Protein AF-0000000084547607 (afdb_homodimer)

InterPro domains:
  IPR018775 RNA repair pathway DNA polymerase beta [PF10127] (1-229)
  IPR018775 RNA repair pathway DNA polymerase beta [PTHR34817] (7-242)

Radius of gyration: 31.65 Å; Cα contacts (8 Å, |Δi|>4): 757; chains: 2; bounding box: 48×90×65 Å

Secondary structure (DSSP, 8-state):
-----HHHHHT--EETTEEEEEEEEESGGGGT---TTPPPEEEEEEPPPHHHHHHTPPPEEEE--SS-EEEEEETHHHHHHHHTT-HHHHGGGG-SSEEE-STHHHHHHHTHHHHHTTTHHHHHHHHHHHHHHHHHHTTT--TTTHHHHHHHSS-HHHHHHHHHHHHHHHHHHHTTTS-HHHHHSPPHHHHHHHHHHHTT-S-HHHHHHHHHHHHHHHHTTHHHHHTSPP-HHHHHHHHHHHHHHHHHHHB-/-----HHHHHT--EETTEEEEEEEEESGGGGT---TTPPPEEEEEEPPPHHHHHHTPPPEEEE--SS-EEEEEETHHHHHHHHTT-HHHHGGGG-SSEEE-STHHHHHHHTHHHHHTTTHHHHHHHHHHHHHHHHHHTTT--TTTHHHHHHHSS-HHHHHHHHHHHHHHHHHHHTTTS-HHHHHSPPHHHHHHHHHHHTT-S-HHHHHHHHHHHHHHHHTTHHHHHTSPP-HHHHHHHHHHHHHHHHHHHB-

Structure (mmCIF, N/CA/C/O backbone):
data_AF-0000000084547607-model_v1
#
loop_
_entity.id
_entity.type
_entity.pdbx_description
1 polymer Nucleotidyltransferase
#
loop_
_atom_site.group_PDB
_atom_site.id
_atom_site.type_symbol
_atom_site.label_atom_id
_atom_site.label_alt_id
_atom_site.label_comp_id
_atom_site.label_asym_id
_atom_site.label_entity_id
_atom_site.label_seq_id
_atom_site.pdbx_PDB_ins_code
_atom_site.Cartn_x
_atom_site.Cartn_y
_atom_site.Cartn_z
_atom_site.occupancy
_atom_site.B_iso_or_equiv
_atom_site.auth_seq_id
_atom_site.auth_comp_id
_atom_site.auth_asym_id
_atom_site.auth_atom_id
_atom_site.pdbx_PDB_model_num
ATOM 1 N N . MET A 1 1 ? 21.141 18.406 -4.969 1 49.41 1 MET A N 1
ATOM 2 C CA . MET A 1 1 ? 20 19.219 -5.395 1 49.41 1 MET A CA 1
ATOM 3 C C . MET A 1 1 ? 20.266 20.703 -5.129 1 49.41 1 MET A C 1
ATOM 5 O O . MET A 1 1 ? 20.844 21.047 -4.098 1 49.41 1 MET A O 1
ATOM 9 N N . GLU A 1 2 ? 20.359 21.453 -6.094 1 59.72 2 GLU A N 1
ATOM 10 C CA . GLU A 1 2 ? 20.672 22.875 -6.023 1 59.72 2 GLU A CA 1
ATOM 11 C C . GLU A 1 2 ? 19.875 23.562 -4.922 1 59.72 2 GLU A C 1
ATOM 13 O O . GLU A 1 2 ? 18.75 23.172 -4.625 1 59.72 2 GLU A O 1
ATOM 18 N N . LYS A 1 3 ? 20.5 24.375 -4.16 1 74.56 3 LYS A N 1
ATOM 19 C CA . LYS A 1 3 ? 19.922 25.219 -3.119 1 74.56 3 LYS A CA 1
ATOM 20 C C . LYS A 1 3 ? 18.875 26.156 -3.701 1 74.56 3 LYS A C 1
ATOM 22 O O . LYS A 1 3 ? 19.172 26.969 -4.574 1 74.56 3 LYS A O 1
ATOM 27 N N . LEU A 1 4 ? 17.5 25.906 -3.502 1 86.81 4 LEU A N 1
ATOM 28 C CA . LEU A 1 4 ? 16.422 26.734 -4.023 1 86.81 4 LEU A CA 1
ATOM 29 C C . LEU A 1 4 ? 16.141 27.906 -3.096 1 86.81 4 LEU A C 1
ATOM 31 O O . LEU A 1 4 ? 16.172 27.75 -1.871 1 86.81 4 LEU A O 1
ATOM 35 N N . THR A 1 5 ? 15.922 29.047 -3.674 1 90.06 5 THR A N 1
ATOM 36 C CA . THR A 1 5 ? 15.367 30.156 -2.928 1 90.06 5 THR A CA 1
ATOM 37 C C . THR A 1 5 ? 13.859 29.984 -2.729 1 90.06 5 THR A C 1
ATOM 39 O O . THR A 1 5 ? 13.25 29.094 -3.322 1 90.06 5 THR A O 1
ATOM 42 N N . VAL A 1 6 ? 13.305 30.812 -1.887 1 91 6 VAL A N 1
ATOM 43 C CA . VAL A 1 6 ? 11.867 30.781 -1.64 1 91 6 VAL A CA 1
ATOM 44 C C . VAL A 1 6 ? 11.109 31.031 -2.941 1 91 6 VAL A C 1
ATOM 46 O O . VAL A 1 6 ? 10.141 30.344 -3.252 1 91 6 VAL A O 1
ATOM 49 N N . GLU A 1 7 ? 11.539 32 -3.674 1 92.12 7 GLU A N 1
ATOM 50 C CA . GLU A 1 7 ? 10.883 32.344 -4.934 1 92.12 7 GLU A CA 1
ATOM 51 C C . GLU A 1 7 ? 10.961 31.188 -5.926 1 92.12 7 GLU A C 1
ATOM 53 O O . GLU A 1 7 ? 9.984 30.891 -6.617 1 92.12 7 GLU A O 1
ATOM 58 N N . GLN A 1 8 ? 12.078 30.562 -5.973 1 93.38 8 GLN A N 1
ATOM 59 C CA . GLN A 1 8 ? 12.25 29.422 -6.863 1 93.38 8 GLN A CA 1
ATOM 60 C C . GLN A 1 8 ? 11.344 28.266 -6.453 1 93.38 8 GLN A C 1
ATOM 62 O O . GLN A 1 8 ? 10.789 27.578 -7.305 1 93.38 8 GLN A O 1
ATOM 67 N N . LEU A 1 9 ? 11.211 28.109 -5.156 1 94.75 9 LEU A N 1
ATOM 68 C CA . LEU A 1 9 ? 10.352 27.047 -4.645 1 94.75 9 LEU A CA 1
ATOM 69 C C . LEU A 1 9 ? 8.898 27.297 -5.016 1 94.75 9 LEU A C 1
ATOM 71 O O . LEU A 1 9 ? 8.203 26.391 -5.473 1 94.75 9 LEU A O 1
ATOM 75 N N . LYS A 1 10 ? 8.492 28.484 -4.938 1 94.5 10 LYS A N 1
ATOM 76 C CA . LYS A 1 10 ? 7.098 28.844 -5.191 1 94.5 10 LYS A CA 1
ATOM 77 C C . LYS A 1 10 ? 6.766 28.734 -6.676 1 94.5 10 LYS A C 1
ATOM 79 O O . LYS A 1 10 ? 5.609 28.531 -7.047 1 94.5 10 LYS A O 1
ATOM 84 N N . THR A 1 11 ? 7.742 28.797 -7.52 1 94.38 11 THR A N 1
ATOM 85 C CA . THR A 1 11 ? 7.512 28.766 -8.961 1 94.38 11 THR A CA 1
ATOM 86 C C . THR A 1 11 ? 7.895 27.406 -9.531 1 94.38 11 THR A C 1
ATOM 88 O O . THR A 1 11 ? 7.902 27.219 -10.75 1 94.38 11 THR A O 1
ATOM 91 N N . LEU A 1 12 ? 8.234 26.547 -8.648 1 93.69 12 LEU A N 1
ATOM 92 C CA . LEU A 1 12 ? 8.633 25.219 -9.086 1 93.69 12 LEU A CA 1
ATOM 93 C C . LEU A 1 12 ? 7.469 24.5 -9.758 1 93.69 12 LEU A C 1
ATOM 95 O O . LEU A 1 12 ? 6.391 24.375 -9.172 1 93.69 12 LEU A O 1
ATOM 99 N N . ASN A 1 13 ? 7.676 24 -10.977 1 95.12 13 ASN A N 1
ATOM 100 C CA . ASN A 1 13 ? 6.602 23.344 -11.711 1 95.12 13 ASN A CA 1
ATOM 101 C C . ASN A 1 13 ? 6.617 21.844 -11.5 1 95.12 13 ASN A C 1
ATOM 103 O O . ASN A 1 13 ? 5.59 21.172 -11.633 1 95.12 13 ASN A O 1
ATOM 107 N N . GLU A 1 14 ? 7.832 21.391 -11.227 1 96.44 14 GLU A N 1
ATOM 108 C CA . GLU A 1 14 ? 7.996 19.938 -11.062 1 96.44 14 GLU A CA 1
ATOM 109 C C . GLU A 1 14 ? 9.102 19.625 -10.062 1 96.44 14 GLU A C 1
ATOM 111 O O . GLU A 1 14 ? 10.078 20.359 -9.945 1 96.44 14 GLU A O 1
ATOM 116 N N . PHE A 1 15 ? 8.953 18.562 -9.32 1 97.12 15 PHE A N 1
ATOM 117 C CA . PHE A 1 15 ? 9.945 18.047 -8.391 1 97.12 15 PHE A CA 1
ATOM 118 C C . PHE A 1 15 ? 10.195 16.562 -8.625 1 97.12 15 PHE A C 1
ATOM 120 O O . PHE A 1 15 ? 9.32 15.727 -8.359 1 97.12 15 PHE A O 1
ATOM 127 N N . GLU A 1 16 ? 11.32 16.188 -9.141 1 96.31 16 GLU A N 1
ATOM 128 C CA . GLU A 1 16 ? 11.711 14.805 -9.438 1 96.31 16 GLU A CA 1
ATOM 129 C C . GLU A 1 16 ? 10.664 14.102 -10.289 1 96.31 16 GLU A C 1
ATOM 131 O O . GLU A 1 16 ? 10.242 12.992 -9.969 1 96.31 16 GLU A O 1
ATOM 136 N N . GLY A 1 17 ? 10.141 14.797 -11.234 1 95.56 17 GLY A N 1
ATOM 137 C CA . GLY A 1 17 ? 9.227 14.234 -12.219 1 95.56 17 GLY A CA 1
ATOM 138 C C . GLY A 1 17 ? 7.773 14.312 -11.797 1 95.56 17 GLY A C 1
ATOM 139 O O . GLY A 1 17 ? 6.895 13.773 -12.477 1 95.56 17 GLY A O 1
ATOM 140 N N . ARG A 1 18 ? 7.52 14.961 -10.727 1 97.44 18 ARG A N 1
ATOM 141 C CA . ARG A 1 18 ? 6.16 15.086 -10.211 1 97.44 18 ARG A CA 1
ATOM 142 C C . ARG A 1 18 ? 5.691 16.531 -10.273 1 97.44 18 ARG A C 1
ATOM 144 O O . ARG A 1 18 ? 6.324 17.422 -9.695 1 97.44 18 ARG A O 1
ATOM 151 N N . PRO A 1 19 ? 4.664 16.812 -10.992 1 97.31 19 PRO A N 1
ATOM 152 C CA . PRO A 1 19 ? 4.156 18.188 -11.039 1 97.31 19 PRO A CA 1
ATOM 153 C C . PRO A 1 19 ? 3.803 18.734 -9.656 1 97.31 19 PRO A C 1
ATOM 155 O O . PRO A 1 19 ? 3.182 18.031 -8.852 1 97.31 19 PRO A O 1
ATOM 158 N N . VAL A 1 20 ? 4.219 19.938 -9.398 1 97.94 20 VAL A N 1
ATOM 159 C CA . VAL A 1 20 ? 3.936 20.594 -8.117 1 97.94 20 VAL A CA 1
ATOM 160 C C . VAL A 1 20 ? 2.543 21.219 -8.156 1 97.94 20 VAL A C 1
ATOM 162 O O . VAL A 1 20 ? 2.199 21.922 -9.109 1 97.94 20 VAL A O 1
ATOM 165 N N . LEU A 1 21 ? 1.776 20.969 -7.133 1 97.69 21 LEU A N 1
ATOM 166 C CA . LEU A 1 21 ? 0.391 21.422 -7.113 1 97.69 21 LEU A CA 1
ATOM 167 C C . LEU A 1 21 ? 0.218 22.594 -6.152 1 97.69 21 LEU A C 1
ATOM 169 O O . LEU A 1 21 ? -0.615 23.469 -6.379 1 97.69 21 LEU A O 1
ATOM 173 N N . LEU A 1 22 ? 0.948 22.547 -5.133 1 96.88 22 LEU A N 1
ATOM 174 C CA . LEU A 1 22 ? 0.747 23.469 -4.023 1 96.88 22 LEU A CA 1
ATOM 175 C C . LEU A 1 22 ? 2.037 23.656 -3.232 1 96.88 22 LEU A C 1
ATOM 177 O O . LEU A 1 22 ? 2.76 22.703 -2.975 1 96.88 22 LEU A O 1
ATOM 181 N N . VAL A 1 23 ? 2.404 24.906 -2.898 1 97.44 23 VAL A N 1
ATOM 182 C CA . VAL A 1 23 ? 3.516 25.266 -2.027 1 97.44 23 VAL A CA 1
ATOM 183 C C . VAL A 1 23 ? 3.016 26.172 -0.901 1 97.44 23 VAL A C 1
ATOM 185 O O . VAL A 1 23 ? 2.424 27.219 -1.155 1 97.44 23 VAL A O 1
ATOM 188 N N . ALA A 1 24 ? 3.254 25.719 0.323 1 97 24 ALA A N 1
ATOM 189 C CA . ALA A 1 24 ? 2.715 26.469 1.455 1 97 24 ALA A CA 1
ATOM 190 C C . ALA A 1 24 ? 3.777 26.688 2.527 1 97 24 ALA A C 1
ATOM 192 O O . ALA A 1 24 ? 4.434 25.734 2.961 1 97 24 ALA A O 1
ATOM 193 N N . LYS A 1 25 ? 3.93 27.938 2.889 1 95.75 25 LYS A N 1
ATOM 194 C CA . LYS A 1 25 ? 4.742 28.203 4.07 1 95.75 25 LYS A CA 1
ATOM 195 C C . LYS A 1 25 ? 4.066 27.688 5.336 1 95.75 25 LYS A C 1
ATOM 197 O O . LYS A 1 25 ? 2.852 27.828 5.5 1 95.75 25 LYS A O 1
ATOM 202 N N . VAL A 1 26 ? 4.863 27.031 6.223 1 95 26 VAL A N 1
ATOM 203 C CA . VAL A 1 26 ? 4.324 26.531 7.48 1 95 26 VAL A CA 1
ATOM 204 C C . VAL A 1 26 ? 5.195 27 8.641 1 95 26 VAL A C 1
ATOM 206 O O . VAL A 1 26 ? 6.32 27.469 8.43 1 95 26 VAL A O 1
ATOM 209 N N . GLY A 1 27 ? 4.535 26.969 9.844 1 91.69 27 GLY A N 1
ATOM 210 C CA . GLY A 1 27 ? 5.305 27.328 11.031 1 91.69 27 GLY A CA 1
ATOM 211 C C . GLY A 1 27 ? 4.938 28.672 11.602 1 91.69 27 GLY A C 1
ATOM 212 O O . GLY A 1 27 ? 3.822 29.156 11.406 1 91.69 27 GLY A O 1
ATOM 213 N N . SER A 1 28 ? 5.871 29.234 12.289 1 91.12 28 SER A N 1
ATOM 214 C CA . SER A 1 28 ? 5.641 30.359 13.188 1 91.12 28 SER A CA 1
ATOM 215 C C . SER A 1 28 ? 5.145 31.578 12.43 1 91.12 28 SER A C 1
ATOM 217 O O . SER A 1 28 ? 4.422 32.406 12.984 1 91.12 28 SER A O 1
ATOM 219 N N . VAL A 1 29 ? 5.488 31.703 11.219 1 89.5 29 VAL A N 1
ATOM 220 C CA . VAL A 1 29 ? 5.059 32.844 10.438 1 89.5 29 VAL A CA 1
ATOM 221 C C . VAL A 1 29 ? 3.537 32.844 10.312 1 89.5 29 VAL A C 1
ATOM 223 O O . VAL A 1 29 ? 2.906 33.906 10.359 1 89.5 29 VAL A O 1
ATOM 226 N N . ASN A 1 30 ? 2.975 31.719 10.211 1 92.69 30 ASN A N 1
ATOM 227 C CA . ASN A 1 30 ? 1.534 31.609 10.008 1 92.69 30 ASN A CA 1
ATOM 228 C C . ASN A 1 30 ? 0.753 32 11.25 1 92.69 30 ASN A C 1
ATOM 230 O O . ASN A 1 30 ? -0.426 32.344 11.164 1 92.69 30 ASN A O 1
ATOM 234 N N . TYR A 1 31 ? 1.421 31.953 12.359 1 91.75 31 TYR A N 1
ATOM 235 C CA . TYR A 1 31 ? 0.669 32.312 13.555 1 91.75 31 TYR A CA 1
ATOM 236 C C . TYR A 1 31 ? 1.341 33.469 14.289 1 91.75 31 TYR A C 1
ATOM 238 O O . TYR A 1 31 ? 1.198 33.625 15.508 1 91.75 31 TYR A O 1
ATOM 246 N N . ASN A 1 32 ? 2.172 34.188 13.555 1 93.19 32 ASN A N 1
ATOM 247 C CA . ASN A 1 32 ? 2.74 35.469 13.961 1 93.19 32 ASN A CA 1
ATOM 248 C C . ASN A 1 32 ? 3.66 35.312 15.172 1 93.19 32 ASN A C 1
ATOM 250 O O . ASN A 1 32 ? 3.611 36.125 16.109 1 93.19 32 ASN A O 1
ATOM 254 N N . LEU A 1 33 ? 4.43 34.344 15.164 1 93.19 33 LEU A N 1
ATOM 255 C CA . LEU A 1 33 ? 5.359 34.125 16.281 1 93.19 33 LEU A CA 1
ATOM 256 C C . LEU A 1 33 ? 6.789 33.969 15.766 1 93.19 33 LEU A C 1
ATOM 258 O O . LEU A 1 33 ? 7.656 33.469 16.484 1 93.19 33 LEU A O 1
ATOM 262 N N . HIS A 1 34 ? 6.914 34.344 14.492 1 89.81 34 HIS A N 1
ATOM 263 C CA . HIS A 1 34 ? 8.258 34.281 13.922 1 89.81 34 HIS A CA 1
ATOM 264 C C . HIS A 1 34 ? 9.125 35.406 14.477 1 89.81 34 HIS A C 1
ATOM 266 O O . HIS A 1 34 ? 8.617 36.469 14.844 1 89.81 34 HIS A O 1
ATOM 272 N N . ASP A 1 35 ? 10.352 35.062 14.602 1 86.25 35 ASP A N 1
ATOM 273 C CA . ASP A 1 35 ? 11.336 36.062 14.945 1 86.25 35 ASP A CA 1
ATOM 274 C C . ASP A 1 35 ? 12.57 35.969 14.055 1 86.25 35 ASP A C 1
ATOM 276 O O . ASP A 1 35 ? 12.539 35.312 13.016 1 86.25 35 ASP A O 1
ATOM 280 N N . GLU A 1 36 ? 13.602 36.719 14.352 1 80.75 36 GLU A N 1
ATOM 281 C CA . GLU A 1 36 ? 14.781 36.781 13.492 1 80.75 36 GLU A CA 1
ATOM 282 C C . GLU A 1 36 ? 15.492 35.438 13.398 1 80.75 36 GLU A C 1
ATOM 284 O O . GLU A 1 36 ? 16.234 35.188 12.445 1 80.75 36 GLU A O 1
ATOM 289 N N . THR A 1 37 ? 15.219 34.562 14.273 1 76.06 37 THR A N 1
ATOM 290 C CA . THR A 1 37 ? 15.93 33.281 14.32 1 76.06 37 THR A CA 1
ATOM 291 C C . THR A 1 37 ? 15.086 32.156 13.711 1 76.06 37 THR A C 1
ATOM 293 O O . THR A 1 37 ? 15.547 31.031 13.602 1 76.06 37 THR A O 1
ATOM 296 N N . SER A 1 38 ? 13.93 32.625 13.227 1 79.69 38 SER A N 1
ATOM 297 C CA . SER A 1 38 ? 13.016 31.594 12.75 1 79.69 38 SER A CA 1
ATOM 298 C C . SER A 1 38 ? 13.391 31.125 11.352 1 79.69 38 SER A C 1
ATOM 300 O O . SER A 1 38 ? 13.75 31.938 10.492 1 79.69 38 SER A O 1
ATOM 302 N N . ASP A 1 39 ? 13.43 29.844 11.242 1 78.5 39 ASP A N 1
ATOM 303 C CA . ASP A 1 39 ? 13.625 29.234 9.93 1 78.5 39 ASP A CA 1
ATOM 304 C C . ASP A 1 39 ? 12.336 29.266 9.102 1 78.5 39 ASP A C 1
ATOM 306 O O . ASP A 1 39 ? 11.266 29.578 9.633 1 78.5 39 ASP A O 1
ATOM 310 N N . GLN A 1 40 ? 12.586 29.219 7.777 1 85.06 40 GLN A N 1
ATOM 311 C CA . GLN A 1 40 ? 11.43 29.125 6.891 1 85.06 40 GLN A CA 1
ATOM 312 C C . GLN A 1 40 ? 11.148 27.688 6.484 1 85.06 40 GLN A C 1
ATOM 314 O O . GLN A 1 40 ? 12.031 27 5.953 1 85.06 40 GLN A O 1
ATOM 319 N N . ASP A 1 41 ? 9.984 27.297 6.789 1 92.5 41 ASP A N 1
ATOM 320 C CA . ASP A 1 41 ? 9.578 25.938 6.441 1 92.5 41 ASP A CA 1
ATOM 321 C C . ASP A 1 41 ? 8.438 25.938 5.43 1 92.5 41 ASP A C 1
ATOM 323 O O . ASP A 1 41 ? 7.531 26.781 5.512 1 92.5 41 ASP A O 1
ATOM 327 N N . PHE A 1 42 ? 8.594 25.062 4.465 1 96.5 42 PHE A N 1
ATOM 328 C CA . PHE A 1 42 ? 7.531 24.938 3.479 1 96.5 42 PHE A CA 1
ATOM 329 C C . PHE A 1 42 ? 7.082 23.5 3.33 1 96.5 42 PHE A C 1
ATOM 331 O O . PHE A 1 42 ? 7.848 22.578 3.611 1 96.5 42 PHE A O 1
ATOM 338 N N . LYS A 1 43 ? 5.867 23.266 2.939 1 96.75 43 LYS A N 1
ATOM 339 C CA . LYS A 1 43 ? 5.332 22 2.469 1 96.75 43 LYS A CA 1
ATOM 340 C C . LYS A 1 43 ? 4.934 22.078 0.999 1 96.75 43 LYS A C 1
ATOM 342 O O . LYS A 1 43 ? 4.336 23.062 0.565 1 96.75 43 LYS A O 1
ATOM 347 N N . VAL A 1 44 ? 5.363 21.094 0.323 1 97.62 44 VAL A N 1
ATOM 348 C CA . VAL A 1 44 ? 5.09 21.016 -1.108 1 97.62 44 VAL A CA 1
ATOM 349 C C . VAL A 1 44 ? 4.289 19.75 -1.414 1 97.62 44 VAL A C 1
ATOM 351 O O . VAL A 1 44 ? 4.625 18.672 -0.936 1 97.62 44 VAL A O 1
ATOM 354 N N . TYR A 1 45 ? 3.188 19.906 -2.146 1 97.56 45 TYR A N 1
ATOM 355 C CA . TYR A 1 45 ? 2.396 18.75 -2.553 1 97.56 45 TYR A CA 1
ATOM 356 C C . TYR A 1 45 ? 2.482 18.531 -4.059 1 97.56 45 TYR A C 1
ATOM 358 O O . TYR A 1 45 ? 2.322 19.469 -4.84 1 97.56 45 TYR A O 1
ATOM 366 N N . VAL A 1 46 ? 2.719 17.297 -4.438 1 97.94 46 VAL A N 1
ATOM 367 C CA . VAL A 1 46 ? 2.949 16.953 -5.836 1 97.94 46 VAL A CA 1
ATOM 368 C C . VAL A 1 46 ? 1.957 15.891 -6.281 1 97.94 46 VAL A C 1
ATOM 370 O O . VAL A 1 46 ? 1.396 15.172 -5.449 1 97.94 46 VAL A O 1
ATOM 373 N N . LEU A 1 47 ? 1.749 15.891 -7.609 1 97 47 LEU A N 1
ATOM 374 C CA . LEU A 1 47 ? 1.03 14.773 -8.219 1 97 47 LEU A CA 1
ATOM 375 C C . LEU A 1 47 ? 1.865 13.5 -8.172 1 97 47 LEU A C 1
ATOM 377 O O . LEU A 1 47 ? 3.088 13.547 -8.336 1 97 47 LEU A O 1
ATOM 381 N N . PRO A 1 48 ? 1.166 12.32 -7.969 1 96.38 48 PRO A N 1
ATOM 382 C CA . PRO A 1 48 ? 1.923 11.07 -8.078 1 96.38 48 PRO A CA 1
ATOM 383 C C . PRO A 1 48 ? 2.371 10.773 -9.5 1 96.38 48 PRO A C 1
ATOM 385 O O . PRO A 1 48 ? 1.647 11.078 -10.453 1 96.38 48 PRO A O 1
ATOM 388 N N . SER A 1 49 ? 3.529 10.203 -9.625 1 95.44 49 SER A N 1
ATOM 389 C CA . SER A 1 49 ? 3.957 9.648 -10.906 1 95.44 49 SER A CA 1
ATOM 390 C C . SER A 1 49 ? 3.26 8.328 -11.195 1 95.44 49 SER A C 1
ATOM 392 O O . SER A 1 49 ? 2.568 7.777 -10.336 1 95.44 49 SER A O 1
ATOM 394 N N . PHE A 1 50 ? 3.406 7.867 -12.391 1 93.81 50 PHE A N 1
ATOM 395 C CA . PHE A 1 50 ? 2.881 6.543 -12.711 1 93.81 50 PHE A CA 1
ATOM 396 C C . PHE A 1 50 ? 3.484 5.488 -11.789 1 93.81 50 PHE A C 1
ATOM 398 O O . PHE A 1 50 ? 2.777 4.605 -11.305 1 93.81 50 PHE A O 1
ATOM 405 N N . ASP A 1 51 ? 4.777 5.598 -11.609 1 94.94 51 ASP A N 1
ATOM 406 C CA . ASP A 1 51 ? 5.453 4.617 -10.766 1 94.94 51 ASP A CA 1
ATOM 407 C C . ASP A 1 51 ? 4.871 4.621 -9.352 1 94.94 51 ASP A C 1
ATOM 409 O O . ASP A 1 51 ? 4.715 3.562 -8.734 1 94.94 51 ASP A O 1
ATOM 413 N N . ASP A 1 52 ? 4.574 5.82 -8.859 1 96.25 52 ASP A N 1
ATOM 414 C CA . ASP A 1 52 ? 3.951 5.93 -7.547 1 96.25 52 ASP A CA 1
ATOM 415 C C . ASP A 1 52 ? 2.621 5.176 -7.504 1 96.25 52 ASP A C 1
ATOM 417 O O . ASP A 1 52 ? 2.363 4.41 -6.574 1 96.25 52 ASP A O 1
ATOM 421 N N . LEU A 1 53 ? 1.839 5.391 -8.539 1 95.44 53 LEU A N 1
ATOM 422 C CA . LEU A 1 53 ? 0.524 4.766 -8.617 1 95.44 53 LEU A CA 1
ATOM 423 C C . LEU A 1 53 ? 0.651 3.256 -8.812 1 95.44 53 LEU A C 1
ATOM 425 O O . LEU A 1 53 ? -0.04 2.482 -8.141 1 95.44 53 LEU A O 1
ATOM 429 N N . TYR A 1 54 ? 1.546 2.859 -9.656 1 95.31 54 TYR A N 1
ATOM 430 C CA . TYR A 1 54 ? 1.729 1.452 -9.992 1 95.31 54 TYR A CA 1
ATOM 431 C C . TYR A 1 54 ? 2.148 0.651 -8.766 1 95.31 54 TYR A C 1
ATOM 433 O O . TYR A 1 54 ? 1.65 -0.454 -8.531 1 95.31 54 TYR A O 1
ATOM 441 N N . THR A 1 55 ? 2.988 1.256 -7.949 1 94.69 55 THR A N 1
ATOM 442 C CA . THR A 1 55 ? 3.535 0.538 -6.805 1 94.69 55 THR A CA 1
ATOM 443 C C . THR A 1 55 ? 2.693 0.786 -5.559 1 94.69 55 THR A C 1
ATOM 445 O O . THR A 1 55 ? 2.773 0.03 -4.586 1 94.69 55 THR A O 1
ATOM 448 N N . GLY A 1 56 ? 1.972 1.89 -5.555 1 94.38 56 GLY A N 1
ATOM 449 C CA . GLY A 1 56 ? 1.228 2.283 -4.367 1 94.38 56 GLY A CA 1
ATOM 450 C C . GLY A 1 56 ? 2.039 3.137 -3.41 1 94.38 56 GLY A C 1
ATOM 451 O O . GLY A 1 56 ? 1.556 3.506 -2.338 1 94.38 56 GLY A O 1
ATOM 452 N N . LYS A 1 57 ? 3.217 3.508 -3.818 1 95 57 LYS A N 1
ATOM 453 C CA . LYS A 1 57 ? 4.098 4.301 -2.965 1 95 57 LYS A CA 1
ATOM 454 C C . LYS A 1 57 ? 3.629 5.754 -2.891 1 95 57 LYS A C 1
ATOM 456 O O . LYS A 1 57 ? 3.188 6.32 -3.893 1 95 57 LYS A O 1
ATOM 461 N N . ARG A 1 58 ? 3.754 6.254 -1.684 1 96.38 58 ARG A N 1
ATOM 462 C CA . ARG A 1 58 ? 3.49 7.672 -1.47 1 96.38 58 ARG A CA 1
ATOM 463 C C . ARG A 1 58 ? 4.793 8.461 -1.344 1 96.38 58 ARG A C 1
ATOM 465 O O . ARG A 1 58 ? 5.555 8.258 -0.395 1 96.38 58 ARG A O 1
ATOM 472 N N . PHE A 1 59 ? 4.961 9.375 -2.295 1 97.12 59 PHE A N 1
ATOM 473 C CA . PHE A 1 59 ? 6.219 10.117 -2.352 1 97.12 59 PHE A CA 1
ATOM 474 C C . PHE A 1 59 ? 6.34 11.07 -1.167 1 97.12 59 PHE A C 1
ATOM 476 O O . PHE A 1 59 ? 5.379 11.758 -0.817 1 97.12 59 PHE A O 1
ATOM 483 N N . VAL A 1 60 ? 7.488 11.039 -0.5 1 97.5 60 VAL A N 1
ATOM 484 C CA . VAL A 1 60 ? 7.82 11.984 0.562 1 97.5 60 VAL A CA 1
ATOM 485 C C . VAL A 1 60 ? 9.328 12.242 0.576 1 97.5 60 VAL A C 1
ATOM 487 O O . VAL A 1 60 ? 10.117 11.312 0.418 1 97.5 60 VAL A O 1
ATOM 490 N N . LYS A 1 61 ? 9.656 13.453 0.656 1 97.25 61 LYS A N 1
ATOM 491 C CA . LYS A 1 61 ? 11.07 13.82 0.738 1 97.25 61 LYS A CA 1
ATOM 492 C C . LYS A 1 61 ? 11.258 15.117 1.521 1 97.25 61 LYS A C 1
ATOM 494 O O . LYS A 1 61 ? 10.539 16.094 1.293 1 97.25 61 LYS A O 1
ATOM 499 N N . SER A 1 62 ? 12.219 15.078 2.463 1 96.25 62 SER A N 1
ATOM 500 C CA . SER A 1 62 ? 12.578 16.281 3.219 1 96.25 62 SER A CA 1
ATOM 501 C C . SER A 1 62 ? 13.875 16.891 2.699 1 96.25 62 SER A C 1
ATOM 503 O O . SER A 1 62 ? 14.859 16.188 2.482 1 96.25 62 SER A O 1
ATOM 505 N N . VAL A 1 63 ? 13.82 18.141 2.471 1 94.12 63 VAL A N 1
ATOM 506 C CA . VAL A 1 63 ? 15 18.859 1.992 1 94.12 63 VAL A CA 1
ATOM 507 C C . VAL A 1 63 ? 15.367 19.953 2.984 1 94.12 63 VAL A C 1
ATOM 509 O O . VAL A 1 63 ? 14.547 20.812 3.305 1 94.12 63 VAL A O 1
ATOM 512 N N . VAL A 1 64 ? 16.547 19.906 3.527 1 88.81 64 VAL A N 1
ATOM 513 C CA . VAL A 1 64 ? 17.062 20.906 4.445 1 88.81 64 VAL A CA 1
ATOM 514 C C . VAL A 1 64 ? 18.156 21.719 3.76 1 88.81 64 VAL A C 1
ATOM 516 O O . VAL A 1 64 ? 19.078 21.156 3.152 1 88.81 64 VAL A O 1
ATOM 519 N N . SER A 1 65 ? 18.016 23 3.705 1 85.44 65 SER A N 1
ATOM 520 C CA . SER A 1 65 ? 19.016 23.859 3.115 1 85.44 65 SER A CA 1
ATOM 521 C C . SER A 1 65 ? 19.234 25.125 3.951 1 85.44 65 SER A C 1
ATOM 523 O O . SER A 1 65 ? 18.562 25.312 4.973 1 85.44 65 SER A O 1
ATOM 525 N N . ASP A 1 66 ? 20.219 25.953 3.533 1 79.69 66 ASP A N 1
ATOM 526 C CA . ASP A 1 66 ? 20.5 27.203 4.23 1 79.69 66 ASP A CA 1
ATOM 527 C C . ASP A 1 66 ? 19.438 28.25 3.912 1 79.69 66 ASP A C 1
ATOM 529 O O . ASP A 1 66 ? 19.266 29.203 4.672 1 79.69 66 ASP A O 1
ATOM 533 N N . GLU A 1 67 ? 18.75 28.094 2.877 1 82.25 67 GLU A N 1
ATOM 534 C CA . GLU A 1 67 ? 17.812 29.109 2.426 1 82.25 67 GLU A CA 1
ATOM 535 C C . GLU A 1 67 ? 16.391 28.766 2.859 1 82.25 67 GLU A C 1
ATOM 537 O O . GLU A 1 67 ? 15.688 29.609 3.432 1 82.25 67 GLU A O 1
ATOM 542 N N . VAL A 1 68 ? 15.992 27.578 2.465 1 89.25 68 VAL A N 1
ATOM 543 C CA . VAL A 1 68 ? 14.609 27.219 2.754 1 89.25 68 VAL A CA 1
ATOM 544 C C . VAL A 1 68 ? 14.516 25.719 3.012 1 89.25 68 VAL A C 1
ATOM 546 O O . VAL A 1 68 ? 15.117 24.922 2.293 1 89.25 68 VAL A O 1
ATOM 549 N N . ASP A 1 69 ? 13.852 25.391 4.117 1 92.56 69 ASP A N 1
ATOM 550 C CA . ASP A 1 69 ? 13.523 23.984 4.398 1 92.56 69 ASP A CA 1
ATOM 551 C C . ASP A 1 69 ? 12.125 23.641 3.883 1 92.56 69 ASP A C 1
ATOM 553 O O . ASP A 1 69 ? 11.188 24.438 4.035 1 92.56 69 ASP A O 1
ATOM 557 N N . TYR A 1 70 ? 12.078 22.469 3.197 1 95.56 70 TYR A N 1
ATOM 558 C CA . TYR A 1 70 ? 10.734 22.094 2.76 1 95.56 70 TYR A CA 1
ATOM 559 C C . TYR A 1 70 ? 10.586 20.594 2.684 1 95.56 70 TYR A C 1
ATOM 561 O O . TYR A 1 70 ? 11.586 19.859 2.609 1 95.56 70 TYR A O 1
ATOM 569 N N . THR A 1 71 ? 9.43 20.141 2.828 1 96.31 71 THR A N 1
ATOM 570 C CA . THR A 1 71 ? 9.07 18.734 2.654 1 96.31 71 THR A CA 1
ATOM 571 C C . THR A 1 71 ? 8.094 18.562 1.492 1 96.31 71 THR A C 1
ATOM 573 O O . THR A 1 71 ? 7.168 19.359 1.328 1 96.31 71 THR A O 1
ATOM 576 N N . VAL A 1 72 ? 8.367 17.578 0.727 1 97.62 72 VAL A N 1
ATOM 577 C CA . VAL A 1 72 ? 7.535 17.297 -0.438 1 97.62 72 VAL A CA 1
ATOM 578 C C . VAL A 1 72 ? 6.695 16.047 -0.185 1 97.62 72 VAL A C 1
ATOM 580 O O . VAL A 1 72 ? 7.223 15.008 0.23 1 97.62 72 VAL A O 1
ATOM 583 N N . HIS A 1 73 ? 5.379 16.203 -0.467 1 97.88 73 HIS A N 1
ATOM 584 C CA . HIS A 1 73 ? 4.457 15.109 -0.211 1 97.88 73 HIS A CA 1
ATOM 585 C C . HIS A 1 73 ? 3.617 14.797 -1.445 1 97.88 73 HIS A C 1
ATOM 587 O O . HIS A 1 73 ? 3.303 15.688 -2.232 1 97.88 73 HIS A O 1
ATOM 593 N N . ASP A 1 74 ? 3.26 13.492 -1.552 1 97.75 74 ASP A N 1
ATOM 594 C CA . ASP A 1 74 ? 2.215 13.055 -2.475 1 97.75 74 ASP A CA 1
ATOM 595 C C . ASP A 1 74 ? 0.867 13.672 -2.102 1 97.75 74 ASP A C 1
ATOM 597 O O . ASP A 1 74 ? 0.463 13.633 -0.938 1 97.75 74 ASP A O 1
ATOM 601 N N . VAL A 1 75 ? 0.186 14.289 -3.02 1 97 75 VAL A N 1
ATOM 602 C CA . VAL A 1 75 ? -1.072 14.977 -2.75 1 97 75 VAL A CA 1
ATOM 603 C C . VAL A 1 75 ? -2.088 13.984 -2.176 1 97 75 VAL A C 1
ATOM 605 O O . VAL A 1 75 ? -2.99 14.383 -1.434 1 97 75 VAL A O 1
ATOM 608 N N . ARG A 1 76 ? -2.004 12.672 -2.475 1 95.31 76 ARG A N 1
ATOM 609 C CA . ARG A 1 76 ? -2.922 11.664 -1.959 1 95.31 76 ARG A CA 1
ATOM 610 C C . ARG A 1 76 ? -2.834 11.57 -0.44 1 95.31 76 ARG A C 1
ATOM 612 O O . ARG A 1 76 ? -3.773 11.109 0.214 1 95.31 76 ARG A O 1
ATOM 619 N N . ASP A 1 77 ? -1.761 12.094 0.101 1 94.25 77 ASP A N 1
ATOM 620 C CA . ASP A 1 77 ? -1.582 12.055 1.549 1 94.25 77 ASP A CA 1
ATOM 621 C C . ASP A 1 77 ? -2.234 13.258 2.219 1 94.25 77 ASP A C 1
ATOM 623 O O . ASP A 1 77 ? -2.461 13.258 3.43 1 94.25 77 ASP A O 1
ATOM 627 N N . LEU A 1 78 ? -2.445 14.297 1.44 1 93.31 78 LEU A N 1
ATOM 628 C CA . LEU A 1 78 ? -3.016 15.516 1.997 1 93.31 78 LEU A CA 1
ATOM 629 C C . LEU A 1 78 ? -4.367 15.234 2.65 1 93.31 78 LEU A C 1
ATOM 631 O O . LEU A 1 78 ? -4.613 15.672 3.779 1 93.31 78 LEU A O 1
ATOM 635 N N . ALA A 1 79 ? -5.207 14.477 1.992 1 86.5 79 ALA A N 1
ATOM 636 C CA . ALA A 1 79 ? -6.516 14.164 2.562 1 86.5 79 ALA A CA 1
ATOM 637 C C . ALA A 1 79 ? -6.375 13.422 3.887 1 86.5 79 ALA A C 1
ATOM 639 O O . ALA A 1 79 ? -7.055 13.734 4.863 1 86.5 79 ALA A O 1
ATOM 640 N N . HIS A 1 80 ? -5.48 12.5 3.854 1 89.12 80 HIS A N 1
ATOM 641 C CA . HIS A 1 80 ? -5.242 11.703 5.051 1 89.12 80 HIS A CA 1
ATOM 642 C C . HIS A 1 80 ? -4.73 12.562 6.199 1 89.12 80 HIS A C 1
ATOM 644 O O . HIS A 1 80 ? -5.195 12.438 7.332 1 89.12 80 HIS A O 1
ATOM 650 N N . GLN A 1 81 ? -3.885 13.383 5.887 1 91 81 GLN A N 1
ATOM 651 C CA . GLN A 1 81 ? -3.277 14.258 6.883 1 91 81 GLN A CA 1
ATOM 652 C C . GLN A 1 81 ? -4.301 15.242 7.449 1 91 81 GLN A C 1
ATOM 654 O O . GLN A 1 81 ? -4.316 15.5 8.656 1 91 81 GLN A O 1
ATOM 659 N N . LEU A 1 82 ? -5.125 15.727 6.613 1 92.31 82 LEU A N 1
ATOM 660 C CA . LEU A 1 82 ? -6.145 16.672 7.031 1 92.31 82 LEU A CA 1
ATOM 661 C C . LEU A 1 82 ? -7.219 16 7.875 1 92.31 82 LEU A C 1
ATOM 663 O O . LEU A 1 82 ? -7.738 16.594 8.82 1 92.31 82 LEU A O 1
ATOM 667 N N . LYS A 1 83 ? -7.449 14.75 7.551 1 88.06 83 LYS A N 1
ATOM 668 C CA . LYS A 1 83 ? -8.445 13.984 8.297 1 88.06 83 LYS A CA 1
ATOM 669 C C . LYS A 1 83 ? -7.984 13.734 9.727 1 88.06 83 LYS A C 1
ATOM 671 O O . LYS A 1 83 ? -8.805 13.68 10.648 1 88.06 83 LYS A O 1
ATOM 676 N N . LYS A 1 84 ? -6.711 13.648 9.875 1 84.12 84 LYS A N 1
ATOM 677 C CA . LYS A 1 84 ? -6.156 13.398 11.203 1 84.12 84 LYS A CA 1
ATOM 678 C C . LYS A 1 84 ? -6.07 14.68 12.016 1 84.12 84 LYS A C 1
ATOM 680 O O . LYS A 1 84 ? -5.629 14.672 13.172 1 84.12 84 LYS A O 1
ATOM 685 N N . SER A 1 85 ? -6.566 15.703 11.508 1 79.31 85 SER A N 1
ATOM 686 C CA . SER A 1 85 ? -6.641 17.016 12.148 1 79.31 85 SER A CA 1
ATOM 687 C C . SER A 1 85 ? -5.312 17.375 12.805 1 79.31 85 SER A C 1
ATOM 689 O O . SER A 1 85 ? -5.293 17.938 13.906 1 79.31 85 SER A O 1
ATOM 691 N N . ASN A 1 86 ? -4.316 16.938 12.172 1 80.38 86 ASN A N 1
ATOM 692 C CA . ASN A 1 86 ? -3 17.375 12.617 1 80.38 86 ASN A CA 1
ATOM 693 C C . ASN A 1 86 ? -2.75 18.844 12.258 1 80.38 86 ASN A C 1
ATOM 695 O O . ASN A 1 86 ? -2.801 19.203 11.078 1 80.38 86 ASN A O 1
ATOM 699 N N . VAL A 1 87 ? -2.506 19.625 13.258 1 86.06 87 VAL A N 1
ATOM 700 C CA . VAL A 1 87 ? -2.402 21.078 13.117 1 86.06 87 VAL A CA 1
ATOM 701 C C . VAL A 1 87 ? -1.315 21.422 12.102 1 86.06 87 VAL A C 1
ATOM 703 O O . VAL A 1 87 ? -1.473 22.344 11.297 1 86.06 87 VAL A O 1
ATOM 706 N N . ASN A 1 88 ? -0.268 20.609 12.094 1 85.25 88 ASN A N 1
ATOM 707 C CA . ASN A 1 88 ? 0.865 20.875 11.211 1 85.25 88 ASN A CA 1
ATOM 708 C C . ASN A 1 88 ? 0.484 20.703 9.742 1 85.25 88 ASN A C 1
ATOM 710 O O . ASN A 1 88 ? 1.135 21.266 8.859 1 85.25 88 ASN A O 1
ATOM 714 N N . PHE A 1 89 ? -0.572 20.031 9.508 1 91.12 89 PHE A N 1
ATOM 715 C CA . PHE A 1 89 ? -1.018 19.828 8.133 1 91.12 89 PHE A CA 1
ATOM 716 C C . PHE A 1 89 ? -2.209 20.719 7.816 1 91.12 89 PHE A C 1
ATOM 718 O O . PHE A 1 89 ? -2.311 21.266 6.711 1 91.12 89 PHE A O 1
ATOM 725 N N . VAL A 1 90 ? -3.051 20.891 8.82 1 94 90 VAL A N 1
ATOM 726 C CA . VAL A 1 90 ? -4.211 21.766 8.609 1 94 90 VAL A CA 1
ATOM 727 C C . VAL A 1 90 ? -3.748 23.188 8.32 1 94 90 VAL A C 1
ATOM 729 O O . VAL A 1 90 ? -4.363 23.891 7.523 1 94 90 VAL A O 1
ATOM 732 N N . GLU A 1 91 ? -2.631 23.547 8.938 1 94.31 91 GLU A N 1
ATOM 733 C CA . GLU A 1 91 ? -2.105 24.891 8.781 1 94.31 91 GLU A CA 1
ATOM 734 C C . GLU A 1 91 ? -1.777 25.203 7.324 1 94.31 91 GLU A C 1
ATOM 736 O O . GLU A 1 91 ? -1.752 26.359 6.922 1 94.31 91 GLU A O 1
ATOM 741 N N . VAL A 1 92 ? -1.57 24.172 6.516 1 96.06 92 VAL A N 1
ATOM 742 C CA . VAL A 1 92 ? -1.265 24.344 5.098 1 96.06 92 VAL A CA 1
ATOM 743 C C . VAL A 1 92 ? -2.385 25.141 4.418 1 96.06 92 VAL A C 1
ATOM 745 O O . VAL A 1 92 ? -2.121 26.031 3.615 1 96.06 92 VAL A O 1
ATOM 748 N N . LEU A 1 93 ? -3.596 24.859 4.816 1 96.12 93 LEU A N 1
ATOM 749 C CA . LEU A 1 93 ? -4.754 25.516 4.215 1 96.12 93 LEU A CA 1
ATOM 750 C C . LEU A 1 93 ? -4.895 26.953 4.707 1 96.12 93 LEU A C 1
ATOM 752 O O . LEU A 1 93 ? -5.648 27.734 4.137 1 96.12 93 LEU A O 1
ATOM 756 N N . PHE A 1 94 ? -4.18 27.328 5.734 1 96.06 94 PHE A N 1
ATOM 757 C CA . PHE A 1 94 ? -4.27 28.641 6.34 1 96.06 94 PHE A CA 1
ATOM 758 C C . PHE A 1 94 ? -2.967 29.422 6.16 1 96.06 94 PHE A C 1
ATOM 760 O O . PHE A 1 94 ? -2.746 30.438 6.816 1 96.06 94 PHE A O 1
ATOM 767 N N . SER A 1 95 ? -2.127 28.906 5.344 1 96.38 95 SER A N 1
ATOM 768 C CA . SER A 1 95 ? -0.815 29.516 5.152 1 96.38 95 SER A CA 1
ATOM 769 C C . SER A 1 95 ? -0.937 30.953 4.641 1 96.38 95 SER A C 1
ATOM 771 O O . SER A 1 95 ? -1.766 31.234 3.773 1 96.38 95 SER A O 1
ATOM 773 N N . THR A 1 96 ? -0.067 31.812 5.152 1 93.5 96 THR A N 1
ATOM 774 C CA . THR A 1 96 ? -0.043 33.219 4.723 1 93.5 96 THR A CA 1
ATOM 775 C C . THR A 1 96 ? 0.754 33.344 3.432 1 93.5 96 THR A C 1
ATOM 777 O O . THR A 1 96 ? 0.693 34.406 2.779 1 93.5 96 THR A O 1
ATOM 780 N N . ASP A 1 97 ? 1.438 32.438 3.07 1 95.12 97 ASP A N 1
ATOM 781 C CA . ASP A 1 97 ? 2.199 32.375 1.827 1 95.12 97 ASP A CA 1
ATOM 782 C C . ASP A 1 97 ? 1.925 31.047 1.097 1 95.12 97 ASP A C 1
ATOM 784 O O . ASP A 1 97 ? 2.705 30.094 1.202 1 95.12 97 ASP A O 1
ATOM 788 N N . LEU A 1 98 ? 0.827 31.031 0.391 1 95.81 98 LEU A N 1
ATOM 789 C CA . LEU A 1 98 ? 0.318 29.844 -0.297 1 95.81 98 LEU A CA 1
ATOM 790 C C . LEU A 1 98 ? 0.321 30.062 -1.808 1 95.81 98 LEU A C 1
ATOM 792 O O . LEU A 1 98 ? -0.247 31.031 -2.305 1 95.81 98 LEU A O 1
ATOM 796 N N . THR A 1 99 ? 1.033 29.234 -2.453 1 96.5 99 THR A N 1
ATOM 797 C CA . THR A 1 99 ? 0.999 29.219 -3.91 1 96.5 99 THR A CA 1
ATOM 798 C C . THR A 1 99 ? 0.269 27.969 -4.418 1 96.5 99 THR A C 1
ATOM 800 O O . THR A 1 99 ? 0.679 26.844 -4.137 1 96.5 99 THR A O 1
ATOM 803 N N . VAL A 1 100 ? -0.812 28.219 -5.141 1 95.5 100 VAL A N 1
ATOM 804 C CA . VAL A 1 100 ? -1.623 27.141 -5.691 1 95.5 100 VAL A CA 1
ATOM 805 C C . VAL A 1 100 ? -1.451 27.078 -7.207 1 95.5 100 VAL A C 1
ATOM 807 O O . VAL A 1 100 ? -1.771 28.047 -7.91 1 95.5 100 VAL A O 1
ATOM 810 N N . HIS A 1 101 ? -0.992 25.969 -7.688 1 93.62 101 HIS A N 1
ATOM 811 C CA . HIS A 1 101 ? -0.761 25.797 -9.117 1 93.62 101 HIS A CA 1
ATOM 812 C C . HIS A 1 101 ? -1.97 25.172 -9.805 1 93.62 101 HIS A C 1
ATOM 814 O O . HIS A 1 101 ? -2.104 25.234 -11.023 1 93.62 101 HIS A O 1
ATOM 820 N N . GLU A 1 102 ? -2.82 24.562 -9.039 1 90.44 102 GLU A N 1
ATOM 821 C CA . GLU A 1 102 ? -3.977 23.859 -9.586 1 90.44 102 GLU A CA 1
ATOM 822 C C . GLU A 1 102 ? -5.281 24.453 -9.062 1 90.44 102 GLU A C 1
ATOM 824 O O . GLU A 1 102 ? -5.555 24.406 -7.859 1 90.44 102 GLU A O 1
ATOM 829 N N . ASP A 1 103 ? -6.137 24.797 -9.883 1 89.12 103 ASP A N 1
ATOM 830 C CA . ASP A 1 103 ? -7.344 25.547 -9.562 1 89.12 103 ASP A CA 1
ATOM 831 C C . ASP A 1 103 ? -8.273 24.75 -8.656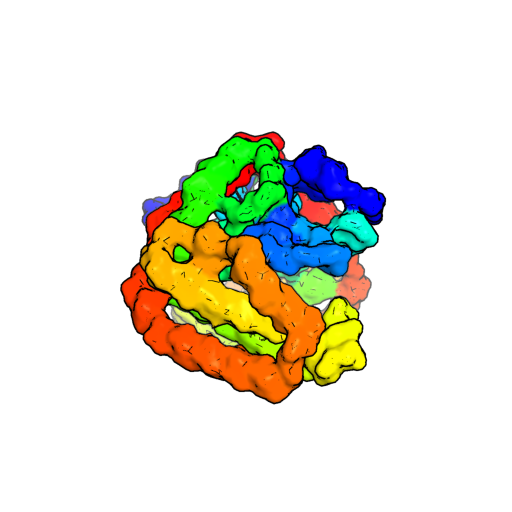 1 89.12 103 ASP A C 1
ATOM 833 O O . ASP A 1 103 ? -8.938 25.297 -7.781 1 89.12 103 ASP A O 1
ATOM 837 N N . SER A 1 104 ? -8.352 23.484 -8.891 1 89.81 104 SER A N 1
ATOM 838 C CA . SER A 1 104 ? -9.25 22.641 -8.102 1 89.81 104 SER A CA 1
ATOM 839 C C . SER A 1 104 ? -8.898 22.688 -6.621 1 89.81 104 SER A C 1
ATOM 841 O O . SER A 1 104 ? -9.758 22.484 -5.766 1 89.81 104 SER A O 1
ATOM 843 N N . LEU A 1 105 ? -7.668 23.047 -6.316 1 94.5 105 LEU A N 1
ATOM 844 C CA . LEU A 1 105 ? -7.25 23.094 -4.918 1 94.5 105 LEU A CA 1
ATOM 845 C C . LEU A 1 105 ? -7.73 24.375 -4.246 1 94.5 105 LEU A C 1
ATOM 847 O O . LEU A 1 105 ? -7.742 24.453 -3.016 1 94.5 105 LEU A O 1
ATOM 851 N N . HIS A 1 106 ? -8.117 25.328 -5.059 1 95.12 106 HIS A N 1
ATOM 852 C CA . HIS A 1 106 ? -8.719 26.531 -4.48 1 95.12 106 HIS A CA 1
ATOM 853 C C . HIS A 1 106 ? -10.016 26.188 -3.758 1 95.12 106 HIS A C 1
ATOM 855 O O . HIS A 1 106 ? -10.352 26.812 -2.746 1 95.12 106 HIS A O 1
ATOM 861 N N . GLU A 1 107 ? -10.688 25.266 -4.289 1 94.44 107 GLU A N 1
ATOM 862 C CA . GLU A 1 107 ? -11.906 24.812 -3.627 1 94.44 107 GLU A CA 1
ATOM 863 C C . GLU A 1 107 ? -11.602 24.219 -2.256 1 94.44 107 GLU A C 1
ATOM 865 O O . GLU A 1 107 ? -12.336 24.469 -1.294 1 94.44 107 GLU A O 1
ATOM 870 N N . LEU A 1 108 ? -10.57 23.5 -2.221 1 95.44 108 LEU A N 1
ATOM 871 C CA . LEU A 1 108 ? -10.172 22.922 -0.942 1 95.44 108 LEU A CA 1
ATOM 872 C C . LEU A 1 108 ? -9.82 24.016 0.061 1 95.44 108 LEU A C 1
ATOM 874 O O . LEU A 1 108 ? -10.25 23.953 1.217 1 95.44 108 LEU A O 1
ATOM 878 N N . VAL A 1 109 ? -9.117 25.031 -0.404 1 96 109 VAL A N 1
ATOM 879 C CA . VAL A 1 109 ? -8.719 26.141 0.453 1 96 109 VAL A CA 1
ATOM 880 C C . VAL A 1 109 ? -9.953 26.906 0.905 1 96 109 VAL A C 1
ATOM 882 O O . VAL A 1 109 ? -10.023 27.375 2.049 1 96 109 VAL A O 1
ATOM 885 N N . SER A 1 110 ? -10.906 26.953 0.075 1 95.75 110 SER A N 1
ATOM 886 C CA . SER A 1 110 ? -12.125 27.703 0.393 1 95.75 110 SER A CA 1
ATOM 887 C C . SER A 1 110 ? -12.906 27.016 1.509 1 95.75 110 SER A C 1
ATOM 889 O O . SER A 1 110 ? -13.672 27.672 2.225 1 95.75 110 SER A O 1
ATOM 891 N N . MET A 1 111 ? -12.742 25.766 1.661 1 95.44 111 MET A N 1
ATOM 892 C CA . MET A 1 111 ? -13.469 25.047 2.705 1 95.44 111 MET A CA 1
ATOM 893 C C . MET A 1 111 ? -12.562 24.75 3.896 1 95.44 111 MET A C 1
ATOM 895 O O . MET A 1 111 ? -12.82 23.828 4.668 1 95.44 111 MET A O 1
ATOM 899 N N . ARG A 1 112 ? -11.523 25.547 4.055 1 96.12 112 ARG A N 1
ATOM 900 C CA . ARG A 1 112 ? -10.484 25.297 5.051 1 96.12 112 ARG A CA 1
ATOM 901 C C . ARG A 1 112 ? -11.07 25.266 6.457 1 96.12 112 ARG A C 1
ATOM 903 O O . ARG A 1 112 ? -10.664 24.453 7.289 1 96.12 112 ARG A O 1
ATOM 910 N N . GLU A 1 113 ? -12.023 26.125 6.762 1 96.88 113 GLU A N 1
ATOM 911 C CA . GLU A 1 113 ? -12.602 26.156 8.102 1 96.88 113 GLU A CA 1
ATOM 912 C C . GLU A 1 113 ? -13.43 24.906 8.375 1 96.88 113 GLU A C 1
ATOM 914 O O . GLU A 1 113 ? -13.438 24.391 9.492 1 96.88 113 GLU A O 1
ATOM 919 N N . GLU A 1 114 ? -14.086 24.453 7.379 1 95.94 114 GLU A N 1
ATOM 920 C CA . GLU A 1 114 ? -14.82 23.188 7.512 1 95.94 114 GLU A CA 1
ATOM 921 C C . GLU A 1 114 ? -13.875 22.016 7.758 1 95.94 114 GLU A C 1
ATOM 923 O O . GLU A 1 114 ? -14.156 21.156 8.586 1 95.94 114 GLU A O 1
ATOM 928 N N . VAL A 1 115 ? -12.812 22.031 7.066 1 96 115 VAL A N 1
ATOM 929 C CA . VAL A 1 115 ? -11.828 20.969 7.207 1 96 115 VAL A CA 1
ATOM 930 C C . VAL A 1 115 ? -11.234 21 8.617 1 96 115 VAL A C 1
ATOM 932 O O . VAL A 1 115 ? -11.07 19.969 9.25 1 96 115 VAL A O 1
ATOM 935 N N . ALA A 1 116 ? -10.984 22.188 9.086 1 95.38 116 ALA A N 1
ATOM 936 C CA . ALA A 1 116 ? -10.383 22.359 10.406 1 95.38 116 ALA A CA 1
ATOM 937 C C . ALA A 1 116 ? -11.297 21.812 11.5 1 95.38 116 ALA A C 1
ATOM 939 O O . ALA A 1 116 ? -10.828 21.281 12.508 1 95.38 116 ALA A O 1
ATOM 940 N N . ARG A 1 117 ? -12.547 21.906 11.305 1 94.12 117 ARG A N 1
ATOM 941 C CA . ARG A 1 117 ? -13.508 21.516 12.336 1 94.12 117 ARG A CA 1
ATOM 942 C C . ARG A 1 117 ? -13.977 20.078 12.125 1 94.12 117 ARG A C 1
ATOM 944 O O . ARG A 1 117 ? -14.836 19.578 12.859 1 94.12 117 ARG A O 1
ATOM 951 N N . MET A 1 118 ? -13.484 19.438 11.227 1 94.56 118 MET A N 1
ATOM 952 C CA . MET A 1 118 ? -14.016 18.156 10.758 1 94.56 118 MET A CA 1
ATOM 953 C C . MET A 1 118 ? -13.922 17.094 11.852 1 94.56 118 MET A C 1
ATOM 955 O O . MET A 1 118 ? -14.766 16.203 11.93 1 94.56 118 MET A O 1
ATOM 959 N N . ASN A 1 119 ? -12.922 17.156 12.641 1 94.38 119 ASN A N 1
ATOM 960 C CA . ASN A 1 119 ? -12.672 16.172 13.68 1 94.38 119 ASN A CA 1
ATOM 961 C C . ASN A 1 119 ? -12.117 16.797 14.945 1 94.38 119 ASN A C 1
ATOM 963 O O . ASN A 1 119 ? -10.961 16.562 15.312 1 94.38 119 ASN A O 1
ATOM 967 N N . LEU A 1 120 ? -12.945 17.453 15.641 1 95.56 120 LEU A N 1
ATOM 968 C CA . LEU A 1 120 ? -12.539 18.25 16.781 1 95.56 120 LEU A CA 1
ATOM 969 C C . LEU A 1 120 ? -12.07 17.375 17.938 1 95.56 120 LEU A C 1
ATOM 971 O O . LEU A 1 120 ? -11.109 17.703 18.625 1 95.56 120 LEU A O 1
ATOM 975 N N . PRO A 1 121 ? -12.75 16.203 18.188 1 95.5 121 PRO A N 1
ATOM 976 C CA . PRO A 1 121 ? -12.219 15.336 19.234 1 95.5 121 PRO A CA 1
ATOM 977 C C . PRO A 1 121 ? -10.773 14.914 18.969 1 95.5 121 PRO A C 1
ATOM 979 O O . PRO A 1 121 ? -9.945 14.945 19.891 1 95.5 121 PRO A O 1
ATOM 982 N N . TYR A 1 122 ? -10.539 14.539 17.781 1 94.25 122 TYR A N 1
ATOM 983 C CA . TYR A 1 122 ? -9.18 14.125 17.453 1 94.25 122 TYR A CA 1
ATOM 984 C C . TYR A 1 122 ? -8.227 15.305 17.484 1 94.25 122 TYR A C 1
ATOM 986 O O . TYR A 1 122 ? -7.062 15.164 17.859 1 94.25 122 TYR A O 1
ATOM 994 N N . PHE A 1 123 ? -8.719 16.469 17.031 1 94.75 123 PHE A N 1
ATOM 995 C CA . PHE A 1 123 ? -7.91 17.688 17.109 1 94.75 123 PHE A CA 1
ATOM 996 C C . PHE A 1 123 ? -7.426 17.922 18.547 1 94.75 123 PHE A C 1
ATOM 998 O O . PHE A 1 123 ? -6.25 18.219 18.766 1 94.75 123 PHE A O 1
ATOM 1005 N N . TYR A 1 124 ? -8.297 17.75 19.469 1 96.56 124 TYR A N 1
ATOM 1006 C CA . TYR A 1 124 ? -7.973 17.875 20.891 1 96.56 124 TYR A CA 1
ATOM 1007 C C . TYR A 1 124 ? -6.852 16.906 21.281 1 96.56 124 TYR A C 1
ATOM 1009 O O . TYR A 1 124 ? -5.848 17.328 21.859 1 96.56 124 TYR A O 1
ATOM 1017 N N . ASP A 1 125 ? -6.992 15.688 20.891 1 95.44 125 ASP A N 1
ATOM 1018 C CA . ASP A 1 125 ? -6.008 14.664 21.219 1 95.44 125 ASP A CA 1
ATOM 1019 C C . ASP A 1 125 ? -4.668 14.953 20.547 1 95.44 125 ASP A C 1
ATOM 1021 O O . ASP A 1 125 ? -3.609 14.742 21.141 1 95.44 125 ASP A O 1
ATOM 1025 N N . ALA A 1 126 ? -4.77 15.367 19.312 1 93.69 126 ALA A N 1
ATOM 1026 C CA . ALA A 1 126 ? -3.555 15.664 18.562 1 93.69 126 ALA A CA 1
ATOM 1027 C C . ALA A 1 126 ? -2.75 16.766 19.234 1 93.69 126 ALA A C 1
ATOM 1029 O O . ALA A 1 126 ? -1.523 16.688 19.328 1 93.69 126 ALA A O 1
ATOM 1030 N N . CYS A 1 127 ? -3.34 17.797 19.719 1 95.31 127 CYS A N 1
ATOM 1031 C CA . CYS A 1 127 ? -2.658 18.891 20.391 1 95.31 127 CYS A CA 1
ATOM 1032 C C . CYS A 1 127 ? -2.002 18.406 21.688 1 95.31 127 CYS A C 1
ATOM 1034 O O . CYS A 1 127 ? -0.875 18.797 22 1 95.31 127 CYS A O 1
ATOM 1036 N N . PHE A 1 128 ? -2.684 17.547 22.375 1 96 128 PHE A N 1
ATOM 1037 C CA . PHE A 1 128 ? -2.088 16.969 23.578 1 96 128 PHE A CA 1
ATOM 1038 C C . PHE A 1 128 ? -0.897 16.094 23.219 1 96 128 PHE A C 1
ATOM 1040 O O . PHE A 1 128 ? 0.103 16.062 23.938 1 96 128 PHE A O 1
ATOM 1047 N N . GLY A 1 129 ? -1.135 15.344 22.141 1 94.75 129 GLY A N 1
ATOM 1048 C CA . GLY A 1 129 ? 0.008 14.57 21.688 1 94.75 129 GLY A CA 1
ATOM 1049 C C . GLY A 1 129 ? 1.231 15.43 21.406 1 94.75 129 GLY A C 1
ATOM 1050 O O . GLY A 1 129 ? 2.348 15.055 21.781 1 94.75 129 GLY A O 1
ATOM 1051 N N . MET A 1 130 ? 1.032 16.547 20.844 1 93.88 130 MET A N 1
ATOM 1052 C CA . MET A 1 130 ? 2.129 17.469 20.547 1 93.88 130 MET A CA 1
ATOM 1053 C C . MET A 1 130 ? 2.725 18.031 21.844 1 93.88 130 MET A C 1
ATOM 1055 O O . MET A 1 130 ? 3.941 18.188 21.938 1 93.88 130 MET A O 1
ATOM 1059 N N . LEU A 1 131 ? 1.904 18.344 22.766 1 95.62 131 LEU A N 1
ATOM 1060 C CA . LEU A 1 131 ? 2.369 18.797 24.062 1 95.62 131 LEU A CA 1
ATOM 1061 C C . LEU A 1 131 ? 3.307 17.781 24.703 1 95.62 131 LEU A C 1
ATOM 1063 O O . LEU A 1 131 ? 4.402 18.125 25.141 1 95.62 131 LEU A O 1
ATOM 1067 N N . TYR A 1 132 ? 2.875 16.547 24.656 1 95.5 132 TYR A N 1
ATOM 1068 C CA . TYR A 1 132 ? 3.66 15.5 25.297 1 95.5 132 TYR A CA 1
ATOM 1069 C C . TYR A 1 132 ? 4.973 15.273 24.562 1 95.5 132 TYR A C 1
ATOM 1071 O O . TYR A 1 132 ? 5.996 14.977 25.188 1 95.5 132 TYR A O 1
ATOM 1079 N N . ASN A 1 133 ? 4.918 15.367 23.344 1 94 133 ASN A N 1
ATOM 1080 C CA . ASN A 1 133 ? 6.152 15.273 22.578 1 94 133 ASN A CA 1
ATOM 1081 C C . ASN A 1 133 ? 7.141 16.375 22.953 1 94 133 ASN A C 1
ATOM 1083 O O . ASN A 1 133 ? 8.336 16.109 23.094 1 94 133 ASN A O 1
ATOM 1087 N N . LYS A 1 134 ? 6.684 17.562 23.125 1 95.25 134 LYS A N 1
ATOM 1088 C CA . LYS A 1 134 ? 7.535 18.688 23.484 1 95.25 134 LYS A CA 1
ATOM 1089 C C . LYS A 1 134 ? 8.031 18.562 24.922 1 95.25 134 LYS A C 1
ATOM 1091 O O . LYS A 1 134 ? 9.125 19.016 25.25 1 95.25 134 LYS A O 1
ATOM 1096 N N . LEU A 1 135 ? 7.211 17.953 25.719 1 94.44 135 LEU A N 1
ATOM 1097 C CA . LEU A 1 135 ? 7.594 17.734 27.109 1 94.44 135 LEU A CA 1
ATOM 1098 C C . LEU A 1 135 ? 8.836 16.844 27.203 1 94.44 135 LEU A C 1
ATOM 1100 O O . LEU A 1 135 ? 9.672 17.031 28.094 1 94.44 135 LEU A O 1
ATOM 1104 N N . LYS A 1 136 ? 8.961 15.961 26.266 1 94.62 136 LYS A N 1
ATOM 1105 C CA . LYS A 1 136 ? 10.094 15.047 26.25 1 94.62 136 LYS A CA 1
ATOM 1106 C C . LYS A 1 136 ? 11.406 15.789 26.047 1 94.62 136 LYS A C 1
ATOM 1108 O O . LYS A 1 136 ? 12.453 15.352 26.516 1 94.62 136 LYS A O 1
ATOM 1113 N N . VAL A 1 137 ? 11.367 16.859 25.359 1 93.88 137 VAL A N 1
ATOM 1114 C CA . VAL A 1 137 ? 12.602 17.547 25 1 93.88 137 VAL A CA 1
ATOM 1115 C C . VAL A 1 137 ? 12.719 18.844 25.812 1 93.88 137 VAL A C 1
ATOM 1117 O O . VAL A 1 137 ? 13.656 19.625 25.625 1 93.88 137 VAL A O 1
ATOM 1120 N N . PHE A 1 138 ? 11.867 19.094 26.703 1 94.81 138 PHE A N 1
ATOM 1121 C CA . PHE A 1 138 ? 11.727 20.312 27.484 1 94.81 138 PHE A CA 1
ATOM 1122 C C . PHE A 1 138 ? 13 20.625 28.25 1 94.81 138 PHE A C 1
ATOM 1124 O O . PHE A 1 138 ? 13.461 21.766 28.297 1 94.81 138 PHE A O 1
ATOM 1131 N N . GLU A 1 139 ? 13.641 19.562 28.781 1 91.62 139 GLU A N 1
ATOM 1132 C CA . GLU A 1 139 ? 14.844 19.766 29.594 1 91.62 139 GLU A CA 1
ATOM 1133 C C . GLU A 1 139 ? 16.109 19.547 28.766 1 91.62 139 GLU A C 1
ATOM 1135 O O . GLU A 1 139 ? 17.109 20.234 28.953 1 91.62 139 GLU A O 1
ATOM 1140 N N . LYS A 1 140 ? 16.094 18.719 27.797 1 89.94 140 LYS A N 1
ATOM 1141 C CA . LYS A 1 140 ? 17.312 18.25 27.109 1 89.94 140 LYS A CA 1
ATOM 1142 C C . LYS A 1 140 ? 17.5 18.953 25.781 1 89.94 140 LYS A C 1
ATOM 1144 O O . LYS A 1 140 ? 18.609 19.031 25.266 1 89.94 140 LYS A O 1
ATOM 1149 N N . GLY A 1 141 ? 16.375 19.484 25.297 1 88.69 141 GLY A N 1
ATOM 1150 C CA . GLY A 1 141 ? 16.453 20.125 24 1 88.69 141 GLY A CA 1
ATOM 1151 C C . GLY A 1 141 ? 16.625 19.141 22.859 1 88.69 141 GLY A C 1
ATOM 1152 O O . GLY A 1 141 ? 16.531 17.922 23.047 1 88.69 141 GLY A O 1
ATOM 1153 N N . THR A 1 142 ? 16.656 19.719 21.672 1 84.88 142 THR A N 1
ATOM 1154 C CA . THR A 1 142 ? 16.969 19.016 20.438 1 84.88 142 THR A CA 1
ATOM 1155 C C . THR A 1 142 ? 18.141 19.672 19.719 1 84.88 142 THR A C 1
ATOM 1157 O O . THR A 1 142 ? 18.719 20.641 20.219 1 84.88 142 THR A O 1
ATOM 1160 N N . GLY A 1 143 ? 18.547 19.078 18.562 1 77.69 143 GLY A N 1
ATOM 1161 C CA . GLY A 1 143 ? 19.609 19.672 17.781 1 77.69 143 GLY A CA 1
ATOM 1162 C C . GLY A 1 143 ? 19.406 21.141 17.484 1 77.69 143 GLY A C 1
ATOM 1163 O O . GLY A 1 143 ? 20.266 21.984 17.781 1 77.69 143 GLY A O 1
ATOM 1164 N N . SER A 1 144 ? 18.219 21.531 17.141 1 74.5 144 SER A N 1
ATOM 1165 C CA . SER A 1 144 ? 17.922 22.906 16.719 1 74.5 144 SER A CA 1
ATOM 1166 C C . SER A 1 144 ? 17.594 23.781 17.906 1 74.5 144 SER A C 1
ATOM 1168 O O . SER A 1 144 ? 17.641 25.016 17.812 1 74.5 144 SER A O 1
ATOM 1170 N N . SER A 1 145 ? 17.328 23.172 19.141 1 83.88 145 SER A N 1
ATOM 1171 C CA . SER A 1 145 ? 16.891 23.984 20.281 1 83.88 145 SER A CA 1
ATOM 1172 C C . SER A 1 145 ? 17.906 23.969 21.406 1 83.88 145 SER A C 1
ATOM 1174 O O . SER A 1 145 ? 17.656 24.516 22.484 1 83.88 145 SER A O 1
ATOM 1176 N N . ASN A 1 146 ? 19 23.359 21.188 1 88.88 146 ASN A N 1
ATOM 1177 C CA . ASN A 1 146 ? 20.047 23.234 22.203 1 88.88 146 ASN A CA 1
ATOM 1178 C C . ASN A 1 146 ? 20.516 24.609 22.703 1 88.88 146 ASN A C 1
ATOM 1180 O O . ASN A 1 146 ? 20.859 24.766 23.875 1 88.88 146 ASN A O 1
ATOM 1184 N N . ARG A 1 147 ? 20.562 25.484 21.828 1 88.88 147 ARG A N 1
ATOM 1185 C CA . ARG A 1 147 ? 21.016 26.828 22.188 1 88.88 147 ARG A CA 1
ATOM 1186 C C . ARG A 1 147 ? 20.156 27.406 23.312 1 88.88 147 ARG A C 1
ATOM 1188 O O . ARG A 1 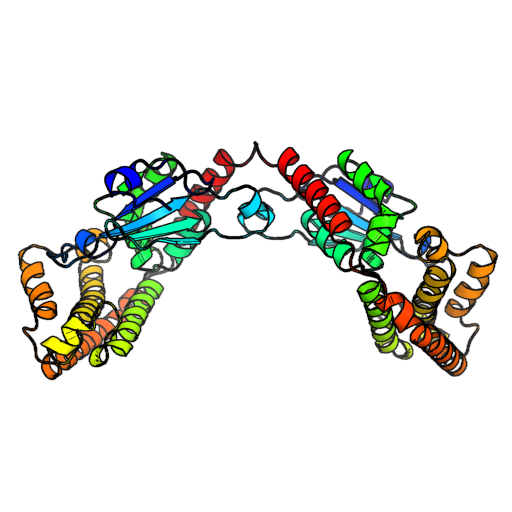147 ? 20.656 28.141 24.172 1 88.88 147 ARG A O 1
ATOM 1195 N N . PHE A 1 148 ? 18.906 27.109 23.375 1 91.75 148 PHE A N 1
ATOM 1196 C CA . PHE A 1 148 ? 18 27.609 24.406 1 91.75 148 PHE A CA 1
ATOM 1197 C C . PHE A 1 148 ? 18.297 26.938 25.75 1 91.75 148 PHE A C 1
ATOM 1199 O O . PHE A 1 148 ? 18.25 27.594 26.797 1 91.75 148 PHE A O 1
ATOM 1206 N N . VAL A 1 149 ? 18.625 25.703 25.703 1 94.31 149 VAL A N 1
ATOM 1207 C CA . VAL A 1 149 ? 18.953 24.969 26.922 1 94.31 149 VAL A CA 1
ATOM 1208 C C . VAL A 1 149 ? 20.25 25.531 27.531 1 94.31 149 VAL A C 1
ATOM 1210 O O . VAL A 1 149 ? 20.328 25.734 28.734 1 94.31 149 VAL A O 1
ATOM 1213 N N . GLU A 1 150 ? 21.172 25.766 26.688 1 93.75 150 GLU A N 1
ATOM 1214 C CA . GLU A 1 150 ? 22.453 26.328 27.141 1 93.75 150 GLU A CA 1
ATOM 1215 C C . GLU A 1 150 ? 22.266 27.703 27.75 1 93.75 150 GLU A C 1
ATOM 1217 O O . GLU A 1 150 ? 22.875 28.031 28.766 1 93.75 150 GLU A O 1
ATOM 1222 N N . GLN A 1 151 ? 21.453 28.391 27.141 1 93.94 151 GLN A N 1
ATOM 1223 C CA . GLN A 1 151 ? 21.297 29.797 27.531 1 93.94 151 GLN A CA 1
ATOM 1224 C C . GLN A 1 151 ? 20.391 29.938 28.75 1 93.94 151 GLN A C 1
ATOM 1226 O O . GLN A 1 151 ? 20.625 30.766 29.625 1 93.94 151 GLN A O 1
ATOM 1231 N N . TYR A 1 152 ? 19.328 29.125 28.828 1 95.69 152 TYR A N 1
ATOM 1232 C CA . TYR A 1 152 ? 18.297 29.391 29.828 1 95.69 152 TYR A CA 1
ATOM 1233 C C . TYR A 1 152 ? 18.125 28.219 30.781 1 95.69 152 TYR A C 1
ATOM 1235 O O . TYR A 1 152 ? 17.344 28.281 31.734 1 95.69 152 TYR A O 1
ATOM 1243 N N . GLY A 1 153 ? 18.734 27.156 30.469 1 95.38 153 GLY A N 1
ATOM 1244 C CA . GLY A 1 153 ? 18.688 26 31.344 1 95.38 153 GLY A CA 1
ATOM 1245 C C . GLY A 1 153 ? 17.609 25 30.969 1 95.38 153 GLY A C 1
ATOM 1246 O O . GLY A 1 153 ? 17.516 23.922 31.547 1 95.38 153 GLY A O 1
ATOM 1247 N N . TYR A 1 154 ? 16.719 25.375 30.062 1 96.94 154 TYR A N 1
ATOM 1248 C CA . TYR A 1 154 ? 15.688 24.5 29.516 1 96.94 154 TYR A CA 1
ATOM 1249 C C . TYR A 1 154 ? 15.281 24.969 28.109 1 96.94 154 TYR A C 1
ATOM 1251 O O . TYR A 1 154 ? 15.711 26.031 27.656 1 96.94 154 TYR A O 1
ATOM 1259 N N . ASP A 1 155 ? 14.57 24.25 27.406 1 96.69 155 ASP A N 1
ATOM 1260 C CA . ASP A 1 155 ? 14.172 24.562 26.031 1 96.69 155 ASP A CA 1
ATOM 1261 C C . ASP A 1 155 ? 12.984 25.516 26.016 1 96.69 155 ASP A C 1
ATOM 1263 O O . ASP A 1 155 ? 11.836 25.078 25.969 1 96.69 155 ASP A O 1
ATOM 1267 N N . THR A 1 156 ? 13.281 26.75 25.875 1 96.06 156 THR A N 1
ATOM 1268 C CA . THR A 1 156 ? 12.25 27.781 25.938 1 96.06 156 THR A CA 1
ATOM 1269 C C . THR A 1 156 ? 11.391 27.75 24.672 1 96.06 156 THR A C 1
ATOM 1271 O O . THR A 1 156 ? 10.242 28.188 24.688 1 96.06 156 THR A O 1
ATOM 1274 N N . LYS A 1 157 ? 11.945 27.297 23.609 1 93.75 157 LYS A N 1
ATOM 1275 C CA . LYS A 1 157 ? 11.148 27.109 22.406 1 93.75 157 LYS A CA 1
ATOM 1276 C C . LYS A 1 157 ? 10.078 26.047 22.594 1 93.75 157 LYS A C 1
ATOM 1278 O O . LYS A 1 157 ? 8.922 26.234 22.188 1 93.75 157 LYS A O 1
ATOM 1283 N N . ALA A 1 158 ? 10.469 24.969 23.156 1 95.5 158 ALA A N 1
ATOM 1284 C CA . ALA A 1 158 ? 9.508 23.906 23.469 1 95.5 158 ALA A CA 1
ATOM 1285 C C . ALA A 1 158 ? 8.43 24.422 24.422 1 95.5 158 ALA A C 1
ATOM 1287 O O . ALA A 1 158 ? 7.25 24.094 24.266 1 95.5 158 ALA A O 1
ATOM 1288 N N . PHE A 1 159 ? 8.852 25.203 25.344 1 97.12 159 PHE A N 1
ATOM 1289 C CA . PHE A 1 159 ? 7.922 25.812 26.297 1 97.12 159 PHE A CA 1
ATOM 1290 C C . PHE A 1 159 ? 6.852 26.609 25.562 1 97.12 159 PHE A C 1
ATOM 1292 O O . PHE A 1 159 ? 5.656 26.375 25.75 1 97.12 159 PHE A O 1
ATOM 1299 N N . MET A 1 160 ? 7.289 27.484 24.797 1 95.94 160 MET A N 1
ATOM 1300 C CA . MET A 1 160 ? 6.344 28.312 24.047 1 95.94 160 MET A CA 1
ATOM 1301 C C . MET A 1 160 ? 5.414 27.438 23.203 1 95.94 160 MET A C 1
ATOM 1303 O O . MET A 1 160 ? 4.211 27.703 23.125 1 95.94 160 MET A O 1
ATOM 1307 N N . SER A 1 161 ? 5.941 26.438 22.578 1 94.94 161 SER A N 1
ATOM 1308 C CA . SER A 1 161 ? 5.152 25.547 21.734 1 94.94 161 SER A CA 1
ATOM 1309 C C . SER A 1 161 ? 4.086 24.812 22.531 1 94.94 161 SER A C 1
ATOM 1311 O O . SER A 1 161 ? 2.943 24.688 22.094 1 94.94 161 SER A O 1
ATOM 1313 N N . MET A 1 162 ? 4.453 24.297 23.672 1 97.19 162 MET A N 1
ATOM 1314 C CA . MET A 1 162 ? 3.5 23.625 24.547 1 97.19 162 MET A CA 1
ATOM 1315 C C . MET A 1 162 ? 2.371 24.562 24.953 1 97.19 162 MET A C 1
ATOM 1317 O O . MET A 1 162 ? 1.194 24.219 24.812 1 97.19 162 MET A O 1
ATOM 1321 N N . TYR A 1 163 ? 2.799 25.703 25.422 1 97.38 163 TYR A N 1
ATOM 1322 C CA . TYR A 1 163 ? 1.81 26.688 25.812 1 97.38 163 TYR A CA 1
ATOM 1323 C C . TYR A 1 163 ? 0.885 27.047 24.656 1 97.38 163 TYR A C 1
ATOM 1325 O O . TYR A 1 163 ? -0.333 27.125 24.828 1 97.38 163 TYR A O 1
ATOM 1333 N N . ARG A 1 164 ? 1.431 27.219 23.531 1 95.94 164 ARG A N 1
ATOM 1334 C CA . ARG A 1 164 ? 0.675 27.594 22.344 1 95.94 164 ARG A CA 1
ATOM 1335 C C . ARG A 1 164 ? -0.386 26.547 22.016 1 95.94 164 ARG A C 1
ATOM 1337 O O . ARG A 1 164 ? -1.525 26.906 21.688 1 95.94 164 ARG A O 1
ATOM 1344 N N . MET A 1 165 ? -0.03 25.344 22.047 1 95.69 165 MET A N 1
ATOM 1345 C CA . MET A 1 165 ? -0.972 24.281 21.703 1 95.69 165 MET A CA 1
ATOM 1346 C C . MET A 1 165 ? -2.174 24.297 22.641 1 95.69 165 MET A C 1
ATOM 1348 O O . MET A 1 165 ? -3.312 24.141 22.203 1 95.69 165 MET A O 1
ATOM 1352 N N . MET A 1 166 ? -1.879 24.516 23.906 1 97.38 166 MET A N 1
ATOM 1353 C CA . MET A 1 166 ? -2.955 24.562 24.891 1 97.38 166 MET A CA 1
ATOM 1354 C C . MET A 1 166 ? -3.799 25.828 24.703 1 97.38 166 MET A C 1
ATOM 1356 O O . MET A 1 166 ? -5.031 25.75 24.688 1 97.38 166 MET A O 1
ATOM 1360 N N . ASP A 1 167 ? -3.08 26.875 24.547 1 97.12 167 ASP A N 1
ATOM 1361 C CA . ASP A 1 167 ? -3.771 28.141 24.328 1 97.12 167 ASP A CA 1
ATOM 1362 C C . ASP A 1 167 ? -4.652 28.078 23.078 1 97.12 167 ASP A C 1
ATOM 1364 O O . ASP A 1 167 ? -5.762 28.625 23.078 1 97.12 167 ASP A O 1
ATOM 1368 N N . PHE A 1 168 ? -4.164 27.453 22.031 1 96.38 168 PHE A N 1
ATOM 1369 C CA . PHE A 1 168 ? -4.887 27.297 20.781 1 96.38 168 PHE A CA 1
ATOM 1370 C C . PHE A 1 168 ? -6.23 26.625 21.016 1 96.38 168 PHE A C 1
ATOM 1372 O O . PHE A 1 168 ? -7.262 27.078 20.516 1 96.38 168 PHE A O 1
ATOM 1379 N N . LEU A 1 169 ? -6.223 25.578 21.781 1 97.62 169 LEU A N 1
ATOM 1380 C CA . LEU A 1 169 ? -7.445 24.844 22.078 1 97.62 169 LEU A CA 1
ATOM 1381 C C . LEU A 1 169 ? -8.445 25.734 22.812 1 97.62 169 LEU A C 1
ATOM 1383 O O . LEU A 1 169 ? -9.641 25.703 22.531 1 97.62 169 LEU A O 1
ATOM 1387 N N . LEU A 1 170 ? -7.957 26.5 23.766 1 98.12 170 LEU A N 1
ATOM 1388 C CA . LEU A 1 170 ? -8.828 27.391 24.531 1 98.12 170 LEU A CA 1
ATOM 1389 C C . LEU A 1 170 ? -9.414 28.484 23.641 1 98.12 170 LEU A C 1
ATOM 1391 O O . LEU A 1 170 ? -10.609 28.766 23.719 1 98.12 170 LEU A O 1
ATOM 1395 N N . ARG A 1 171 ? -8.617 29.031 22.797 1 97.38 171 ARG A N 1
ATOM 1396 C CA . ARG A 1 171 ? -9.047 30.109 21.922 1 97.38 171 ARG A CA 1
ATOM 1397 C C . ARG A 1 171 ? -10.07 29.609 20.906 1 97.38 171 ARG A C 1
ATOM 1399 O O . ARG A 1 171 ? -11.047 30.297 20.609 1 97.38 171 ARG A O 1
ATOM 1406 N N . TYR A 1 172 ? -9.797 28.422 20.344 1 97.5 172 TYR A N 1
ATOM 1407 C CA . TYR A 1 172 ? -10.703 27.859 19.359 1 97.5 172 TYR A CA 1
ATOM 1408 C C . TYR A 1 172 ? -12.055 27.531 19.969 1 97.5 172 TYR A C 1
ATOM 1410 O O . TYR A 1 172 ? -13.102 27.828 19.391 1 97.5 172 TYR A O 1
ATOM 1418 N N . GLU A 1 173 ? -12.055 26.953 21.156 1 97.94 173 GLU A N 1
ATOM 1419 C CA . GLU A 1 173 ? -13.289 26.719 21.891 1 97.94 173 GLU A CA 1
ATOM 1420 C C . GLU A 1 173 ? -14.008 28.016 22.219 1 97.94 173 GLU A C 1
ATOM 1422 O O . GLU A 1 173 ? -15.234 28.109 22.109 1 97.94 173 GLU A O 1
ATOM 1427 N N . ALA A 1 174 ? -13.297 29.016 22.578 1 97.44 174 ALA A N 1
ATOM 1428 C CA . ALA A 1 174 ? -13.867 30.297 22.984 1 97.44 174 ALA A CA 1
ATOM 1429 C C . ALA A 1 174 ? -14.609 30.969 21.828 1 97.44 174 ALA A C 1
ATOM 1431 O O . ALA A 1 174 ? -15.586 31.688 22.047 1 97.44 174 ALA A O 1
ATOM 1432 N N . ASN A 1 175 ? -14.148 30.734 20.594 1 97.38 175 ASN A N 1
ATOM 1433 C CA . ASN A 1 175 ? -14.859 31.344 19.469 1 97.38 175 ASN A CA 1
ATOM 1434 C C . ASN A 1 175 ? -15.859 30.359 18.844 1 97.38 175 ASN A C 1
ATOM 1436 O O . ASN A 1 175 ? -16.281 30.547 17.703 1 97.38 175 ASN A O 1
ATOM 1440 N N . GLU A 1 176 ? -16.141 29.297 19.547 1 97.12 176 GLU A N 1
ATOM 1441 C CA . GLU A 1 176 ? -17.156 28.297 19.203 1 97.12 176 GLU A CA 1
ATOM 1442 C C . GLU A 1 176 ? -16.797 27.578 17.906 1 97.12 176 GLU A C 1
ATOM 1444 O O . GLU A 1 176 ? -17.672 27.25 17.109 1 97.12 176 GLU A O 1
ATOM 1449 N N . PHE A 1 177 ? -15.516 27.469 17.672 1 97 177 PHE A N 1
ATOM 1450 C CA . PHE A 1 177 ? -14.953 26.734 16.547 1 97 177 PHE A CA 1
ATOM 1451 C C . PHE A 1 177 ? -15.375 27.359 15.227 1 97 177 PHE A C 1
ATOM 1453 O O . PHE A 1 177 ? -15.5 26.656 14.219 1 97 177 PHE A O 1
ATOM 1460 N N . THR A 1 178 ? -15.555 28.688 15.211 1 95.88 178 THR A N 1
ATOM 1461 C CA . THR A 1 178 ? -16 29.375 14.016 1 95.88 178 THR A CA 1
ATOM 1462 C C . THR A 1 178 ? -14.82 29.781 13.141 1 95.88 178 THR A C 1
ATOM 1464 O O . THR A 1 178 ? -14.961 29.938 11.93 1 95.88 178 THR A O 1
ATOM 1467 N N . SER A 1 179 ? -13.711 30 13.836 1 97.12 179 SER A N 1
ATOM 1468 C CA . SER A 1 179 ? -12.57 30.469 13.062 1 97.12 179 SER A CA 1
ATOM 1469 C C . SER A 1 179 ? -11.266 29.875 13.586 1 97.12 1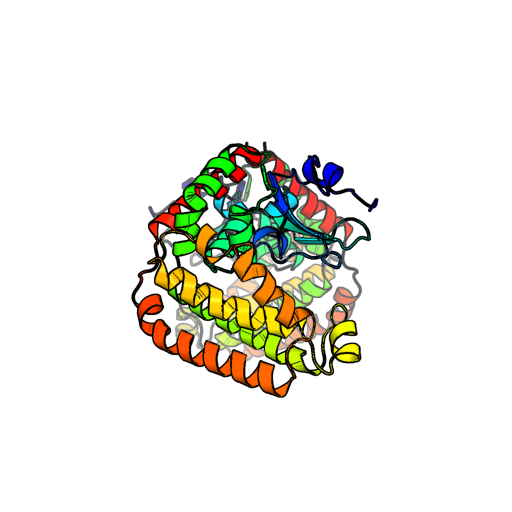79 SER A C 1
ATOM 1471 O O . SER A 1 179 ? -10.719 30.344 14.586 1 97.12 179 SER A O 1
ATOM 1473 N N . PHE A 1 180 ? -10.789 28.891 12.883 1 96.38 180 PHE A N 1
ATOM 1474 C CA . PHE A 1 180 ? -9.477 28.312 13.148 1 96.38 180 PHE A CA 1
ATOM 1475 C C . PHE A 1 180 ? -8.383 29.359 12.961 1 96.38 180 PHE A C 1
ATOM 1477 O O . PHE A 1 180 ? -7.477 29.469 13.789 1 96.38 180 PHE A O 1
ATOM 1484 N N . ALA A 1 181 ? -8.492 30.219 11.961 1 94.25 181 ALA A N 1
ATOM 1485 C CA . ALA A 1 181 ? -7.512 31.25 11.633 1 94.25 181 ALA A CA 1
ATOM 1486 C C . ALA A 1 181 ? -7.32 32.219 12.789 1 94.25 181 ALA A C 1
ATOM 1488 O O . ALA A 1 181 ? -6.191 32.531 13.172 1 94.25 181 ALA A O 1
ATOM 1489 N N . GLU A 1 182 ? -8.367 32.562 13.383 1 94.69 182 GLU A N 1
ATOM 1490 C CA . GLU A 1 182 ? -8.32 33.531 14.484 1 94.69 182 GLU A CA 1
ATOM 1491 C C . GLU A 1 182 ? -7.715 32.906 15.734 1 94.69 182 GLU A C 1
ATOM 1493 O O . GLU A 1 182 ? -6.953 33.531 16.453 1 94.69 182 GLU A O 1
ATOM 1498 N N . ALA A 1 183 ? -8.078 31.688 15.945 1 95.88 183 ALA A N 1
ATOM 1499 C CA . ALA A 1 183 ? -7.559 31 17.125 1 95.88 183 ALA A CA 1
ATOM 1500 C C . ALA A 1 183 ? -6.074 30.688 16.969 1 95.88 183 ALA A C 1
ATOM 1502 O O . ALA A 1 183 ? -5.332 30.672 17.953 1 95.88 183 ALA A O 1
ATOM 1503 N N . PHE A 1 184 ? -5.734 30.484 15.758 1 93.88 184 PHE A N 1
ATOM 1504 C CA . PHE A 1 184 ? -4.395 30.016 15.422 1 93.88 184 PHE A CA 1
ATOM 1505 C C . PHE A 1 184 ? -3.402 31.172 15.438 1 93.88 184 PHE A C 1
ATOM 1507 O O . PHE A 1 184 ? -2.256 31.016 15.859 1 93.88 184 PHE A O 1
ATOM 1514 N N . CYS A 1 185 ? -3.809 32.312 15.031 1 94.44 185 CYS A N 1
ATOM 1515 C CA . CYS A 1 185 ? -2.926 33.469 14.828 1 94.44 185 CYS A CA 1
ATOM 1516 C C . CYS A 1 185 ? -2.988 34.438 16.016 1 94.44 185 CYS A C 1
ATOM 1518 O O . CYS A 1 185 ? -4.07 34.688 16.531 1 94.44 185 CYS A O 1
ATOM 1520 N N . TYR A 1 186 ? -1.828 34.969 16.391 1 96.38 186 TYR A N 1
ATOM 1521 C CA . TYR A 1 186 ? -1.75 35.906 17.531 1 96.38 186 TYR A CA 1
ATOM 1522 C C . TYR A 1 186 ? -1.699 37.344 17.078 1 96.38 186 TYR A C 1
ATOM 1524 O O . TYR A 1 186 ? -1.051 37.656 16.078 1 96.38 186 TYR A O 1
ATOM 1532 N N . THR A 1 187 ? -2.328 38.156 17.828 1 94.5 187 THR A N 1
ATOM 1533 C CA . THR A 1 187 ? -2.227 39.594 17.625 1 94.5 187 THR A CA 1
ATOM 1534 C C . THR A 1 187 ? -0.864 40.125 18.062 1 94.5 187 THR A C 1
ATOM 1536 O O . THR A 1 187 ? -0.096 39.406 18.703 1 94.5 187 THR A O 1
ATOM 1539 N N . GLU A 1 188 ? -0.673 41.312 17.719 1 92.38 188 GLU A N 1
ATOM 1540 C CA . GLU A 1 188 ? 0.61 41.906 18.078 1 92.38 188 GLU A CA 1
ATOM 1541 C C . GLU A 1 188 ? 0.773 41.969 19.609 1 92.38 188 GLU A C 1
ATOM 1543 O O . GLU A 1 188 ? 1.869 41.75 20.125 1 92.38 188 GLU A O 1
ATOM 1548 N N . GLU A 1 189 ? -0.258 42.25 20.25 1 91.5 189 GLU A N 1
ATOM 1549 C CA . GLU A 1 189 ? -0.202 42.281 21.719 1 91.5 189 GLU A CA 1
ATOM 1550 C C . GLU A 1 189 ? 0.076 40.906 22.297 1 91.5 189 GLU A C 1
ATOM 1552 O O . GLU A 1 189 ? 0.904 40.781 23.203 1 91.5 189 GLU A O 1
ATOM 1557 N N . GLU A 1 190 ? -0.589 39.938 21.844 1 94.38 190 GLU A N 1
ATOM 1558 C CA . GLU A 1 190 ? -0.42 38.562 22.297 1 94.38 190 GLU A CA 1
ATOM 1559 C C . GLU A 1 190 ? 0.961 38.031 21.938 1 94.38 190 GLU A C 1
ATOM 1561 O O . GLU A 1 190 ? 1.537 37.219 22.672 1 94.38 19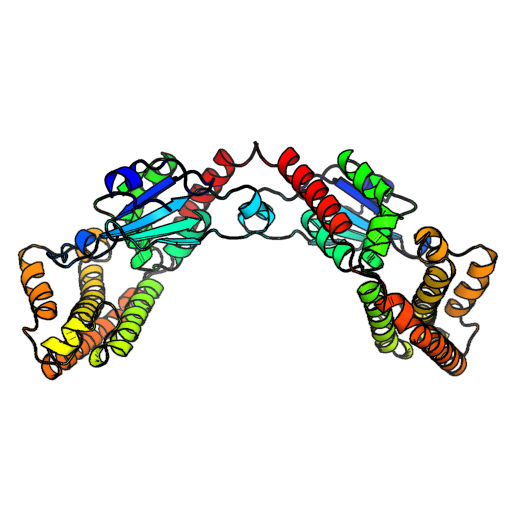0 GLU A O 1
ATOM 1566 N N . ARG A 1 191 ? 1.438 38.469 20.844 1 96 191 ARG A N 1
ATOM 1567 C CA . ARG A 1 191 ? 2.721 38.031 20.297 1 96 191 ARG A CA 1
ATOM 1568 C C . ARG A 1 191 ? 3.857 38.312 21.266 1 96 191 ARG A C 1
ATOM 1570 O O . ARG A 1 191 ? 4.73 37.469 21.469 1 96 191 ARG A O 1
ATOM 1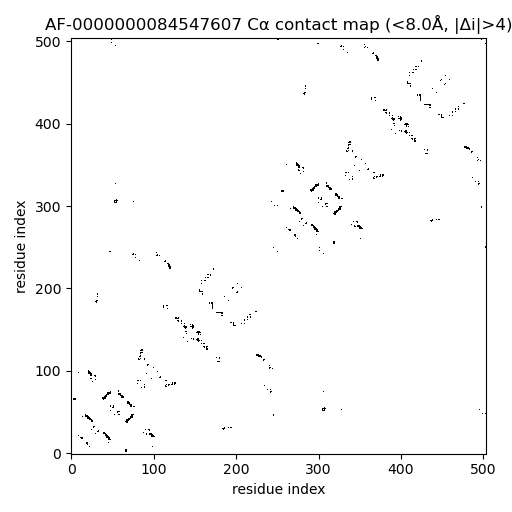577 N N . GLU A 1 192 ? 3.832 39.438 21.828 1 93.88 192 GLU A N 1
ATOM 1578 C CA . GLU A 1 192 ? 4.883 39.844 22.781 1 93.88 192 GLU A CA 1
ATOM 1579 C C . GLU A 1 192 ? 4.93 38.875 23.969 1 93.88 192 GLU A C 1
ATOM 1581 O O . GLU A 1 192 ? 6.008 38.469 24.391 1 93.88 192 GLU A O 1
ATOM 1586 N N . PHE A 1 193 ? 3.826 38.625 24.484 1 94.94 193 PHE A N 1
ATOM 1587 C CA . PHE A 1 193 ? 3.738 37.688 25.609 1 94.94 193 PHE A CA 1
ATOM 1588 C C . PHE A 1 193 ? 4.293 36.312 25.219 1 94.94 193 PHE A C 1
ATOM 1590 O O . PHE A 1 193 ? 5.121 35.75 25.938 1 94.94 193 PHE A O 1
ATOM 1597 N N . MET A 1 194 ? 3.879 35.844 24.062 1 96.69 194 MET A N 1
ATOM 1598 C CA . MET A 1 194 ? 4.301 34.531 23.609 1 96.69 194 MET A CA 1
ATOM 1599 C C . MET A 1 194 ? 5.812 34.5 23.391 1 96.69 194 MET A C 1
ATOM 1601 O O . MET A 1 194 ? 6.484 33.562 23.844 1 96.69 194 MET A O 1
ATOM 1605 N N . LEU A 1 195 ? 6.344 35.469 22.734 1 95.75 195 LEU A N 1
ATOM 1606 C CA . LEU A 1 195 ? 7.77 35.469 22.422 1 95.75 195 LEU A CA 1
ATOM 1607 C C . LEU A 1 195 ? 8.602 35.625 23.688 1 95.75 195 LEU A C 1
ATOM 1609 O O . LEU A 1 195 ? 9.766 35.219 23.734 1 95.75 195 LEU A O 1
ATOM 1613 N N . SER A 1 196 ? 8.039 36.25 24.703 1 95.31 196 SER A N 1
ATOM 1614 C CA . SER A 1 196 ? 8.758 36.375 25.969 1 95.31 196 SER A CA 1
ATOM 1615 C C . SER A 1 196 ? 9.07 35 26.562 1 95.31 196 SER A C 1
ATOM 1617 O O . SER A 1 196 ? 10.086 34.844 27.25 1 95.31 196 SER A O 1
ATOM 1619 N N . MET A 1 197 ? 8.25 34.062 26.359 1 95.94 197 MET A N 1
ATOM 1620 C CA . MET A 1 197 ? 8.5 32.688 26.797 1 95.94 197 MET A CA 1
ATOM 1621 C C . MET A 1 197 ? 9.75 32.125 26.125 1 95.94 197 MET A C 1
ATOM 1623 O O . MET A 1 197 ? 10.609 31.547 26.797 1 95.94 197 MET A O 1
ATOM 1627 N N . LYS A 1 198 ? 9.828 32.344 24.859 1 94.06 198 LYS A N 1
ATOM 1628 C CA . LYS A 1 198 ? 10.953 31.844 24.078 1 94.06 198 LYS A CA 1
ATOM 1629 C C . LYS A 1 198 ? 12.242 32.562 24.453 1 94.06 198 LYS A C 1
ATOM 1631 O O . LYS A 1 198 ? 13.328 31.984 24.406 1 94.06 198 LYS A O 1
ATOM 1636 N N . HIS A 1 199 ? 12.094 33.781 24.859 1 93.75 199 HIS A N 1
ATOM 1637 C CA . HIS A 1 199 ? 13.266 34.625 25.109 1 93.75 199 HIS A CA 1
ATOM 1638 C C . HIS A 1 199 ? 13.672 34.594 26.578 1 93.75 199 HIS A C 1
ATOM 1640 O O . HIS A 1 199 ? 14.352 35.5 27.047 1 93.75 199 HIS A O 1
ATOM 1646 N N . GLY A 1 200 ? 13.156 33.656 27.375 1 94.25 200 GLY A N 1
ATOM 1647 C CA . GLY A 1 200 ? 13.719 33.344 28.672 1 94.25 200 GLY A CA 1
ATOM 1648 C C . GLY A 1 200 ? 13.125 34.156 29.797 1 94.25 200 GLY A C 1
ATOM 1649 O O . GLY A 1 200 ? 13.734 34.312 30.859 1 94.25 200 GLY A O 1
ATOM 1650 N N . ARG A 1 201 ? 12.062 34.75 29.578 1 96.44 201 ARG A N 1
ATOM 1651 C CA . ARG A 1 201 ? 11.414 35.531 30.625 1 96.44 201 ARG A CA 1
ATOM 1652 C C . ARG A 1 201 ? 11.109 34.688 31.844 1 96.44 201 ARG A C 1
ATOM 1654 O O . ARG A 1 201 ? 11.078 35.188 32.969 1 96.44 201 ARG A O 1
ATOM 1661 N N . TYR A 1 202 ? 10.867 33.406 31.703 1 97.69 202 TYR A N 1
ATOM 1662 C CA . TYR A 1 202 ? 10.43 32.531 32.781 1 97.69 202 TYR A CA 1
ATOM 1663 C C . TYR A 1 202 ? 11.523 31.531 33.156 1 97.69 202 TYR A C 1
ATOM 1665 O O . TYR A 1 202 ? 12.227 31.031 32.281 1 97.69 202 TYR A O 1
ATOM 1673 N N . SER A 1 203 ? 11.5 31.312 34.438 1 96.94 203 SER A N 1
ATOM 1674 C CA . SER A 1 203 ? 12.352 30.203 34.875 1 96.94 203 SER A CA 1
ATOM 1675 C C . SER A 1 203 ? 11.742 28.859 34.5 1 96.94 203 SER A C 1
ATOM 1677 O O . SER A 1 203 ? 10.562 28.781 34.156 1 96.94 203 SER A O 1
ATOM 1679 N N . LYS A 1 204 ? 12.578 27.891 34.594 1 96.81 204 LYS A N 1
ATOM 1680 C CA . LYS A 1 204 ? 12.109 26.531 34.281 1 96.81 204 LYS A CA 1
ATOM 1681 C C . LYS A 1 204 ? 10.93 26.156 35.188 1 96.81 204 LYS A C 1
ATOM 1683 O O . LYS A 1 204 ? 9.961 25.547 34.719 1 96.81 204 LYS A O 1
ATOM 1688 N N . GLU A 1 205 ? 11.039 26.484 36.406 1 97.06 205 GLU A N 1
ATOM 1689 C CA . GLU A 1 205 ? 9.984 26.188 37.375 1 97.06 205 GLU A CA 1
ATOM 1690 C C . GLU A 1 205 ? 8.695 26.922 37.031 1 97.06 205 GLU A C 1
ATOM 1692 O O . GLU A 1 205 ? 7.605 26.344 37.062 1 97.06 205 GLU A O 1
ATOM 1697 N N . GLU A 1 206 ? 8.859 28.172 36.688 1 97.81 206 GLU A N 1
ATOM 1698 C CA . GLU A 1 206 ? 7.699 28.969 36.312 1 97.81 206 GLU A CA 1
ATOM 1699 C C . GLU A 1 206 ? 7.039 28.422 35.062 1 97.81 206 GLU A C 1
ATOM 1701 O O . GLU A 1 206 ? 5.809 28.359 34.969 1 97.81 206 GLU A O 1
ATOM 1706 N N . ALA A 1 207 ? 7.852 28.078 34.125 1 97.88 207 ALA A N 1
ATOM 1707 C CA . ALA A 1 207 ? 7.363 27.516 32.875 1 97.88 207 ALA A CA 1
ATOM 1708 C C . ALA A 1 207 ? 6.57 26.234 33.094 1 97.88 207 ALA A C 1
ATOM 1710 O O . ALA A 1 207 ? 5.496 26.047 32.531 1 97.88 207 ALA A O 1
ATOM 1711 N N . THR A 1 208 ? 7.066 25.375 33.969 1 96.94 208 THR A N 1
ATOM 1712 C CA . THR A 1 208 ? 6.418 24.109 34.281 1 96.94 208 THR A CA 1
ATOM 1713 C C . THR A 1 208 ? 5.043 24.359 34.906 1 96.94 208 THR A C 1
ATOM 1715 O O . THR A 1 208 ? 4.066 23.703 34.531 1 96.94 208 THR A O 1
ATOM 1718 N N . VAL A 1 209 ? 5.004 25.297 35.719 1 97.25 209 VAL A N 1
ATOM 1719 C CA . VAL A 1 209 ? 3.754 25.625 36.406 1 97.25 209 VAL A CA 1
ATOM 1720 C C . VAL A 1 209 ? 2.748 26.172 35.406 1 97.25 209 VAL A C 1
ATOM 1722 O O . VAL A 1 209 ? 1.574 25.797 35.406 1 97.25 209 VAL A O 1
ATOM 1725 N N . LEU A 1 210 ? 3.225 27.047 34.562 1 97 210 LEU A N 1
ATOM 1726 C CA . LEU A 1 210 ? 2.354 27.672 33.562 1 97 210 LEU A CA 1
ATOM 1727 C C . LEU A 1 210 ? 1.771 26.625 32.625 1 97 210 LEU A C 1
ATOM 1729 O O . LEU A 1 210 ? 0.577 26.656 32.312 1 97 210 LEU A O 1
ATOM 1733 N N . VAL A 1 211 ? 2.578 25.703 32.156 1 96.56 211 VAL A N 1
ATOM 1734 C CA . VAL A 1 211 ? 2.125 24.641 31.266 1 96.56 211 VAL A CA 1
ATOM 1735 C C . VAL A 1 211 ? 1.112 23.75 31.984 1 96.56 211 VAL A C 1
ATOM 1737 O O . VAL A 1 211 ? 0.095 23.359 31.406 1 96.56 211 VAL A O 1
ATOM 1740 N N . GLN A 1 212 ? 1.374 23.453 33.219 1 96.25 212 GLN A N 1
ATOM 1741 C CA . GLN A 1 212 ? 0.465 22.625 34 1 96.25 212 GLN A CA 1
ATOM 1742 C C . GLN A 1 212 ? -0.885 23.312 34.188 1 96.25 212 GLN A C 1
ATOM 1744 O O . GLN A 1 212 ? -1.934 22.672 34.062 1 96.25 212 GLN A O 1
ATOM 1749 N N . GLU A 1 213 ? -0.834 24.562 34.469 1 97 213 GLU A N 1
ATOM 1750 C CA . GLU A 1 213 ? -2.068 25.312 34.625 1 97 213 GLU A CA 1
ATOM 1751 C C . GLU A 1 213 ? -2.879 25.344 33.344 1 97 213 GLU A C 1
ATOM 1753 O O . GLU A 1 213 ? -4.098 25.156 33.344 1 97 213 GLU A O 1
ATOM 1758 N N . MET A 1 214 ? -2.172 25.578 32.281 1 96.75 214 MET A N 1
ATOM 1759 C CA . MET A 1 214 ? -2.846 25.609 30.984 1 96.75 214 MET A CA 1
ATOM 1760 C C . MET A 1 214 ? -3.426 24.234 30.641 1 96.75 214 MET A C 1
ATOM 1762 O O . MET A 1 214 ? -4.539 24.141 30.125 1 96.75 214 MET A O 1
ATOM 1766 N N . ARG A 1 215 ? -2.629 23.281 30.891 1 96.62 215 ARG A N 1
ATOM 1767 C CA . ARG A 1 215 ? -3.084 21.922 30.656 1 96.62 215 ARG A CA 1
ATOM 1768 C C . ARG A 1 215 ? -4.379 21.625 31.406 1 96.62 215 ARG A C 1
ATOM 1770 O O . ARG A 1 215 ? -5.32 21.062 30.844 1 96.62 215 ARG A O 1
ATOM 1777 N N . GLU A 1 216 ? -4.461 22.016 32.625 1 96.5 216 GLU A N 1
ATOM 1778 C CA . GLU A 1 216 ? -5.648 21.797 33.438 1 96.5 216 GLU A CA 1
ATOM 1779 C C . GLU A 1 216 ? -6.852 22.547 32.875 1 96.5 216 GLU A C 1
ATOM 1781 O O . GLU A 1 216 ? -7.965 22.016 32.844 1 96.5 216 GLU A O 1
ATOM 1786 N N . LYS A 1 217 ? -6.598 23.781 32.5 1 97.38 217 LYS A N 1
ATOM 1787 C CA . LYS A 1 217 ? -7.664 24.578 31.922 1 97.38 217 LYS A CA 1
ATOM 1788 C C . LYS A 1 217 ? -8.227 23.906 30.672 1 97.38 217 LYS A C 1
ATOM 1790 O O . LYS A 1 217 ? -9.445 23.844 30.484 1 97.38 217 LYS A O 1
ATOM 1795 N N . VAL A 1 218 ? -7.355 23.406 29.859 1 98.06 218 VAL A N 1
ATOM 1796 C CA . VAL A 1 218 ? -7.777 22.797 28.609 1 98.06 218 VAL A CA 1
ATOM 1797 C C . VAL A 1 218 ? -8.461 21.469 28.859 1 98.06 218 VAL A C 1
ATOM 1799 O O . VAL A 1 218 ? -9.406 21.094 28.156 1 98.06 218 VAL A O 1
ATOM 1802 N N . GLU A 1 219 ? -7.945 20.688 29.828 1 97.62 219 GLU A N 1
ATOM 1803 C CA . GLU A 1 219 ? -8.562 19.406 30.188 1 97.62 219 GLU A CA 1
ATOM 1804 C C . GLU A 1 219 ? -10.039 19.594 30.547 1 97.62 219 GLU A C 1
ATOM 1806 O O . GLU A 1 219 ? -10.867 18.719 30.281 1 97.62 219 GLU A O 1
ATOM 1811 N N . SER A 1 220 ? -10.359 20.734 31.125 1 97 220 SER A N 1
ATOM 1812 C CA . SER A 1 220 ? -11.742 21.016 31.5 1 97 220 SER A CA 1
ATOM 1813 C C . SER A 1 220 ? -12.609 21.234 30.266 1 97 220 SER A C 1
ATOM 1815 O O . SER A 1 220 ? -13.844 21.172 30.344 1 97 220 SER A O 1
ATOM 1817 N N . LYS A 1 221 ? -12 21.484 29.125 1 97.81 221 LYS A N 1
ATOM 1818 C CA . LYS A 1 221 ? -12.734 21.734 27.891 1 97.81 221 LYS A CA 1
ATOM 1819 C C . LYS A 1 221 ? -12.883 20.453 27.078 1 97.81 221 LYS A C 1
ATOM 1821 O O . LYS A 1 221 ? -13.516 20.453 26.016 1 97.81 221 LYS A O 1
ATOM 1826 N N . LYS A 1 222 ? -12.352 19.359 27.531 1 97.38 222 LYS A N 1
ATOM 1827 C CA . LYS A 1 222 ? -12.367 18.078 26.812 1 97.38 222 LYS A CA 1
ATOM 1828 C C . LYS A 1 222 ? -13.789 17.672 26.453 1 97.38 222 LYS A C 1
ATOM 1830 O O . LYS A 1 222 ? -14.055 17.297 25.312 1 97.38 222 LYS A O 1
ATOM 1835 N N . PRO A 1 223 ? -14.75 17.828 27.359 1 97.75 223 PRO A N 1
ATOM 1836 C CA . PRO A 1 223 ? -16.109 17.422 27.016 1 97.75 223 PRO A CA 1
ATOM 1837 C C . PRO A 1 223 ? -16.688 18.219 25.844 1 97.75 223 PRO A C 1
ATOM 1839 O O . PRO A 1 223 ? -17.453 17.688 25.047 1 97.75 223 PRO A O 1
ATOM 1842 N N . VAL A 1 224 ? -16.344 19.469 25.719 1 97.75 224 VAL A N 1
ATOM 1843 C CA . VAL A 1 224 ? -16.844 20.312 24.625 1 97.75 224 VAL A CA 1
ATOM 1844 C C . VAL A 1 224 ? -16.312 19.797 23.297 1 97.75 224 VAL A C 1
ATOM 1846 O O . VAL A 1 224 ? -17.062 19.641 22.328 1 97.75 224 VAL A O 1
ATOM 1849 N N . TYR A 1 225 ? -15.07 19.469 23.188 1 97.25 225 TYR A N 1
ATOM 1850 C CA . TYR A 1 225 ? -14.461 18.938 21.984 1 97.25 225 TYR A CA 1
ATOM 1851 C C . TYR A 1 225 ? -15.039 17.578 21.641 1 97.25 225 TYR A C 1
ATOM 1853 O O . TYR A 1 225 ? -15.328 17.281 20.469 1 97.25 225 TYR A O 1
ATOM 1861 N N . ARG A 1 226 ? -15.273 16.766 22.656 1 96.69 226 ARG A N 1
ATOM 1862 C CA . ARG A 1 226 ? -15.75 15.398 22.469 1 96.69 226 ARG A CA 1
ATOM 1863 C C . ARG A 1 226 ? -17.219 15.383 22.062 1 96.69 226 ARG A C 1
ATOM 1865 O O . ARG A 1 226 ? -17.688 14.406 21.469 1 96.69 226 ARG A O 1
ATOM 1872 N N . SER A 1 227 ? -17.906 16.438 22.344 1 96.69 227 SER A N 1
ATOM 1873 C CA . SER A 1 227 ? -19.344 16.484 22.062 1 96.69 227 SER A CA 1
ATOM 1874 C C . SER A 1 227 ? -19.594 16.75 20.578 1 96.69 227 SER A C 1
ATOM 1876 O O . SER A 1 227 ? -20.719 16.578 20.094 1 96.69 227 SER A O 1
ATOM 1878 N N . HIS A 1 228 ? -18.625 17.156 19.844 1 95.62 228 HIS A N 1
ATOM 1879 C CA . HIS A 1 228 ? -18.797 17.438 18.422 1 95.62 228 HIS A CA 1
ATOM 1880 C C . HIS A 1 228 ? -18.641 16.172 17.578 1 95.62 228 HIS A C 1
ATOM 1882 O O . HIS A 1 228 ? -17.703 15.398 17.781 1 95.62 228 HIS A O 1
ATOM 1888 N N . ALA A 1 229 ? -19.594 16.016 16.656 1 94.25 229 ALA A N 1
ATOM 1889 C CA . ALA A 1 229 ? -19.578 14.828 15.812 1 94.25 229 ALA A CA 1
ATOM 1890 C C . ALA A 1 229 ? -18.578 14.984 14.672 1 94.25 229 ALA A C 1
ATOM 1892 O O . ALA A 1 229 ? -18.312 16.109 14.219 1 94.25 229 ALA A O 1
ATOM 1893 N N . TYR A 1 230 ? -18.031 13.883 14.336 1 94.81 230 TYR A N 1
ATOM 1894 C CA . TYR A 1 230 ? -17.203 13.836 13.141 1 94.81 230 TYR A CA 1
ATOM 1895 C C . TYR A 1 230 ? -17.984 14.273 11.906 1 94.81 230 TYR A C 1
ATOM 1897 O O . TYR A 1 230 ? -19.109 13.805 11.688 1 94.81 230 TYR A O 1
ATOM 1905 N N . GLN A 1 231 ? -17.453 15.117 11.125 1 94.69 231 GLN A N 1
ATOM 1906 C CA . GLN A 1 231 ? -18.156 15.641 9.953 1 94.69 231 GLN A CA 1
ATOM 1907 C C . GLN A 1 231 ? -17.812 14.82 8.711 1 94.69 231 GLN A C 1
ATOM 1909 O O . GLN A 1 231 ? -17.016 15.25 7.879 1 94.69 231 GLN A O 1
ATOM 1914 N N . GLN A 1 232 ? -18.547 13.805 8.508 1 95.38 232 GLN A N 1
ATOM 1915 C CA . GLN A 1 232 ? -18.328 12.859 7.422 1 95.38 232 GLN A CA 1
ATOM 1916 C C . GLN A 1 232 ? -18.5 13.531 6.062 1 95.38 232 GLN A C 1
ATOM 1918 O O . GLN A 1 232 ? -17.797 13.203 5.105 1 95.38 232 GLN A O 1
ATOM 1923 N N . GLU A 1 233 ? -19.406 14.43 5.945 1 96 233 GLU A N 1
ATOM 1924 C CA . GLU A 1 233 ? -19.672 15.102 4.68 1 96 233 GLU A CA 1
ATOM 1925 C C . GLU A 1 233 ? -18.453 15.898 4.215 1 96 233 GLU A C 1
ATOM 1927 O O . GLU A 1 233 ? -18.109 15.875 3.031 1 96 233 GLU A O 1
ATOM 1932 N N . THR A 1 234 ? -17.844 16.609 5.133 1 95.5 234 THR A N 1
ATOM 1933 C CA . THR A 1 234 ? -16.641 17.359 4.812 1 95.5 234 THR A CA 1
ATOM 1934 C C . THR A 1 234 ? -15.539 16.438 4.312 1 95.5 234 THR A C 1
ATOM 1936 O O . THR A 1 234 ? -14.883 16.734 3.314 1 95.5 234 THR A O 1
ATOM 1939 N N . GLU A 1 235 ? -15.383 15.328 4.977 1 94.88 235 GLU A N 1
ATOM 1940 C CA . GLU A 1 235 ? -14.383 14.352 4.559 1 94.88 235 GLU A CA 1
ATOM 1941 C C . GLU A 1 235 ? -14.641 13.867 3.139 1 94.88 235 GLU A C 1
ATOM 1943 O O . GLU A 1 235 ? -13.734 13.836 2.309 1 94.88 235 GLU A O 1
ATOM 1948 N N . THR A 1 236 ? -15.844 13.492 2.926 1 95.81 236 THR A N 1
ATOM 1949 C CA . THR A 1 236 ? -16.219 12.961 1.622 1 95.81 236 THR A CA 1
ATOM 1950 C C . THR A 1 236 ? -15.961 13.992 0.523 1 95.81 236 THR A C 1
ATOM 1952 O O . THR A 1 236 ? -15.43 13.648 -0.539 1 95.81 236 THR A O 1
ATOM 1955 N N . LYS A 1 237 ? -16.344 15.203 0.77 1 95.19 237 LYS A N 1
ATOM 1956 C CA . LYS A 1 237 ? -16.125 16.281 -0.199 1 95.19 237 LYS A CA 1
ATOM 1957 C C . LYS A 1 237 ? -14.641 16.484 -0.476 1 95.19 237 LYS A C 1
ATOM 1959 O O . LYS A 1 237 ? -14.234 16.578 -1.633 1 95.19 237 LYS A O 1
ATOM 1964 N N . MET A 1 238 ? -13.883 16.547 0.559 1 94.69 238 MET A N 1
ATOM 1965 C CA . MET A 1 238 ? -12.438 16.75 0.439 1 94.69 238 MET A CA 1
ATOM 1966 C C . MET A 1 238 ? -11.797 15.602 -0.332 1 94.69 238 MET A C 1
ATOM 1968 O O . MET A 1 238 ? -11.023 15.828 -1.263 1 94.69 238 MET A O 1
ATOM 1972 N N . GLU A 1 239 ? -12.148 14.391 0.029 1 94.69 239 GLU A N 1
ATOM 1973 C CA . GLU A 1 239 ? -11.594 13.211 -0.628 1 94.69 239 GLU A CA 1
ATOM 1974 C C . GLU A 1 239 ? -11.984 13.164 -2.104 1 94.69 239 GLU A C 1
ATOM 1976 O O . GLU A 1 239 ? -11.164 12.828 -2.957 1 94.69 239 GLU A O 1
ATOM 1981 N N . SER A 1 240 ? -13.203 13.453 -2.33 1 95.62 240 SER A N 1
ATOM 1982 C CA . SER A 1 240 ? -13.68 13.453 -3.709 1 95.62 240 SER A CA 1
ATOM 1983 C C . SER A 1 240 ? -12.938 14.484 -4.551 1 95.62 240 SER A C 1
ATOM 1985 O O . SER A 1 240 ? -12.562 14.211 -5.695 1 95.62 240 SER A O 1
ATOM 1987 N N . LEU A 1 241 ? -12.75 15.633 -3.998 1 95.69 241 LEU A N 1
ATOM 1988 C CA . LEU A 1 241 ? -12.047 16.703 -4.695 1 95.69 241 LEU A CA 1
ATOM 1989 C C . LEU A 1 241 ? -10.625 16.281 -5.051 1 95.69 241 LEU A C 1
ATOM 1991 O O . LEU A 1 241 ? -10.195 16.453 -6.195 1 95.69 241 LEU A O 1
ATOM 1995 N N . LEU A 1 242 ? -9.906 15.703 -4.16 1 95.56 242 LEU A N 1
ATOM 1996 C CA . LEU A 1 242 ? -8.516 15.312 -4.375 1 95.56 242 LEU A CA 1
ATOM 1997 C C . LEU A 1 242 ? -8.43 14.133 -5.332 1 95.56 242 LEU A C 1
ATOM 1999 O O . LEU A 1 242 ? -7.555 14.094 -6.199 1 95.56 242 LEU A O 1
ATOM 2003 N N . LYS A 1 243 ? -9.336 13.164 -5.117 1 95.44 243 LYS A N 1
ATOM 2004 C CA . LYS A 1 243 ? -9.375 12.016 -6.02 1 95.44 243 LYS A CA 1
ATOM 2005 C C . LYS A 1 243 ? -9.656 12.453 -7.453 1 95.44 243 LYS A C 1
ATOM 2007 O O . LYS A 1 243 ? -9.016 11.969 -8.391 1 95.44 243 LYS A O 1
ATOM 2012 N N . LYS A 1 244 ? -10.609 13.336 -7.609 1 95.88 244 LYS A N 1
ATOM 2013 C CA . LYS A 1 244 ? -10.938 13.867 -8.93 1 95.88 244 LYS A CA 1
ATOM 2014 C C . LYS A 1 244 ? -9.742 14.586 -9.547 1 95.88 244 LYS A C 1
ATOM 2016 O O . LYS A 1 244 ? -9.469 14.438 -10.742 1 95.88 244 LYS A O 1
ATOM 2021 N N . LEU A 1 245 ? -9.062 15.352 -8.789 1 95.56 245 LEU A N 1
ATOM 2022 C CA . LEU A 1 245 ? -7.883 16.062 -9.25 1 95.56 245 LEU A CA 1
ATOM 2023 C C . LEU A 1 245 ? -6.84 15.094 -9.797 1 95.56 245 LEU A C 1
ATOM 2025 O O . LEU A 1 245 ? -6.352 15.273 -10.914 1 95.56 245 LEU A O 1
ATOM 2029 N N . VAL A 1 246 ? -6.504 14.047 -9.055 1 95.19 246 VAL A N 1
ATOM 2030 C CA . VAL A 1 246 ? -5.496 13.078 -9.477 1 95.19 246 VAL A CA 1
ATOM 2031 C C . VAL A 1 246 ? -5.973 12.336 -10.719 1 95.19 246 VAL A C 1
ATOM 2033 O O . VAL A 1 246 ? -5.211 12.148 -11.672 1 95.19 246 VAL A O 1
ATOM 2036 N N . HIS A 1 247 ? -7.242 11.93 -10.664 1 95.88 247 HIS A N 1
ATOM 2037 C CA . HIS A 1 247 ? -7.812 11.227 -11.805 1 95.88 247 HIS A CA 1
ATOM 2038 C C . HIS A 1 247 ? -7.676 12.047 -13.078 1 95.88 247 HIS A C 1
ATOM 2040 O O . HIS A 1 247 ? -7.191 11.547 -14.102 1 95.88 247 HIS A O 1
ATOM 2046 N N . GLU A 1 248 ? -8.031 13.328 -13.031 1 94.12 248 GLU A N 1
ATOM 2047 C CA . GLU A 1 248 ? -8.039 14.211 -14.195 1 94.12 248 GLU A CA 1
ATOM 2048 C C . GLU A 1 248 ? -6.629 14.484 -14.688 1 94.12 248 GLU A C 1
ATOM 2050 O O . GLU A 1 248 ? -6.402 14.625 -15.891 1 94.12 248 GLU A O 1
ATOM 2055 N N . LYS A 1 249 ? -5.742 14.469 -13.82 1 93.12 249 LYS A N 1
ATOM 2056 C CA . LYS A 1 249 ? -4.395 14.875 -14.203 1 93.12 249 LYS A CA 1
ATOM 2057 C C . LYS A 1 249 ? -3.559 13.672 -14.633 1 93.12 249 LYS A C 1
ATOM 2059 O O . LYS A 1 249 ? -2.57 13.828 -15.352 1 93.12 249 LYS A O 1
ATOM 2064 N N . VAL A 1 250 ? -3.965 12.477 -14.18 1 91.06 250 VAL A N 1
ATOM 2065 C CA . VAL A 1 250 ? -3.074 11.344 -14.383 1 91.06 250 VAL A CA 1
ATOM 2066 C C . VAL A 1 250 ? -3.709 10.359 -15.359 1 91.06 250 VAL A C 1
ATOM 2068 O O . VAL A 1 250 ? -3.01 9.711 -16.141 1 91.06 250 VAL A O 1
ATOM 2071 N N . MET A 1 251 ? -4.941 10.133 -15.219 1 88.38 251 MET A N 1
ATOM 2072 C CA . MET A 1 251 ? -5.59 9.086 -16 1 88.38 251 MET A CA 1
ATOM 2073 C C . MET A 1 251 ? -5.945 9.602 -17.406 1 88.38 251 MET A C 1
ATOM 2075 O O . MET A 1 251 ? -6.211 10.789 -17.578 1 88.38 251 MET A O 1
ATOM 2079 N N . LYS A 1 252 ? -6.035 8.727 -18.469 1 73.19 252 LYS A N 1
ATOM 2080 C CA . LYS A 1 252 ? -6.453 8.961 -19.844 1 73.19 252 LYS A CA 1
ATOM 2081 C C . LYS A 1 252 ? -7.957 9.211 -19.922 1 73.19 252 LYS A C 1
ATOM 2083 O O . LYS A 1 252 ? -8.727 8.664 -19.141 1 73.19 252 LYS A O 1
ATOM 2088 N N . MET B 1 1 ? -23.844 -12.547 -8.445 1 49.75 1 MET B N 1
ATOM 2089 C CA . MET B 1 1 ? -23.141 -12.562 -9.727 1 49.75 1 MET B CA 1
ATOM 2090 C C . MET B 1 1 ? -23.562 -13.766 -10.562 1 49.75 1 MET B C 1
ATOM 2092 O O . MET B 1 1 ? -23.766 -14.859 -10.031 1 49.75 1 MET B O 1
ATOM 2096 N N . GLU B 1 2 ? -24.172 -13.547 -11.609 1 60.53 2 GLU B N 1
ATOM 2097 C CA . GLU B 1 2 ? -24.703 -14.578 -12.5 1 60.53 2 GLU B CA 1
ATOM 2098 C C . GLU B 1 2 ? -23.672 -15.688 -12.719 1 60.53 2 GLU B C 1
ATOM 2100 O O . GLU B 1 2 ? -22.469 -15.438 -12.727 1 60.53 2 GLU B O 1
ATOM 2105 N N . LYS B 1 3 ? -24.125 -16.859 -12.656 1 74.88 3 LYS B N 1
ATOM 2106 C CA . LYS B 1 3 ? -23.344 -18.078 -12.922 1 74.88 3 LYS B CA 1
ATOM 2107 C C . LYS B 1 3 ? -22.797 -18.078 -14.352 1 74.88 3 LYS B C 1
ATOM 2109 O O . LYS B 1 3 ? -23.578 -18.031 -15.312 1 74.88 3 LYS B O 1
ATOM 2114 N N . LEU B 1 4 ? -21.438 -17.828 -14.609 1 86.94 4 LEU B N 1
ATOM 2115 C CA . LEU B 1 4 ? -20.812 -17.781 -15.93 1 86.94 4 LEU B CA 1
ATOM 2116 C C . LEU B 1 4 ? -20.422 -19.172 -16.391 1 86.94 4 LEU B C 1
ATOM 2118 O O . LEU B 1 4 ? -19.953 -19.984 -15.594 1 86.94 4 LEU B O 1
ATOM 2122 N N . THR B 1 5 ? -20.656 -19.438 -17.641 1 90.12 5 THR B N 1
ATOM 2123 C CA . THR B 1 5 ? -20.078 -20.625 -18.266 1 90.12 5 THR B CA 1
ATOM 2124 C C . THR B 1 5 ? -18.609 -20.391 -18.609 1 90.12 5 THR B C 1
ATOM 2126 O O . THR B 1 5 ? -18.125 -19.25 -18.531 1 90.12 5 THR B O 1
ATOM 2129 N N . VAL B 1 6 ? -17.922 -21.438 -18.969 1 91.06 6 VAL B N 1
ATOM 2130 C CA . VAL B 1 6 ? -16.531 -21.344 -19.359 1 91.06 6 VAL B CA 1
ATOM 2131 C C . VAL B 1 6 ? -16.391 -20.406 -20.562 1 91.06 6 VAL B C 1
ATOM 2133 O O . VAL B 1 6 ? -15.508 -19.547 -20.609 1 91.06 6 VAL B O 1
ATOM 2136 N N . GLU B 1 7 ? -17.234 -20.562 -21.516 1 92.12 7 GLU B N 1
ATOM 2137 C CA . GLU B 1 7 ? -17.203 -19.734 -22.719 1 92.12 7 GLU B CA 1
ATOM 2138 C C . GLU B 1 7 ? -17.438 -18.266 -22.375 1 92.12 7 GLU B C 1
ATOM 2140 O O . GLU B 1 7 ? -16.766 -17.391 -22.922 1 92.12 7 GLU B O 1
ATOM 2145 N N . GLN B 1 8 ? -18.344 -18.031 -21.516 1 93.5 8 GLN B N 1
ATOM 2146 C CA . GLN B 1 8 ? -18.641 -16.672 -21.094 1 93.5 8 GLN B CA 1
ATOM 2147 C C . GLN B 1 8 ? -17.438 -16.062 -20.375 1 93.5 8 GLN B C 1
ATOM 2149 O O . GLN B 1 8 ? -17.141 -14.875 -20.547 1 93.5 8 GLN B O 1
ATOM 2154 N N . LEU B 1 9 ? -16.781 -16.891 -19.594 1 94.81 9 LEU B N 1
ATOM 2155 C CA . LEU B 1 9 ? -15.617 -16.422 -18.859 1 94.81 9 LEU B CA 1
ATOM 2156 C C . LEU B 1 9 ? -14.484 -16.047 -19.812 1 94.81 9 LEU B C 1
ATOM 2158 O O . LEU B 1 9 ? -13.867 -14.992 -19.656 1 94.81 9 LEU B O 1
ATOM 2162 N N . LYS B 1 10 ? -14.312 -16.797 -20.797 1 94.5 10 LYS B N 1
ATOM 2163 C CA . LYS B 1 10 ? -13.227 -16.594 -21.75 1 94.5 10 LYS B CA 1
ATOM 2164 C C . LYS B 1 10 ? -13.477 -15.375 -22.625 1 94.5 10 LYS B C 1
ATOM 2166 O O . LYS B 1 10 ? -12.531 -14.75 -23.109 1 94.5 10 LYS B O 1
ATOM 2171 N N . THR B 1 11 ? -14.695 -14.969 -22.75 1 94.38 11 THR B N 1
ATOM 2172 C CA . THR B 1 11 ? -15.039 -13.836 -23.609 1 94.38 11 THR B CA 1
ATOM 2173 C C . THR B 1 11 ? -15.352 -12.602 -22.766 1 94.38 11 THR B C 1
ATOM 2175 O O . THR B 1 11 ? -15.781 -11.578 -23.312 1 94.38 11 THR B O 1
ATOM 2178 N N . LEU B 1 12 ? -15.156 -12.758 -21.516 1 93.69 12 LEU B N 1
ATOM 2179 C CA . LEU B 1 12 ? -15.438 -11.648 -20.609 1 93.69 12 LEU B CA 1
ATOM 2180 C C . LEU B 1 12 ? -14.508 -10.477 -20.891 1 93.69 12 LEU B C 1
ATOM 2182 O O . LEU B 1 12 ? -13.289 -10.625 -20.891 1 93.69 12 LEU B O 1
ATOM 2186 N N . ASN B 1 13 ? -15.07 -9.289 -21.141 1 95 13 ASN B N 1
ATOM 2187 C CA . ASN B 1 13 ? -14.258 -8.125 -21.469 1 95 13 ASN B CA 1
ATOM 2188 C C . ASN B 1 13 ? -13.914 -7.305 -20.234 1 95 13 ASN B C 1
ATOM 2190 O O . ASN B 1 13 ? -12.914 -6.59 -20.219 1 95 13 ASN B O 1
ATOM 2194 N N . GLU B 1 14 ? -14.82 -7.441 -19.281 1 96.38 14 GLU B N 1
ATOM 2195 C CA . GLU B 1 14 ? -14.641 -6.652 -18.062 1 96.38 14 GLU B CA 1
ATOM 2196 C C . GLU B 1 14 ? -15.195 -7.387 -16.844 1 96.38 14 GLU B C 1
ATOM 2198 O O . GLU B 1 14 ? -16.172 -8.133 -16.953 1 96.38 14 GLU B O 1
ATOM 2203 N N . PHE B 1 15 ? -14.578 -7.219 -15.711 1 97.12 15 PHE B N 1
ATOM 2204 C CA . PHE B 1 15 ? -15.023 -7.754 -14.43 1 97.12 15 PHE B CA 1
ATOM 2205 C C . PHE B 1 15 ? -15.07 -6.66 -13.367 1 97.12 15 PHE B C 1
ATOM 2207 O O . PHE B 1 15 ? -14.023 -6.156 -12.945 1 97.12 15 PHE B O 1
ATOM 2214 N N . GLU B 1 16 ? -16.219 -6.234 -12.945 1 96.31 16 GLU B N 1
ATOM 2215 C CA . GLU B 1 16 ? -16.438 -5.199 -11.938 1 96.31 16 GLU B CA 1
ATOM 2216 C C . GLU B 1 16 ? -15.688 -3.92 -12.297 1 96.31 16 GLU B C 1
ATOM 2218 O O . GLU B 1 16 ? -14.977 -3.355 -11.453 1 96.31 16 GLU B O 1
ATOM 2223 N N . GLY B 1 17 ? -15.703 -3.578 -13.539 1 95.56 17 GLY B N 1
ATOM 2224 C CA . GLY B 1 17 ? -15.156 -2.318 -14.016 1 95.56 17 GLY B CA 1
ATOM 2225 C C . GLY B 1 17 ? -13.688 -2.414 -14.398 1 95.56 17 GLY B C 1
ATOM 2226 O O . GLY B 1 17 ? -13.055 -1.401 -14.711 1 95.56 17 GLY B O 1
ATOM 2227 N N . ARG B 1 18 ? -13.172 -3.584 -14.391 1 97.44 18 ARG B N 1
ATOM 2228 C CA . ARG B 1 18 ? -11.766 -3.797 -14.727 1 97.44 18 ARG B CA 1
ATOM 2229 C C . ARG B 1 18 ? -11.625 -4.609 -16.016 1 97.44 18 ARG B C 1
ATOM 2231 O O . ARG B 1 18 ? -12.141 -5.727 -16.109 1 97.44 18 ARG B O 1
ATOM 2238 N N . PRO B 1 19 ? -11.039 -4.062 -17.016 1 97.31 19 PRO B N 1
ATOM 2239 C CA . PRO B 1 19 ? -10.852 -4.828 -18.25 1 97.31 19 PRO B CA 1
ATOM 2240 C C . PRO B 1 19 ? -10.094 -6.137 -18.031 1 97.31 19 PRO B C 1
ATOM 2242 O O . PRO B 1 19 ? -9.094 -6.16 -17.312 1 97.31 19 PRO B O 1
ATOM 2245 N N . VAL B 1 20 ? -10.594 -7.191 -18.594 1 97.94 20 VAL B N 1
ATOM 2246 C CA . VAL B 1 20 ? -9.969 -8.508 -18.484 1 97.94 20 VAL B CA 1
ATOM 2247 C C . VAL B 1 20 ? -8.844 -8.625 -19.516 1 97.94 20 VAL B C 1
ATOM 2249 O O . VAL B 1 20 ? -9.031 -8.328 -20.688 1 97.94 20 VAL B O 1
ATOM 2252 N N . LEU B 1 21 ? -7.707 -9.078 -19.062 1 97.69 21 LEU B N 1
ATOM 2253 C CA . LEU B 1 21 ? -6.531 -9.133 -19.938 1 97.69 21 LEU B CA 1
ATOM 2254 C C . LEU B 1 21 ? -6.219 -10.57 -20.328 1 97.69 21 LEU B C 1
ATOM 2256 O O . LEU B 1 21 ? -5.719 -10.82 -21.438 1 97.69 21 LEU B O 1
ATOM 2260 N N . LEU B 1 22 ? -6.484 -11.43 -19.438 1 96.88 22 LEU B N 1
ATOM 2261 C CA . LEU B 1 22 ? -6.047 -12.812 -19.594 1 96.88 22 LEU B CA 1
ATOM 2262 C C . LEU B 1 22 ? -6.941 -13.758 -18.797 1 96.88 22 LEU B C 1
ATOM 2264 O O . LEU B 1 22 ? -7.312 -13.461 -17.656 1 96.88 22 LEU B O 1
ATOM 2268 N N . VAL B 1 23 ? -7.375 -14.875 -19.391 1 97.44 23 VAL B N 1
ATOM 2269 C CA . VAL B 1 23 ? -8.109 -15.961 -18.75 1 97.44 23 VAL B CA 1
ATOM 2270 C C . VAL B 1 23 ? -7.391 -17.281 -18.984 1 97.44 23 VAL B C 1
ATOM 2272 O O . VAL B 1 23 ? -7.152 -17.672 -20.141 1 97.44 23 VAL B O 1
ATOM 2275 N N . ALA B 1 24 ? -7.043 -17.953 -17.891 1 97 24 ALA B N 1
ATOM 2276 C CA . ALA B 1 24 ? -6.254 -19.172 -18.031 1 97 24 ALA B CA 1
ATOM 2277 C C . ALA B 1 24 ? -6.84 -20.297 -17.188 1 97 24 ALA B C 1
ATOM 2279 O O . ALA B 1 24 ? -7.078 -20.125 -15.992 1 97 24 ALA B O 1
ATOM 2280 N N . LYS B 1 25 ? -7.078 -21.391 -17.844 1 95.81 25 LYS B N 1
ATOM 2281 C CA . LYS B 1 25 ? -7.41 -22.594 -17.078 1 95.81 25 LYS B CA 1
ATOM 2282 C C . LYS B 1 25 ? -6.211 -23.078 -16.266 1 95.81 25 LYS B C 1
ATOM 2284 O O . LYS B 1 25 ? -5.082 -23.078 -16.75 1 95.81 25 LYS B O 1
ATOM 2289 N N . VAL B 1 26 ? -6.469 -23.438 -14.984 1 95 26 VAL B N 1
ATOM 2290 C CA . VAL B 1 26 ? -5.406 -23.953 -14.125 1 95 26 VAL B CA 1
ATOM 2291 C C . VAL B 1 26 ? -5.84 -25.281 -13.508 1 95 26 VAL B C 1
ATOM 2293 O O . VAL B 1 26 ? -7.02 -25.641 -13.539 1 95 26 VAL B O 1
ATOM 2296 N N . GLY B 1 27 ? -4.777 -26.047 -13.07 1 91.69 27 GLY B N 1
ATOM 2297 C CA . GLY B 1 27 ? -5.082 -27.297 -12.375 1 91.69 27 GLY B CA 1
ATOM 2298 C C . GLY B 1 27 ? -4.777 -28.531 -13.203 1 91.69 27 GLY B C 1
ATOM 2299 O O . GLY B 1 27 ? -3.938 -28.484 -14.109 1 91.69 27 GLY B O 1
ATOM 2300 N N . SER B 1 28 ? -5.453 -29.562 -12.883 1 91.12 28 SER B N 1
ATOM 2301 C CA . SER B 1 28 ? -5.098 -30.922 -13.305 1 91.12 28 SER B CA 1
ATOM 2302 C C . SER B 1 28 ? -5.168 -31.062 -14.82 1 91.12 28 SER B C 1
ATOM 2304 O O . SER B 1 28 ? -4.453 -31.875 -15.406 1 91.12 28 SER B O 1
ATOM 2306 N N . VAL B 1 29 ? -5.973 -30.297 -15.438 1 89.5 29 VAL B N 1
ATOM 2307 C CA . VAL B 1 29 ? -6.105 -30.391 -16.891 1 89.5 29 VAL B CA 1
ATOM 2308 C C . VAL B 1 29 ? -4.777 -30.016 -17.547 1 89.5 29 VAL B C 1
ATOM 2310 O O . VAL B 1 29 ? -4.387 -30.625 -18.547 1 89.5 29 VAL B O 1
ATOM 2313 N N . ASN B 1 30 ? -4.094 -29.109 -16.984 1 92.62 30 ASN B N 1
ATOM 2314 C CA . ASN B 1 30 ? -2.852 -28.609 -17.578 1 92.62 30 ASN B CA 1
ATOM 2315 C C . ASN B 1 30 ? -1.739 -29.656 -17.484 1 92.62 30 ASN B C 1
ATOM 2317 O O . ASN B 1 30 ? -0.768 -29.594 -18.25 1 92.62 30 ASN B O 1
ATOM 2321 N N . TYR B 1 31 ? -1.907 -30.562 -16.562 1 91.75 31 TYR B N 1
ATOM 2322 C CA . TYR B 1 31 ? -0.834 -31.547 -16.469 1 91.75 31 TYR B CA 1
ATOM 2323 C C . TYR B 1 31 ? -1.37 -32.969 -16.672 1 91.75 31 TYR B C 1
ATOM 2325 O O . TYR B 1 31 ? -0.79 -33.906 -16.156 1 91.75 31 TYR B O 1
ATOM 2333 N N . ASN B 1 32 ? -2.533 -33.031 -17.281 1 93.19 32 ASN B N 1
ATOM 2334 C CA . ASN B 1 32 ? -3.123 -34.281 -17.797 1 93.19 32 ASN B CA 1
ATOM 2335 C C . ASN B 1 32 ? -3.463 -35.219 -16.656 1 93.19 32 ASN B C 1
ATOM 2337 O O . ASN B 1 32 ? -3.217 -36.438 -16.766 1 93.19 32 ASN B O 1
ATOM 2341 N N . LEU B 1 33 ? -3.979 -34.75 -15.625 1 93.19 33 LEU B N 1
ATOM 2342 C CA . LEU B 1 33 ? -4.352 -35.594 -14.508 1 93.19 33 LEU B CA 1
ATOM 2343 C C . LEU B 1 33 ? -5.809 -35.375 -14.117 1 93.19 33 LEU B C 1
ATOM 2345 O O . LEU B 1 33 ? -6.223 -35.719 -13.008 1 93.19 33 LEU B O 1
ATOM 2349 N N . HIS B 1 34 ? -6.484 -34.688 -15.016 1 89.81 34 HIS B N 1
ATOM 2350 C CA . HIS B 1 34 ? -7.906 -34.5 -14.773 1 89.81 34 HIS B CA 1
ATOM 2351 C C . HIS B 1 34 ? -8.695 -35.781 -14.969 1 89.81 34 HIS B C 1
ATOM 2353 O O . HIS B 1 34 ? -8.281 -36.656 -15.742 1 89.81 34 HIS B O 1
ATOM 2359 N N . ASP B 1 35 ? -9.688 -35.875 -14.164 1 86.31 35 ASP B N 1
ATOM 2360 C CA . ASP B 1 35 ? -10.641 -36.969 -14.359 1 86.31 35 ASP B CA 1
ATOM 2361 C C . ASP B 1 35 ? -12.078 -36.469 -14.297 1 86.31 35 ASP B C 1
ATOM 2363 O O . ASP B 1 35 ? -12.328 -35.25 -14.398 1 86.31 35 ASP B O 1
ATOM 2367 N N . GLU B 1 36 ? -13.031 -37.344 -14.297 1 80.88 36 GLU B N 1
ATOM 2368 C CA . GLU B 1 36 ? -14.438 -36.969 -14.383 1 80.88 36 GLU B CA 1
ATOM 2369 C C . GLU B 1 36 ? -14.875 -36.156 -13.164 1 80.88 36 GLU B C 1
ATOM 2371 O O . GLU B 1 36 ? -15.867 -35.438 -13.211 1 80.88 36 GLU B O 1
ATOM 2376 N N . THR B 1 37 ? -14.125 -36.188 -12.125 1 76.19 37 THR B N 1
ATOM 2377 C CA . THR B 1 37 ? -14.523 -35.531 -10.891 1 76.19 37 THR B CA 1
ATOM 2378 C C . THR B 1 37 ? -13.781 -34.188 -10.719 1 76.19 37 THR B C 1
ATOM 2380 O O . THR B 1 37 ? -14.023 -33.469 -9.758 1 76.19 37 THR B O 1
ATOM 2383 N N . SER B 1 38 ? -13 -33.938 -11.766 1 79.69 38 SER B N 1
ATOM 2384 C CA . SER B 1 38 ? -12.164 -32.75 -11.617 1 79.69 38 SER B CA 1
ATOM 2385 C C . SER B 1 38 ? -12.953 -31.469 -11.883 1 79.69 38 SER B C 1
ATOM 2387 O O . SER B 1 38 ? -13.758 -31.422 -12.82 1 79.69 38 SER B O 1
ATOM 2389 N N . ASP B 1 39 ? -12.789 -30.547 -10.992 1 78.56 39 ASP B N 1
ATOM 2390 C CA . ASP B 1 39 ? -13.359 -29.219 -11.188 1 78.56 39 ASP B CA 1
ATOM 2391 C C . ASP B 1 39 ? -12.523 -28.406 -12.172 1 78.56 39 ASP B C 1
ATOM 2393 O O . ASP B 1 39 ? -11.422 -28.812 -12.539 1 78.56 39 ASP B O 1
ATOM 2397 N N . GLN B 1 40 ? -13.242 -27.438 -12.75 1 85.06 40 GLN B N 1
ATOM 2398 C CA . GLN B 1 40 ? -12.523 -26.516 -13.617 1 85.06 40 GLN B CA 1
ATOM 2399 C C . GLN B 1 40 ? -12.164 -25.234 -12.883 1 85.06 40 GLN B C 1
ATOM 2401 O O . GLN B 1 40 ? -13.039 -24.562 -12.32 1 85.06 40 GLN B O 1
ATOM 2406 N N . ASP B 1 41 ? -10.922 -24.969 -12.891 1 92.5 41 ASP B N 1
ATOM 2407 C CA . ASP B 1 41 ? -10.445 -23.766 -12.234 1 92.5 41 ASP B CA 1
ATOM 2408 C C . ASP B 1 41 ? -9.797 -22.812 -13.234 1 92.5 41 ASP B C 1
ATOM 2410 O O . ASP B 1 41 ? -9.102 -23.25 -14.148 1 92.5 41 ASP B O 1
ATOM 2414 N N . PHE B 1 42 ? -10.148 -21.547 -13.055 1 96.56 42 PHE B N 1
ATOM 2415 C CA . PHE B 1 42 ? -9.547 -20.547 -13.922 1 96.56 42 PHE B CA 1
ATOM 2416 C C . PHE B 1 42 ? -8.93 -19.422 -13.109 1 96.56 42 PHE B C 1
ATOM 2418 O O . PHE B 1 42 ? -9.336 -19.172 -11.977 1 96.56 42 PHE B O 1
ATOM 2425 N N . LYS B 1 43 ? -7.945 -18.781 -13.625 1 96.81 43 LYS B N 1
ATOM 2426 C CA . LYS B 1 43 ? -7.402 -17.5 -13.148 1 96.81 43 LYS B CA 1
ATOM 2427 C C . LYS B 1 43 ? -7.625 -16.391 -14.172 1 96.81 43 LYS B C 1
ATOM 2429 O O . LYS B 1 43 ? -7.426 -16.594 -15.375 1 96.81 43 LYS B O 1
ATOM 2434 N N . VAL B 1 44 ? -8.094 -15.336 -13.664 1 97.62 44 VAL B N 1
ATOM 2435 C CA . VAL B 1 44 ? -8.391 -14.172 -14.5 1 97.62 44 VAL B CA 1
ATOM 2436 C C . VAL B 1 44 ? -7.551 -12.984 -14.047 1 97.62 44 VAL B C 1
ATOM 2438 O O . VAL B 1 44 ? -7.465 -12.695 -12.852 1 97.62 44 VAL B O 1
ATOM 2441 N N . TYR B 1 45 ? -6.863 -12.352 -14.984 1 97.56 45 TYR B N 1
ATOM 2442 C CA . TYR B 1 45 ? -6.094 -11.156 -14.664 1 97.56 45 TYR B CA 1
ATOM 2443 C C . TYR B 1 45 ? -6.711 -9.914 -15.297 1 97.56 45 TYR B C 1
ATOM 2445 O O . TYR B 1 45 ? -7.047 -9.922 -16.484 1 97.56 45 TYR B O 1
ATOM 2453 N N . VAL B 1 46 ? -6.844 -8.859 -14.5 1 97.94 46 VAL B N 1
ATOM 2454 C CA . VAL B 1 46 ? -7.527 -7.652 -14.938 1 97.94 46 VAL B CA 1
ATOM 2455 C C . VAL B 1 46 ? -6.605 -6.445 -14.773 1 97.94 46 VAL B C 1
ATOM 2457 O O . VAL B 1 46 ? -5.641 -6.496 -14 1 97.94 46 VAL B O 1
ATOM 2460 N N . LEU B 1 47 ? -6.922 -5.43 -15.586 1 97 47 LEU B N 1
ATOM 2461 C CA . LEU B 1 47 ? -6.305 -4.125 -15.375 1 97 47 LEU B CA 1
ATOM 2462 C C . LEU B 1 47 ? -6.809 -3.484 -14.086 1 97 47 LEU B C 1
ATOM 2464 O O . LEU B 1 47 ? -7.984 -3.619 -13.742 1 97 47 LEU B O 1
ATOM 2468 N N . PRO B 1 48 ? -5.895 -2.74 -13.375 1 96.38 48 PRO B N 1
ATOM 2469 C CA . PRO B 1 48 ? -6.391 -1.988 -12.219 1 96.38 48 PRO B CA 1
ATOM 2470 C C . PRO B 1 48 ? -7.293 -0.822 -12.617 1 96.38 48 PRO B C 1
ATOM 2472 O O . PRO B 1 48 ? -7.062 -0.184 -13.648 1 96.38 48 PRO B O 1
ATOM 2475 N N . SER B 1 49 ? -8.266 -0.578 -11.82 1 95.44 49 SER B N 1
ATOM 2476 C CA . SER B 1 49 ? -9.047 0.647 -11.953 1 95.44 49 SER B CA 1
ATOM 2477 C C . SER B 1 49 ? -8.289 1.852 -11.406 1 95.44 49 SER B C 1
ATOM 2479 O O . SER B 1 49 ? -7.23 1.697 -10.797 1 95.44 49 SER B O 1
ATOM 2481 N N . PHE B 1 50 ? -8.797 3.012 -11.664 1 93.56 50 PHE B N 1
ATOM 2482 C CA . PHE B 1 50 ? -8.203 4.199 -11.07 1 93.56 50 PHE B CA 1
ATOM 2483 C C . PHE B 1 50 ? -8.203 4.102 -9.547 1 93.56 50 PHE B C 1
ATOM 2485 O O . PHE B 1 50 ? -7.207 4.438 -8.898 1 93.56 50 PHE B O 1
ATOM 2492 N N . ASP B 1 51 ? -9.305 3.65 -9.031 1 95 51 ASP B N 1
ATOM 2493 C CA . ASP B 1 51 ? -9.406 3.537 -7.582 1 95 51 ASP B CA 1
ATOM 2494 C C . ASP B 1 51 ? -8.336 2.602 -7.027 1 95 51 ASP B C 1
ATOM 2496 O O . ASP B 1 51 ? -7.762 2.865 -5.969 1 95 51 ASP B O 1
ATOM 2500 N N . ASP B 1 52 ? -8.102 1.517 -7.762 1 96.25 52 ASP B N 1
ATOM 2501 C CA . ASP B 1 52 ? -7.051 0.59 -7.359 1 96.25 52 ASP B CA 1
ATOM 2502 C C . ASP B 1 52 ? -5.695 1.291 -7.297 1 96.25 52 ASP B C 1
ATOM 2504 O O . ASP B 1 52 ? -4.961 1.146 -6.32 1 96.25 52 ASP B O 1
ATOM 2508 N N . LEU B 1 53 ? -5.434 2.062 -8.32 1 95.44 53 LEU B N 1
ATOM 2509 C CA . LEU B 1 53 ? -4.16 2.77 -8.414 1 95.44 53 LEU B CA 1
ATOM 2510 C C . LEU B 1 53 ? -4.07 3.865 -7.355 1 95.44 53 LEU B C 1
ATOM 2512 O O . LEU B 1 53 ? -3.045 4.004 -6.684 1 95.44 53 LEU B O 1
ATOM 2516 N N . TYR B 1 54 ? -5.133 4.582 -7.176 1 95.31 54 TYR B N 1
ATOM 2517 C CA . TYR B 1 54 ? -5.168 5.711 -6.25 1 95.31 54 TYR B CA 1
ATOM 2518 C C . TYR B 1 54 ? -4.926 5.246 -4.82 1 95.31 54 TYR B C 1
ATOM 2520 O O . TYR B 1 54 ? -4.18 5.883 -4.07 1 95.31 54 TYR B O 1
ATOM 2528 N N . THR B 1 55 ? -5.477 4.094 -4.492 1 94.69 55 THR B N 1
ATOM 2529 C CA . THR B 1 55 ? -5.395 3.613 -3.115 1 94.69 55 THR B CA 1
ATOM 2530 C C . THR B 1 55 ? -4.195 2.688 -2.934 1 94.69 55 THR B C 1
ATOM 2532 O O . THR B 1 55 ? -3.754 2.449 -1.809 1 94.69 55 THR B O 1
ATOM 2535 N N . GLY B 1 56 ? -3.752 2.1 -4.027 1 94.31 56 GLY B N 1
ATOM 2536 C CA . GLY B 1 56 ? -2.695 1.102 -3.951 1 94.31 56 GLY B CA 1
ATOM 2537 C C . GLY B 1 56 ? -3.219 -0.306 -3.74 1 94.31 56 GLY B C 1
ATOM 2538 O O . GLY B 1 56 ? -2.438 -1.251 -3.605 1 94.31 56 GLY B O 1
ATOM 2539 N N . LYS B 1 57 ? -4.516 -0.46 -3.787 1 95 57 LYS B N 1
ATOM 2540 C CA . LYS B 1 57 ? -5.129 -1.766 -3.562 1 95 57 LYS B CA 1
ATOM 2541 C C . LYS B 1 57 ? -4.941 -2.678 -4.77 1 95 57 LYS B C 1
ATOM 2543 O O . LYS B 1 57 ? -5.035 -2.229 -5.914 1 95 57 LYS B O 1
ATOM 2548 N N . ARG B 1 58 ? -4.68 -3.932 -4.418 1 96.25 58 ARG B N 1
ATOM 2549 C CA . ARG B 1 58 ? -4.617 -4.965 -5.445 1 96.25 58 ARG B CA 1
ATOM 2550 C C . ARG B 1 58 ? -5.891 -5.805 -5.457 1 96.25 58 ARG B C 1
ATOM 2552 O O . ARG B 1 58 ? -6.184 -6.512 -4.492 1 96.25 58 ARG B O 1
ATOM 2559 N N . PHE B 1 59 ? -6.586 -5.715 -6.594 1 97.06 59 PHE B N 1
ATOM 2560 C CA . PHE B 1 59 ? -7.879 -6.383 -6.688 1 97.06 59 PHE B CA 1
ATOM 2561 C C . PHE B 1 59 ? -7.703 -7.895 -6.691 1 97.06 59 PHE B C 1
ATOM 2563 O O . PHE B 1 59 ? -6.828 -8.422 -7.379 1 97.06 59 PHE B O 1
ATOM 2570 N N . VAL B 1 60 ? -8.477 -8.586 -5.855 1 97.5 60 VAL B N 1
ATOM 2571 C CA . VAL B 1 60 ? -8.539 -10.047 -5.84 1 97.5 60 VAL B CA 1
ATOM 2572 C C . VAL B 1 60 ? -9.938 -10.5 -5.445 1 97.5 60 VAL B C 1
ATOM 2574 O O . VAL B 1 60 ? -10.555 -9.93 -4.539 1 97.5 60 VAL B O 1
ATOM 2577 N N . LYS B 1 61 ? -10.43 -11.422 -6.16 1 97.31 61 LYS B N 1
ATOM 2578 C CA . LYS B 1 61 ? -11.742 -11.984 -5.84 1 97.31 61 LYS B CA 1
ATOM 2579 C C . LYS B 1 61 ? -11.844 -13.438 -6.293 1 97.31 61 LYS B C 1
ATOM 2581 O O . LYS B 1 61 ? -11.461 -13.766 -7.414 1 97.31 61 LYS B O 1
ATOM 2586 N N . SER B 1 62 ? -12.352 -14.273 -5.379 1 96.25 62 SER B N 1
ATOM 2587 C CA . SER B 1 62 ? -12.602 -15.672 -5.707 1 96.25 62 SER B CA 1
ATOM 2588 C C . SER B 1 62 ? -14.086 -15.922 -5.945 1 96.25 62 SER B C 1
ATOM 2590 O O . SER B 1 62 ? -14.93 -15.484 -5.164 1 96.25 62 SER B O 1
ATOM 2592 N N . VAL B 1 63 ? -14.359 -16.562 -7.012 1 94.06 63 VAL B N 1
ATOM 2593 C CA . VAL B 1 63 ? -15.742 -16.891 -7.352 1 94.06 63 VAL B CA 1
ATOM 2594 C C . VAL B 1 63 ? -15.898 -18.406 -7.473 1 94.06 63 VAL B C 1
ATOM 2596 O O . VAL B 1 63 ? -15.18 -19.047 -8.25 1 94.06 63 VAL B O 1
ATOM 2599 N N . VAL B 1 64 ? -16.75 -18.969 -6.672 1 88.75 64 VAL B N 1
ATOM 2600 C CA . VAL B 1 64 ? -17.047 -20.406 -6.711 1 88.75 64 VAL B CA 1
ATOM 2601 C C . VAL B 1 64 ? -18.453 -20.625 -7.258 1 88.75 64 VAL B C 1
ATOM 2603 O O . VAL B 1 64 ? -19.406 -19.969 -6.816 1 88.75 64 VAL B O 1
ATOM 2606 N N . SER B 1 65 ? -18.578 -21.391 -8.289 1 85.44 65 SER B N 1
ATOM 2607 C CA . SER B 1 65 ? -19.875 -21.688 -8.867 1 85.44 65 SER B CA 1
ATOM 2608 C C . SER B 1 65 ? -19.984 -23.156 -9.266 1 85.44 65 SER B C 1
ATOM 2610 O O . SER B 1 65 ? -19.016 -23.922 -9.109 1 85.44 65 SER B O 1
ATOM 2612 N N . ASP B 1 66 ? -21.172 -23.547 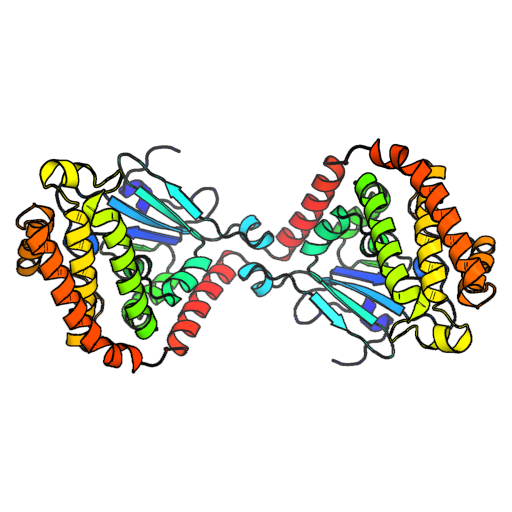-9.719 1 79.88 66 ASP B N 1
ATOM 2613 C CA . ASP B 1 66 ? -21.391 -24.922 -10.156 1 79.88 66 ASP B CA 1
ATOM 2614 C C . ASP B 1 66 ? -20.766 -25.172 -11.523 1 79.88 66 ASP B C 1
ATOM 2616 O O . ASP B 1 66 ? -20.5 -26.312 -11.898 1 79.88 66 ASP B O 1
ATOM 2620 N N . GLU B 1 67 ? -20.516 -24.172 -12.242 1 82.31 67 GLU B N 1
ATOM 2621 C CA . GLU B 1 67 ? -20.031 -24.312 -13.617 1 82.31 67 GLU B CA 1
ATOM 2622 C C . GLU B 1 67 ? -18.516 -24.156 -13.68 1 82.31 67 GLU B C 1
ATOM 2624 O O . GLU B 1 67 ? -17.828 -25 -14.273 1 82.31 67 GLU B O 1
ATOM 2629 N N . VAL B 1 68 ? -18.078 -23.047 -13.156 1 89.25 68 VAL B N 1
ATOM 2630 C CA . VAL B 1 68 ? -16.656 -22.781 -13.266 1 89.25 68 VAL B CA 1
ATOM 2631 C C . VAL B 1 68 ? -16.188 -21.984 -12.047 1 89.25 68 VAL B C 1
ATOM 2633 O O . VAL B 1 68 ? -16.844 -21.031 -11.625 1 89.25 68 VAL B O 1
ATOM 2636 N N . ASP B 1 69 ? -15.109 -22.469 -11.445 1 92.5 69 ASP B N 1
ATOM 2637 C CA . ASP B 1 69 ? -14.438 -21.719 -10.391 1 92.5 69 ASP B CA 1
ATOM 2638 C C . ASP B 1 69 ? -13.312 -20.859 -10.961 1 92.5 69 ASP B C 1
ATOM 2640 O O . ASP B 1 69 ? -12.555 -21.312 -11.82 1 92.5 69 ASP B O 1
ATOM 2644 N N . TYR B 1 70 ? -13.305 -19.578 -10.492 1 95.56 70 TYR B N 1
ATOM 2645 C CA . TYR B 1 70 ? -12.195 -18.766 -10.977 1 95.56 70 TYR B CA 1
ATOM 2646 C C . TYR B 1 70 ? -11.805 -17.703 -9.953 1 95.56 70 TYR B C 1
ATOM 2648 O O . TYR B 1 70 ? -12.602 -17.375 -9.078 1 95.56 70 TYR B O 1
ATOM 2656 N N . THR B 1 71 ? -10.617 -17.312 -9.992 1 96.38 71 THR B N 1
ATOM 2657 C CA . THR B 1 71 ? -10.094 -16.203 -9.195 1 96.38 71 THR B CA 1
ATOM 2658 C C . THR B 1 71 ? -9.633 -15.055 -10.086 1 96.38 71 THR B C 1
ATOM 2660 O O . THR B 1 71 ? -9.016 -15.281 -11.125 1 96.38 71 THR B O 1
ATOM 2663 N N . VAL B 1 72 ? -9.992 -13.898 -9.672 1 97.62 72 VAL B N 1
ATOM 2664 C CA . VAL B 1 72 ? -9.641 -12.695 -10.43 1 97.62 72 VAL B CA 1
ATOM 2665 C C . VAL B 1 72 ? -8.555 -11.922 -9.688 1 97.62 72 VAL B C 1
ATOM 2667 O O . VAL B 1 72 ? -8.672 -11.664 -8.492 1 97.62 72 VAL B O 1
ATOM 2670 N N . HIS B 1 73 ? -7.504 -11.578 -10.469 1 97.88 73 HIS B N 1
ATOM 2671 C CA . HIS B 1 73 ? -6.367 -10.883 -9.875 1 97.88 73 HIS B CA 1
ATOM 2672 C C . HIS B 1 73 ? -6.027 -9.617 -10.648 1 97.88 73 HIS B C 1
ATOM 2674 O O . HIS B 1 73 ? -6.219 -9.555 -11.867 1 97.88 73 HIS B O 1
ATOM 2680 N N . ASP B 1 74 ? -5.496 -8.625 -9.891 1 97.69 74 ASP B N 1
ATOM 2681 C CA . ASP B 1 74 ? -4.832 -7.469 -10.492 1 97.69 74 ASP B CA 1
ATOM 2682 C C . ASP B 1 74 ? -3.582 -7.891 -11.258 1 97.69 74 ASP B C 1
ATOM 2684 O O . ASP B 1 74 ? -2.76 -8.648 -10.742 1 97.69 74 ASP B O 1
ATOM 2688 N N . VAL B 1 75 ? -3.436 -7.484 -12.477 1 96.94 75 VAL B N 1
ATOM 2689 C CA . VAL B 1 75 ? -2.324 -7.898 -13.328 1 96.94 75 VAL B CA 1
ATOM 2690 C C . VAL B 1 75 ? -1.001 -7.496 -12.68 1 96.94 75 VAL B C 1
ATOM 2692 O O . VAL B 1 75 ? 0.03 -8.133 -12.906 1 96.94 75 VAL B O 1
ATOM 2695 N N . ARG B 1 76 ? -0.942 -6.441 -11.836 1 95.25 76 ARG B N 1
ATOM 2696 C CA . ARG B 1 76 ? 0.274 -5.996 -11.164 1 95.25 76 ARG B CA 1
ATOM 2697 C C . ARG B 1 76 ? 0.804 -7.074 -10.219 1 95.25 76 ARG B C 1
ATOM 2699 O O . ARG B 1 76 ? 1.992 -7.09 -9.891 1 95.25 76 ARG B O 1
ATOM 2706 N N . ASP B 1 77 ? -0.057 -8.008 -9.891 1 94.31 77 ASP B N 1
ATOM 2707 C CA . ASP B 1 77 ? 0.353 -9.078 -8.992 1 94.31 77 ASP B CA 1
ATOM 2708 C C . ASP B 1 77 ? 0.972 -10.242 -9.773 1 94.31 77 ASP B C 1
ATOM 2710 O O . ASP B 1 77 ? 1.644 -11.094 -9.195 1 94.31 77 ASP B O 1
ATOM 2714 N N . LEU B 1 78 ? 0.671 -10.305 -11.047 1 93.38 78 LEU B 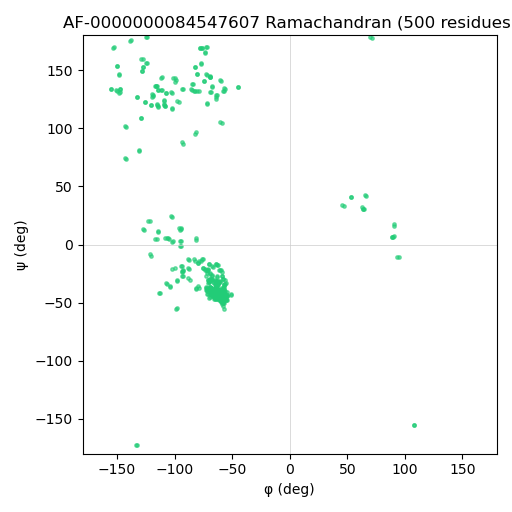N 1
ATOM 2715 C CA . LEU B 1 78 ? 1.17 -11.406 -11.867 1 93.38 78 LEU B CA 1
ATOM 2716 C C . LEU B 1 78 ? 2.693 -11.469 -11.82 1 93.38 78 LEU B C 1
ATOM 2718 O O . LEU B 1 78 ? 3.266 -12.539 -11.609 1 93.38 78 LEU B O 1
ATOM 2722 N N . ALA B 1 79 ? 3.355 -10.336 -11.953 1 86.62 79 ALA B N 1
ATOM 2723 C CA . ALA B 1 79 ? 4.816 -10.328 -11.906 1 86.62 79 ALA B CA 1
ATOM 2724 C C . ALA B 1 79 ? 5.328 -10.852 -10.57 1 86.62 79 ALA B C 1
ATOM 2726 O O . ALA B 1 79 ? 6.262 -11.656 -10.531 1 86.62 79 ALA B O 1
ATOM 2727 N N . HIS B 1 80 ? 4.68 -10.391 -9.562 1 89.12 80 HIS B N 1
ATOM 2728 C CA . HIS B 1 80 ? 5.074 -10.805 -8.219 1 89.12 80 HIS B CA 1
ATOM 2729 C C . HIS B 1 80 ? 4.887 -12.305 -8.023 1 89.12 80 HIS B C 1
ATOM 2731 O O . HIS B 1 80 ? 5.77 -12.984 -7.492 1 89.12 80 HIS B O 1
ATOM 2737 N N . GLN B 1 81 ? 3.848 -12.75 -8.484 1 91.19 81 GLN B N 1
ATOM 2738 C CA . GLN B 1 81 ? 3.514 -14.164 -8.344 1 91.19 81 GLN B CA 1
ATOM 2739 C C . GLN B 1 81 ? 4.465 -15.039 -9.156 1 91.19 81 GLN B C 1
ATOM 2741 O O . GLN B 1 81 ? 4.891 -16.094 -8.695 1 91.19 81 GLN B O 1
ATOM 2746 N N . LEU B 1 82 ? 4.801 -14.586 -10.289 1 92.5 82 LEU B N 1
ATOM 2747 C CA . LEU B 1 82 ? 5.703 -15.328 -11.164 1 92.5 82 LEU B CA 1
ATOM 2748 C C . LEU B 1 82 ? 7.125 -15.32 -10.609 1 92.5 82 LEU B C 1
ATOM 2750 O O . LEU B 1 82 ? 7.844 -16.312 -10.719 1 92.5 82 LEU B O 1
ATOM 2754 N N . LYS B 1 83 ? 7.461 -14.227 -9.961 1 88.19 83 LYS B N 1
ATOM 2755 C CA . LYS B 1 83 ? 8.789 -14.109 -9.375 1 88.19 83 LYS B CA 1
ATOM 2756 C C . LYS B 1 83 ? 8.969 -15.086 -8.219 1 88.19 83 LYS B C 1
ATOM 2758 O O . LYS B 1 83 ? 10.07 -15.586 -7.984 1 88.19 83 LYS B O 1
ATOM 2763 N N . LYS B 1 84 ? 7.887 -15.375 -7.582 1 84.12 84 LYS B N 1
ATOM 2764 C CA . LYS B 1 84 ? 7.941 -16.297 -6.453 1 84.12 84 LYS B CA 1
ATOM 2765 C C . LYS B 1 84 ? 7.949 -17.75 -6.922 1 84.12 84 LYS B C 1
ATOM 2767 O O . LYS B 1 84 ? 8.016 -18.672 -6.105 1 84.12 84 LYS B O 1
ATOM 2772 N N . SER B 1 85 ? 7.984 -17.938 -8.156 1 79.56 85 SER B N 1
ATOM 2773 C CA . SER B 1 85 ? 8.07 -19.25 -8.797 1 79.56 85 SER B CA 1
ATOM 2774 C C . SER B 1 85 ? 7.074 -20.234 -8.188 1 79.56 85 SER B C 1
ATOM 2776 O O . SER B 1 85 ? 7.387 -21.406 -7.996 1 79.56 85 SER B O 1
ATOM 2778 N N . ASN B 1 86 ? 6.004 -19.672 -7.805 1 80.62 86 ASN B N 1
ATOM 2779 C CA . ASN B 1 86 ? 4.918 -20.531 -7.375 1 80.62 86 ASN B CA 1
ATOM 2780 C C . ASN B 1 86 ? 4.27 -21.25 -8.562 1 80.62 86 ASN B C 1
ATOM 2782 O O . ASN B 1 86 ? 3.789 -20.594 -9.492 1 80.62 86 ASN B O 1
ATOM 2786 N N . VAL B 1 87 ? 4.285 -22.547 -8.5 1 86.25 87 VAL B N 1
ATOM 2787 C CA . VAL B 1 87 ? 3.855 -23.391 -9.617 1 86.25 87 VAL B CA 1
ATOM 2788 C C . VAL B 1 87 ? 2.418 -23.047 -10 1 86.25 87 VAL B C 1
ATOM 2790 O O . VAL B 1 87 ? 2.076 -23.031 -11.18 1 86.25 87 VAL B O 1
ATOM 2793 N N . ASN B 1 88 ? 1.626 -22.703 -8.984 1 85.31 88 ASN B N 1
ATOM 2794 C CA . ASN B 1 88 ? 0.214 -22.422 -9.219 1 85.31 88 ASN B CA 1
ATOM 2795 C C . ASN B 1 88 ? 0.025 -21.156 -10.055 1 85.31 88 ASN B C 1
ATOM 2797 O O . ASN B 1 88 ? -1.01 -20.984 -10.703 1 85.31 88 ASN B O 1
ATOM 2801 N N . PHE B 1 89 ? 1.011 -20.344 -10.102 1 91.12 89 PHE B N 1
ATOM 2802 C CA . PHE B 1 89 ? 0.921 -19.125 -10.883 1 91.12 89 PHE B CA 1
ATOM 2803 C C . PHE B 1 89 ? 1.704 -19.25 -12.188 1 91.12 89 PHE B C 1
ATOM 2805 O O . PHE B 1 89 ? 1.268 -18.75 -13.227 1 91.12 89 PHE B O 1
ATOM 2812 N N . VAL B 1 90 ? 2.816 -19.953 -12.086 1 94 90 VAL B N 1
ATOM 2813 C CA . VAL B 1 90 ? 3.619 -20.141 -13.289 1 94 90 VAL B CA 1
ATOM 2814 C C . VAL B 1 90 ? 2.824 -20.938 -14.32 1 94 90 VAL B C 1
ATOM 2816 O O . VAL B 1 90 ? 2.938 -20.688 -15.523 1 94 90 VAL B O 1
ATOM 2819 N N . GLU B 1 91 ? 1.984 -21.812 -13.805 1 94.31 91 GLU B N 1
ATOM 2820 C CA . GLU B 1 91 ? 1.198 -22.688 -14.68 1 94.31 91 GLU B CA 1
ATOM 2821 C C . GLU B 1 91 ? 0.284 -21.859 -15.586 1 94.31 91 GLU B C 1
ATOM 2823 O O . GLU B 1 91 ? -0.112 -22.328 -16.656 1 94.31 91 GLU B O 1
ATOM 2828 N N . VAL B 1 92 ? -0.03 -20.641 -15.203 1 96.12 92 VAL B N 1
ATOM 2829 C CA . VAL B 1 92 ? -0.883 -19.75 -15.992 1 96.12 92 VAL B CA 1
ATOM 2830 C C . VAL B 1 92 ? -0.279 -19.562 -17.391 1 96.12 92 VAL B C 1
ATOM 2832 O O . VAL B 1 92 ? -0.993 -19.594 -18.391 1 96.12 92 VAL B O 1
ATOM 2835 N N . LEU B 1 93 ? 1.021 -19.469 -17.438 1 96.12 93 LEU B N 1
ATOM 2836 C CA . LEU B 1 93 ? 1.716 -19.219 -18.703 1 96.12 93 LEU B CA 1
ATOM 2837 C C . LEU B 1 93 ? 1.761 -20.5 -19.531 1 96.12 93 LEU B C 1
ATOM 2839 O O . LEU B 1 93 ? 2.074 -20.453 -20.734 1 96.12 93 LEU B O 1
ATOM 2843 N N . PHE B 1 94 ? 1.447 -21.625 -18.969 1 96 94 PHE B N 1
ATOM 2844 C CA . PHE B 1 94 ? 1.518 -22.922 -19.641 1 96 94 PHE B CA 1
ATOM 2845 C C . PHE B 1 94 ? 0.127 -23.516 -19.797 1 96 94 PHE B C 1
ATOM 2847 O O . PHE B 1 94 ? -0.008 -24.703 -20.094 1 96 94 PHE B O 1
ATOM 2854 N N . SER B 1 95 ? -0.85 -22.75 -19.562 1 96.38 95 SER B N 1
ATOM 2855 C CA . SER B 1 95 ? -2.223 -23.25 -19.609 1 96.38 95 SER B CA 1
ATOM 2856 C C . SER B 1 95 ? -2.572 -23.781 -21 1 96.38 95 SER B C 1
ATOM 2858 O O . SER B 1 95 ? -2.205 -23.172 -22.016 1 96.38 95 SER B O 1
ATOM 2860 N N . THR B 1 96 ? -3.324 -24.859 -21.016 1 93.44 96 THR B N 1
ATOM 2861 C CA . THR B 1 96 ? -3.766 -25.453 -22.266 1 93.44 96 THR B CA 1
ATOM 2862 C C . THR B 1 96 ? -5.016 -24.75 -22.797 1 93.44 96 THR B C 1
ATOM 2864 O O . THR B 1 96 ? -5.406 -24.938 -23.938 1 93.44 96 THR B O 1
ATOM 2867 N N . ASP B 1 97 ? -5.594 -24 -22.047 1 95.12 97 ASP B N 1
ATOM 2868 C CA . ASP B 1 97 ? -6.75 -23.172 -22.375 1 95.12 97 ASP B CA 1
ATOM 2869 C C . ASP B 1 97 ? -6.543 -21.734 -21.922 1 95.12 97 ASP B C 1
ATOM 2871 O O . ASP B 1 97 ? -7.039 -21.328 -20.875 1 95.12 97 ASP B O 1
ATOM 2875 N N . LEU B 1 98 ? -5.82 -21 -22.719 1 95.88 98 LEU B N 1
ATOM 2876 C CA . LEU B 1 98 ? -5.406 -19.625 -22.422 1 95.88 98 LEU B CA 1
ATOM 2877 C C . LEU B 1 98 ? -6.031 -18.656 -23.406 1 95.88 98 LEU B C 1
ATOM 2879 O O . LEU B 1 98 ? -5.895 -18.812 -24.625 1 95.88 98 LEU B O 1
ATOM 2883 N N . THR B 1 99 ? -6.77 -17.75 -22.875 1 96.5 99 THR B N 1
ATOM 2884 C CA . THR B 1 99 ? -7.297 -16.656 -23.672 1 96.5 99 THR B CA 1
ATOM 2885 C C . THR B 1 99 ? -6.602 -15.344 -23.328 1 96.5 99 THR B C 1
ATOM 2887 O O . THR B 1 99 ? -6.652 -14.898 -22.172 1 96.5 99 THR B O 1
ATOM 2890 N N . VAL B 1 100 ? -5.953 -14.781 -24.328 1 95.56 100 VAL B N 1
ATOM 2891 C CA . VAL B 1 100 ? -5.23 -13.531 -24.141 1 95.56 100 VAL B CA 1
ATOM 2892 C C . VAL B 1 100 ? -5.961 -12.398 -24.875 1 95.56 100 VAL B C 1
ATOM 2894 O O . VAL B 1 100 ? -6.121 -12.445 -26.094 1 95.56 100 VAL B O 1
ATOM 2897 N N . HIS B 1 101 ? -6.352 -11.398 -24.141 1 93.69 101 HIS B N 1
ATOM 2898 C CA . HIS B 1 101 ? -7.082 -10.273 -24.719 1 93.69 101 HIS B CA 1
ATOM 2899 C C . HIS B 1 101 ? -6.141 -9.141 -25.094 1 93.69 101 HIS B C 1
ATOM 2901 O O . HIS B 1 101 ? -6.508 -8.25 -25.859 1 93.69 101 HIS B O 1
ATOM 2907 N N . GLU B 1 102 ? -4.953 -9.148 -24.547 1 90.5 102 GLU B N 1
ATOM 2908 C CA . GLU B 1 102 ? -3.984 -8.078 -24.781 1 90.5 102 GLU B CA 1
ATOM 2909 C C . GLU B 1 102 ? -2.715 -8.617 -25.438 1 90.5 102 GLU B C 1
ATOM 2911 O O . GLU B 1 102 ? -2.002 -9.43 -24.844 1 90.5 102 GLU B O 1
ATOM 2916 N N . ASP B 1 103 ? -2.322 -8.07 -26.469 1 89.25 103 ASP B N 1
ATOM 2917 C CA . ASP B 1 103 ? -1.246 -8.578 -27.312 1 89.25 103 ASP B CA 1
ATOM 2918 C C . ASP B 1 103 ? 0.091 -8.555 -26.578 1 89.25 103 ASP B C 1
ATOM 2920 O O . ASP B 1 103 ? 0.923 -9.445 -26.766 1 89.25 103 ASP B O 1
ATOM 2924 N N . SER B 1 104 ? 0.305 -7.559 -25.812 1 89.94 104 SER B N 1
ATOM 2925 C CA . SER B 1 104 ? 1.574 -7.438 -25.094 1 89.94 104 SER B CA 1
ATOM 2926 C C . SER B 1 104 ? 1.813 -8.633 -24.188 1 89.94 104 SER B C 1
ATOM 2928 O O . SER B 1 104 ? 2.961 -8.977 -23.891 1 89.94 104 SER B O 1
ATOM 2930 N N . LEU B 1 105 ? 0.753 -9.312 -23.797 1 94.56 105 LEU B N 1
ATOM 2931 C CA . LEU B 1 105 ? 0.902 -10.445 -22.906 1 94.56 105 LEU B CA 1
ATOM 2932 C C . LEU B 1 105 ? 1.355 -11.688 -23.656 1 94.56 105 LEU B C 1
ATOM 2934 O O . LEU B 1 105 ? 1.821 -12.656 -23.062 1 94.56 105 LEU B O 1
ATOM 2938 N N . HIS B 1 106 ? 1.209 -11.633 -24.984 1 95.19 106 HIS B N 1
ATOM 2939 C CA . HIS B 1 106 ? 1.754 -12.727 -25.781 1 95.19 106 HIS B CA 1
ATOM 2940 C C . HIS B 1 106 ? 3.271 -12.805 -25.641 1 95.19 106 HIS B C 1
ATOM 2942 O O . HIS B 1 106 ? 3.846 -13.898 -25.672 1 95.19 106 HIS B O 1
ATOM 2948 N N . GLU B 1 107 ? 3.84 -11.688 -25.5 1 94.5 107 GLU B N 1
ATOM 2949 C CA . GLU B 1 107 ? 5.281 -11.664 -25.281 1 94.5 107 GLU B CA 1
ATOM 2950 C C . GLU B 1 107 ? 5.652 -12.352 -23.969 1 94.5 107 GLU B C 1
ATOM 2952 O O . GLU B 1 107 ? 6.641 -13.086 -23.906 1 94.5 107 GLU B O 1
ATOM 2957 N N . LEU B 1 108 ? 4.867 -12.094 -23.016 1 95.5 108 LEU B N 1
ATOM 2958 C CA . LEU B 1 108 ? 5.109 -12.742 -21.734 1 95.5 108 LEU B CA 1
ATOM 2959 C C . LEU B 1 108 ? 4.98 -14.258 -21.844 1 95.5 108 LEU B C 1
ATOM 2961 O O . LEU B 1 108 ? 5.824 -15 -21.344 1 95.5 108 LEU B O 1
ATOM 2965 N N . VAL B 1 109 ? 3.971 -14.703 -22.578 1 96.06 109 VAL B N 1
ATOM 2966 C CA . VAL B 1 109 ? 3.734 -16.125 -22.766 1 96.06 109 VAL B CA 1
ATOM 2967 C C . VAL B 1 109 ? 4.883 -16.734 -23.578 1 96.06 109 VAL B C 1
ATOM 2969 O O . VAL B 1 109 ? 5.305 -17.859 -23.312 1 96.06 109 VAL B O 1
ATOM 2972 N N . SER B 1 110 ? 5.414 -15.969 -24.438 1 95.81 110 SER B N 1
ATOM 2973 C CA . SER B 1 110 ? 6.496 -16.469 -25.281 1 95.81 110 SER B CA 1
ATOM 2974 C C . SER B 1 110 ? 7.762 -16.703 -24.469 1 95.81 110 SER B C 1
ATOM 2976 O O . SER B 1 110 ? 8.609 -17.516 -24.844 1 95.81 110 SER B O 1
ATOM 2978 N N . MET B 1 111 ? 7.906 -16.031 -23.391 1 95.5 111 MET B N 1
ATOM 2979 C CA . MET B 1 111 ? 9.102 -16.203 -22.562 1 95.5 111 MET B CA 1
ATOM 2980 C C . MET B 1 111 ? 8.797 -17.062 -21.344 1 95.5 111 MET B C 1
ATOM 2982 O O . MET B 1 111 ? 9.5 -16.984 -20.328 1 95.5 111 MET B O 1
ATOM 2986 N N . ARG B 1 112 ? 7.77 -17.891 -21.438 1 96.12 112 ARG B N 1
ATOM 2987 C CA . ARG B 1 112 ? 7.262 -18.656 -20.297 1 96.12 112 ARG B CA 1
ATOM 2988 C C . ARG B 1 112 ? 8.336 -19.578 -19.719 1 96.12 112 ARG B C 1
ATOM 2990 O O . ARG B 1 112 ? 8.445 -19.734 -18.5 1 96.12 112 ARG B O 1
ATOM 2997 N N . GLU B 1 113 ? 9.156 -20.172 -20.547 1 96.88 113 GLU B N 1
ATOM 2998 C CA . GLU B 1 113 ? 10.188 -21.078 -20.062 1 96.88 113 GLU B CA 1
ATOM 2999 C C . GLU B 1 113 ? 11.273 -20.328 -19.312 1 96.88 113 GLU B C 1
ATOM 3001 O O . GLU B 1 113 ? 11.812 -20.812 -18.312 1 96.88 113 GLU B O 1
ATOM 3006 N N . GLU B 1 114 ? 11.578 -19.156 -19.781 1 96 114 GLU B N 1
ATOM 3007 C CA . GLU B 1 114 ? 12.523 -18.312 -19.062 1 96 114 GLU B CA 1
ATOM 3008 C C . GLU B 1 114 ? 11.984 -17.906 -17.688 1 96 114 GLU B C 1
ATOM 3010 O O . GLU B 1 114 ? 12.711 -17.906 -16.703 1 96 114 GLU B O 1
ATOM 3015 N N . VAL B 1 115 ? 10.75 -17.609 -17.672 1 96 115 VAL B N 1
ATOM 3016 C CA . VAL B 1 115 ? 10.109 -17.203 -16.422 1 96 115 VAL B CA 1
ATOM 3017 C C . VAL B 1 115 ? 10.109 -18.375 -15.445 1 96 115 VAL B C 1
ATOM 3019 O O . VAL B 1 115 ? 10.398 -18.188 -14.266 1 96 115 VAL B O 1
ATOM 3022 N N . ALA B 1 116 ? 9.844 -19.531 -15.969 1 95.38 116 ALA B N 1
ATOM 3023 C CA . ALA B 1 116 ? 9.781 -20.719 -15.125 1 95.38 116 ALA B CA 1
ATOM 3024 C C . ALA B 1 116 ? 11.133 -21.016 -14.477 1 95.38 116 ALA B C 1
ATOM 3026 O O . ALA B 1 116 ? 11.195 -21.484 -13.344 1 95.38 116 ALA B O 1
ATOM 3027 N N . ARG B 1 117 ? 12.164 -20.703 -15.141 1 94.12 117 ARG B N 1
ATOM 3028 C CA . ARG B 1 117 ? 13.5 -21.031 -14.656 1 94.12 117 ARG B CA 1
ATOM 3029 C C . ARG B 1 117 ? 14.109 -19.859 -13.891 1 94.12 117 ARG B C 1
ATOM 3031 O O . ARG B 1 117 ? 15.266 -19.922 -13.461 1 94.12 117 ARG B O 1
ATOM 3038 N N . MET B 1 118 ? 13.445 -18.859 -13.727 1 94.56 118 MET B N 1
ATOM 3039 C CA . MET B 1 118 ? 13.977 -17.594 -13.234 1 94.56 118 MET B CA 1
ATOM 3040 C C . MET B 1 118 ? 14.5 -17.734 -11.812 1 94.56 118 MET B C 1
ATOM 3042 O O . MET B 1 118 ? 15.469 -17.062 -11.438 1 94.56 118 MET B O 1
ATOM 3046 N N . ASN B 1 119 ? 13.898 -18.547 -11.047 1 94.44 119 ASN B N 1
ATOM 3047 C CA . ASN B 1 119 ? 14.25 -18.719 -9.641 1 94.44 119 ASN B CA 1
ATOM 3048 C C . ASN B 1 119 ? 14.117 -20.172 -9.195 1 94.44 119 ASN B C 1
ATOM 3050 O O . ASN B 1 119 ? 13.258 -20.5 -8.375 1 94.44 119 ASN B O 1
ATOM 3054 N N . LEU B 1 120 ? 15.023 -20.938 -9.602 1 95.56 120 LEU B N 1
ATOM 3055 C CA . LEU B 1 120 ? 14.953 -22.391 -9.406 1 95.56 120 LEU B CA 1
ATOM 3056 C C . LEU B 1 120 ? 15.133 -22.75 -7.938 1 95.56 120 LEU B C 1
ATOM 3058 O O . LEU B 1 120 ? 14.469 -23.656 -7.43 1 95.56 120 LEU B O 1
ATOM 3062 N N . PRO B 1 121 ? 16.047 -22.062 -7.211 1 95.56 121 PRO B N 1
ATOM 3063 C CA . PRO B 1 121 ? 16.141 -22.359 -5.781 1 95.56 121 PRO B CA 1
ATOM 3064 C C . PRO B 1 121 ? 14.812 -22.156 -5.051 1 95.56 121 PRO B C 1
ATOM 3066 O O . PRO B 1 121 ? 14.414 -23.016 -4.25 1 95.56 121 PRO B O 1
ATOM 3069 N N . TYR B 1 122 ? 14.203 -21.078 -5.352 1 94.31 122 TYR B N 1
ATOM 3070 C CA . TYR B 1 122 ? 12.93 -20.812 -4.695 1 94.31 122 TYR B CA 1
ATOM 3071 C C . TYR B 1 122 ? 11.859 -21.781 -5.188 1 94.31 122 TYR B C 1
ATOM 3073 O O . TYR B 1 122 ? 10.984 -22.203 -4.422 1 94.31 122 TYR B O 1
ATOM 3081 N N . PHE B 1 123 ? 11.914 -22.125 -6.48 1 94.75 123 PHE B N 1
ATOM 3082 C CA . PHE B 1 123 ? 10.992 -23.125 -7.02 1 94.75 123 PHE B CA 1
ATOM 3083 C C . PHE B 1 123 ? 11.055 -24.422 -6.223 1 94.75 123 PHE B C 1
ATOM 3085 O O . PHE B 1 123 ? 10.023 -24.984 -5.859 1 94.75 123 PHE B O 1
ATOM 3092 N N . TYR B 1 124 ? 12.242 -24.828 -5.922 1 96.56 124 TYR B N 1
ATOM 3093 C CA . TYR B 1 124 ? 12.477 -26.016 -5.102 1 96.56 124 TYR B CA 1
ATOM 3094 C C . TYR B 1 124 ? 11.789 -25.875 -3.744 1 96.56 124 TYR B C 1
ATOM 3096 O O . TYR B 1 124 ? 11.023 -26.75 -3.338 1 96.56 124 TYR B O 1
ATOM 3104 N N . ASP B 1 125 ? 11.992 -24.781 -3.113 1 95.5 125 ASP B N 1
ATOM 3105 C CA . ASP B 1 125 ? 11.422 -24.547 -1.791 1 95.5 125 ASP B CA 1
ATOM 3106 C C . ASP B 1 125 ? 9.898 -24.469 -1.854 1 95.5 125 ASP B C 1
ATOM 3108 O O . ASP B 1 125 ? 9.219 -24.969 -0.961 1 95.5 125 ASP B O 1
ATOM 3112 N N . ALA B 1 126 ? 9.43 -23.812 -2.877 1 93.75 126 ALA B N 1
ATOM 3113 C CA . ALA B 1 126 ? 7.984 -23.672 -3.039 1 93.75 126 ALA B CA 1
ATOM 3114 C C . ALA B 1 126 ? 7.316 -25.047 -3.172 1 93.75 126 ALA B C 1
ATOM 3116 O O . ALA B 1 126 ? 6.258 -25.281 -2.59 1 93.75 126 ALA B O 1
ATOM 3117 N N . CYS B 1 127 ? 7.84 -25.953 -3.898 1 95.31 127 CYS B N 1
ATOM 3118 C CA . CYS B 1 127 ? 7.285 -27.281 -4.066 1 95.31 127 CYS B CA 1
ATOM 3119 C C . CYS B 1 127 ? 7.281 -28.047 -2.744 1 95.31 127 CYS B C 1
ATOM 3121 O O . CYS B 1 127 ? 6.309 -28.734 -2.422 1 95.31 127 CYS B O 1
ATOM 3123 N N . PHE B 1 128 ? 8.328 -27.875 -1.989 1 96 128 PHE B N 1
ATOM 3124 C CA . PHE B 1 128 ? 8.359 -28.5 -0.677 1 96 128 PHE B CA 1
ATOM 3125 C C . PHE B 1 128 ? 7.312 -27.891 0.247 1 96 128 PHE B C 1
ATOM 3127 O O . PHE B 1 128 ? 6.691 -28.594 1.042 1 96 128 PHE B O 1
ATOM 3134 N N . GLY B 1 129 ? 7.258 -26.578 0.122 1 94.75 129 GLY B N 1
ATOM 3135 C CA . GLY B 1 129 ? 6.184 -25.938 0.877 1 94.75 129 GLY B CA 1
ATOM 3136 C C . GLY B 1 129 ? 4.816 -26.516 0.568 1 94.75 129 GLY B C 1
ATOM 3137 O O . GLY B 1 129 ? 4.02 -26.75 1.477 1 94.75 129 GLY B O 1
ATOM 3138 N N . MET B 1 130 ? 4.57 -26.781 -0.654 1 93.88 130 MET B N 1
ATOM 3139 C CA . MET B 1 130 ? 3.297 -27.359 -1.069 1 93.88 130 MET B CA 1
ATOM 3140 C C . MET B 1 130 ? 3.152 -28.781 -0.544 1 93.88 130 MET B C 1
ATOM 3142 O O . MET B 1 130 ? 2.064 -29.188 -0.131 1 93.88 130 MET B O 1
ATOM 3146 N N . LEU B 1 131 ? 4.188 -29.531 -0.588 1 95.62 131 LEU B N 1
ATOM 3147 C CA . LEU B 1 131 ? 4.188 -30.875 -0.027 1 95.62 131 LEU B CA 1
ATOM 3148 C C . LEU B 1 131 ? 3.77 -30.844 1.439 1 95.62 131 LEU B C 1
ATOM 3150 O O . LEU B 1 131 ? 2.889 -31.609 1.851 1 95.62 131 LEU B O 1
ATOM 3154 N N . TYR B 1 132 ? 4.367 -29.953 2.156 1 95.5 132 TYR B N 1
ATOM 3155 C CA . TYR B 1 132 ? 4.102 -29.891 3.59 1 95.5 132 TYR B CA 1
ATOM 3156 C C . TYR B 1 132 ? 2.67 -29.438 3.857 1 95.5 132 TYR B C 1
ATOM 3158 O O . TYR B 1 132 ? 2.037 -29.891 4.812 1 95.5 132 TYR B O 1
ATOM 3166 N N . ASN B 1 133 ? 2.229 -28.578 3.096 1 94 133 ASN B N 1
ATOM 3167 C CA . ASN B 1 133 ? 0.833 -28.172 3.221 1 94 133 ASN B CA 1
ATOM 3168 C C . ASN B 1 133 ? -0.114 -29.359 2.996 1 94 133 ASN B C 1
ATOM 3170 O O . ASN B 1 133 ? -1.102 -29.5 3.717 1 94 133 ASN B O 1
ATOM 3174 N N . LYS B 1 134 ? 0.133 -30.156 2.043 1 95.31 134 LYS B N 1
ATOM 3175 C CA . LYS B 1 134 ? -0.705 -31.312 1.74 1 95.31 134 LYS B CA 1
ATOM 3176 C C . LYS B 1 134 ? -0.572 -32.375 2.82 1 95.31 134 LYS B C 1
ATOM 3178 O O . LYS B 1 134 ? -1.523 -33.125 3.092 1 95.31 134 LYS B O 1
ATOM 3183 N N . LEU B 1 135 ? 0.595 -32.438 3.389 1 94.44 135 LEU B N 1
ATOM 3184 C CA . LEU B 1 135 ? 0.821 -33.406 4.465 1 94.44 135 LEU B CA 1
ATOM 3185 C C . LEU B 1 135 ? -0.102 -33.125 5.645 1 94.44 135 LEU B C 1
ATOM 3187 O O . LEU B 1 135 ? -0.558 -34.031 6.316 1 94.44 135 LEU B O 1
ATOM 3191 N N . LYS B 1 136 ? -0.41 -31.875 5.84 1 94.56 136 LYS B N 1
ATOM 3192 C CA . LYS B 1 136 ? -1.271 -31.484 6.949 1 94.56 136 LYS B CA 1
ATOM 3193 C C . LYS B 1 136 ? -2.676 -32.062 6.785 1 94.56 136 LYS B C 1
ATOM 3195 O O . LYS B 1 136 ? -3.369 -32.312 7.777 1 94.56 136 LYS B O 1
ATOM 3200 N N . VAL B 1 137 ? -3.09 -32.219 5.617 1 93.94 137 VAL B N 1
ATOM 3201 C CA . VAL B 1 137 ? -4.469 -32.656 5.383 1 93.94 137 VAL B CA 1
ATOM 3202 C C . VAL B 1 137 ? -4.504 -34.094 4.926 1 93.94 137 VAL B C 1
ATOM 3204 O O . VAL B 1 137 ? -5.566 -34.625 4.605 1 93.94 137 VAL B O 1
ATOM 3207 N N . PHE B 1 138 ? -3.439 -34.75 4.898 1 94.75 138 PHE B N 1
ATOM 3208 C CA . PHE B 1 138 ? -3.246 -36.094 4.363 1 94.75 138 PHE B CA 1
ATOM 3209 C C . PHE B 1 138 ? -4.156 -37.094 5.062 1 94.75 138 PHE B C 1
ATOM 3211 O O . PHE B 1 138 ? -4.766 -37.938 4.418 1 94.75 138 PHE B O 1
ATOM 3218 N N . GLU B 1 139 ? -4.336 -36.906 6.371 1 91.88 139 GLU B N 1
ATOM 3219 C CA . GLU B 1 139 ? -5.141 -37.844 7.137 1 91.88 139 GLU B CA 1
ATOM 3220 C C . GLU B 1 139 ? -6.562 -37.344 7.336 1 91.88 139 GLU B C 1
ATOM 3222 O O . GLU B 1 139 ? -7.523 -38.094 7.309 1 91.88 139 GLU B O 1
ATOM 3227 N N . LYS B 1 140 ? -6.75 -36.062 7.422 1 91.06 140 LYS B N 1
ATOM 3228 C CA . LYS B 1 140 ? -8.016 -35.469 7.852 1 91.06 140 LYS B CA 1
ATOM 3229 C C . LYS B 1 140 ? -8.836 -35 6.656 1 91.06 140 LYS B C 1
ATOM 3231 O O . LYS B 1 140 ? -10.062 -34.875 6.738 1 91.06 140 LYS B O 1
ATOM 3236 N N . GLY B 1 141 ? -8.141 -34.812 5.543 1 89.38 141 GLY B N 1
ATOM 3237 C CA . GLY B 1 141 ? -8.836 -34.281 4.379 1 89.38 141 GLY B CA 1
ATOM 3238 C C . GLY B 1 141 ? -9.25 -32.812 4.531 1 89.38 141 GLY B C 1
ATOM 3239 O O . GLY B 1 141 ? -8.867 -32.156 5.496 1 89.38 141 GLY B O 1
ATOM 3240 N N . THR B 1 142 ? -9.828 -32.344 3.488 1 85 142 THR B N 1
ATOM 3241 C CA . THR B 1 142 ? -10.445 -31.016 3.445 1 85 142 THR B CA 1
ATOM 3242 C C . THR B 1 142 ? -11.906 -31.109 3.012 1 85 142 THR B C 1
ATOM 3244 O O . THR B 1 142 ? -12.422 -32.219 2.811 1 85 142 THR B O 1
ATOM 3247 N N . GLY B 1 143 ? -12.602 -29.969 2.965 1 77.88 143 GLY B N 1
ATOM 3248 C CA . GLY B 1 143 ? -13.984 -29.953 2.508 1 77.88 143 GLY B CA 1
ATOM 3249 C C . GLY B 1 143 ? -14.172 -30.656 1.177 1 77.88 143 GLY B C 1
ATOM 3250 O O . GLY B 1 143 ? -15.008 -31.562 1.058 1 77.88 143 GLY B O 1
ATOM 3251 N N . SER B 1 144 ? -13.297 -30.438 0.235 1 74.38 144 SER B N 1
ATOM 3252 C CA . SER B 1 144 ? -13.453 -30.969 -1.118 1 74.38 144 SER B CA 1
ATOM 3253 C C . SER B 1 144 ? -12.852 -32.375 -1.244 1 74.38 144 SER B C 1
ATOM 3255 O O . SER B 1 144 ? -13.164 -33.094 -2.186 1 74.38 144 SER B O 1
ATOM 3257 N N . SER B 1 145 ? -12.039 -32.844 -0.199 1 84 145 SER B N 1
ATOM 3258 C CA . SER B 1 145 ? -11.352 -34.125 -0.347 1 84 145 SER B CA 1
ATOM 3259 C C . SER B 1 145 ? -11.836 -35.125 0.693 1 84 145 SER B C 1
ATOM 3261 O O . SER B 1 145 ? -11.289 -36.219 0.791 1 84 145 SER B O 1
ATOM 3263 N N . ASN B 1 146 ? -12.797 -34.75 1.44 1 88.88 146 ASN B N 1
ATOM 3264 C CA . ASN B 1 146 ? -13.32 -35.625 2.492 1 88.88 146 ASN B CA 1
ATOM 3265 C C . ASN B 1 146 ? -13.797 -36.969 1.934 1 88.88 146 ASN B C 1
ATOM 3267 O O . ASN B 1 146 ? -13.68 -38 2.598 1 88.88 146 ASN B O 1
ATOM 3271 N N . ARG B 1 147 ? -14.344 -36.906 0.824 1 88.94 147 ARG B N 1
ATOM 3272 C CA . ARG B 1 147 ? -14.852 -38.125 0.208 1 88.94 147 ARG B CA 1
ATOM 3273 C C . ARG B 1 147 ? -13.75 -39.156 0.077 1 88.94 147 ARG B C 1
ATOM 3275 O O . ARG B 1 147 ? -14.008 -40.375 0.195 1 88.94 147 ARG B O 1
ATOM 3282 N N . PHE B 1 148 ? -12.539 -38.781 -0.15 1 91.88 148 PHE B N 1
ATOM 3283 C CA . PHE B 1 148 ? -11.414 -39.719 -0.293 1 91.88 148 PHE B CA 1
ATOM 3284 C C . PHE B 1 148 ? -11.039 -40.312 1.052 1 91.88 148 PHE B C 1
ATOM 3286 O O . PHE B 1 148 ? -10.711 -41.5 1.13 1 91.88 148 PHE B O 1
ATOM 3293 N N . VAL B 1 149 ? -11.133 -39.531 2.066 1 94.38 149 VAL B N 1
ATOM 3294 C CA . VAL B 1 149 ? -10.836 -40.031 3.408 1 94.38 149 VAL B CA 1
ATOM 3295 C C . VAL B 1 149 ? -11.867 -41.062 3.82 1 94.38 149 VAL B C 1
ATOM 3297 O O . VAL B 1 149 ? -11.516 -42.125 4.379 1 94.38 149 VAL B O 1
ATOM 3300 N N . GLU B 1 150 ? -13.07 -40.781 3.561 1 93.88 150 GLU B N 1
ATOM 3301 C CA . GLU B 1 150 ? -14.148 -41.719 3.895 1 93.88 150 GLU B CA 1
ATOM 3302 C C . GLU B 1 150 ? -14 -43.031 3.133 1 93.88 150 GLU B C 1
ATOM 3304 O O . GLU B 1 150 ? -14.211 -44.094 3.693 1 93.88 150 GLU B O 1
ATOM 3309 N N . GLN B 1 151 ? -13.633 -42.875 1.95 1 94 151 GLN B N 1
ATOM 3310 C CA . GLN B 1 151 ? -13.602 -44.031 1.075 1 94 151 GLN B CA 1
ATOM 3311 C C . GLN B 1 151 ? -12.328 -44.844 1.291 1 94 151 GLN B C 1
ATOM 3313 O O . GLN B 1 151 ? -12.367 -46.094 1.258 1 94 151 GLN B O 1
ATOM 3318 N N . TYR B 1 152 ? -11.195 -44.188 1.535 1 95.75 152 TYR B N 1
ATOM 3319 C CA . TYR B 1 152 ? -9.93 -44.906 1.491 1 95.75 152 TYR B CA 1
ATOM 3320 C C . TYR B 1 152 ? -9.203 -44.812 2.826 1 95.75 152 TYR B C 1
ATOM 3322 O O . TYR B 1 152 ? -8.141 -45.438 3.004 1 95.75 152 TYR B O 1
ATOM 3330 N N . GLY B 1 153 ? -9.695 -44.031 3.674 1 95.5 153 GLY B N 1
ATOM 3331 C CA . GLY B 1 153 ? -9.102 -43.906 4.996 1 95.5 153 GLY B CA 1
ATOM 3332 C C . GLY B 1 153 ? -8.086 -42.781 5.098 1 95.5 153 GLY B C 1
ATOM 3333 O O . GLY B 1 153 ? -7.578 -42.5 6.184 1 95.5 153 GLY B O 1
ATOM 3334 N N . TYR B 1 154 ? -7.676 -42.188 3.98 1 97 154 TYR B N 1
ATOM 3335 C CA . TYR B 1 154 ? -6.801 -41.031 3.916 1 97 154 TYR B CA 1
ATOM 3336 C C . TYR B 1 154 ? -7.062 -40.219 2.652 1 97 154 TYR B C 1
ATOM 3338 O O . TYR B 1 154 ? -7.82 -40.656 1.78 1 97 154 TYR B O 1
ATOM 3346 N N . ASP B 1 155 ? -6.551 -39.094 2.506 1 96.75 155 ASP B N 1
ATOM 3347 C CA . ASP B 1 155 ? -6.777 -38.219 1.366 1 96.75 155 ASP B CA 1
ATOM 3348 C C . ASP B 1 155 ? -5.887 -38.594 0.187 1 96.75 155 ASP B C 1
ATOM 3350 O O . ASP B 1 155 ? -4.781 -38.094 0.039 1 96.75 155 ASP B O 1
ATOM 3354 N N . THR B 1 156 ? -6.434 -39.375 -0.693 1 96.12 156 THR B N 1
ATOM 3355 C CA . THR B 1 156 ? -5.66 -39.875 -1.818 1 96.12 156 THR B CA 1
ATOM 3356 C C . THR B 1 156 ? -5.371 -38.781 -2.828 1 96.12 156 THR B C 1
ATOM 3358 O O . THR B 1 156 ? -4.406 -38.875 -3.592 1 96.12 156 THR B O 1
ATOM 3361 N N . LYS B 1 157 ? -6.191 -37.781 -2.854 1 93.81 157 LYS B N 1
ATOM 3362 C CA . LYS B 1 157 ? -5.91 -36.625 -3.699 1 93.81 157 LYS B CA 1
ATOM 3363 C C . LYS B 1 157 ? -4.672 -35.906 -3.217 1 93.81 157 LYS B C 1
ATOM 3365 O O . LYS B 1 157 ? -3.82 -35.5 -4.02 1 93.81 157 LYS B O 1
ATOM 3370 N N . ALA B 1 158 ? -4.609 -35.688 -1.956 1 95.5 158 ALA B N 1
ATOM 3371 C CA . ALA B 1 158 ? -3.426 -35.062 -1.373 1 95.5 158 ALA B CA 1
ATOM 3372 C C . ALA B 1 158 ? -2.178 -35.906 -1.642 1 95.5 158 ALA B C 1
ATOM 3374 O O . ALA B 1 158 ? -1.113 -35.344 -1.946 1 95.5 158 ALA B O 1
ATOM 3375 N N . PHE B 1 159 ? -2.352 -37.156 -1.55 1 97.19 159 PHE B N 1
ATOM 3376 C CA . PHE B 1 159 ? -1.257 -38.062 -1.831 1 97.19 159 PHE B CA 1
ATOM 3377 C C . PHE B 1 159 ? -0.719 -37.875 -3.24 1 97.19 159 PHE B C 1
ATOM 3379 O O . PHE B 1 159 ? 0.477 -37.625 -3.426 1 97.19 159 PHE B O 1
ATOM 3386 N N . MET B 1 160 ? -1.569 -37.938 -4.137 1 95.94 160 MET B N 1
ATOM 3387 C CA . MET B 1 160 ? -1.155 -37.75 -5.523 1 95.94 160 MET B CA 1
ATOM 3388 C C . MET B 1 160 ? -0.483 -36.375 -5.715 1 95.94 160 MET B C 1
ATOM 3390 O O . MET B 1 160 ? 0.526 -36.281 -6.414 1 95.94 160 MET B O 1
ATOM 3394 N N . SER B 1 161 ? -1.018 -35.375 -5.113 1 94.94 161 SER B N 1
ATOM 3395 C CA . SER B 1 161 ? -0.467 -34.031 -5.234 1 94.94 161 SER B CA 1
ATOM 3396 C C . SER B 1 161 ? 0.944 -33.969 -4.66 1 94.94 161 SER B C 1
ATOM 3398 O O . SER B 1 161 ? 1.83 -33.344 -5.258 1 94.94 161 SER B O 1
ATOM 3400 N N . MET B 1 162 ? 1.144 -34.531 -3.516 1 97.19 162 MET B N 1
ATOM 3401 C CA . MET B 1 162 ? 2.467 -34.562 -2.9 1 97.19 162 MET B CA 1
ATOM 3402 C C . MET B 1 162 ? 3.473 -35.25 -3.807 1 97.19 162 MET B C 1
ATOM 3404 O O . MET B 1 162 ? 4.551 -34.719 -4.078 1 97.19 162 MET B O 1
ATOM 3408 N N . TYR B 1 163 ? 3.059 -36.406 -4.23 1 97.38 163 TYR B N 1
ATOM 3409 C CA . TYR B 1 163 ? 3.926 -37.156 -5.125 1 97.38 163 TYR B CA 1
ATOM 3410 C C . TYR B 1 163 ? 4.246 -36.375 -6.379 1 97.38 163 TYR B C 1
ATOM 3412 O O . TYR B 1 163 ? 5.398 -36.312 -6.82 1 97.38 163 TYR B O 1
ATOM 3420 N N . ARG B 1 164 ? 3.283 -35.75 -6.91 1 95.94 164 ARG B N 1
ATOM 3421 C CA . ARG B 1 164 ? 3.436 -34.969 -8.141 1 95.94 164 ARG B CA 1
ATOM 3422 C C . ARG B 1 164 ? 4.457 -33.875 -7.969 1 95.94 164 ARG B C 1
ATOM 3424 O O . ARG B 1 164 ? 5.297 -33.656 -8.844 1 95.94 164 ARG B O 1
ATOM 3431 N N . MET B 1 165 ? 4.371 -33.156 -6.934 1 95.62 165 MET B N 1
ATOM 3432 C CA . MET B 1 165 ? 5.285 -32.062 -6.699 1 95.62 165 MET B CA 1
ATOM 3433 C C . MET B 1 165 ? 6.73 -32.531 -6.656 1 95.62 165 MET B C 1
ATOM 3435 O O . MET B 1 165 ? 7.617 -31.891 -7.227 1 95.62 165 MET B O 1
ATOM 3439 N N . MET B 1 166 ? 6.914 -33.656 -5.992 1 97.38 166 MET B N 1
ATOM 3440 C CA . MET B 1 166 ? 8.258 -34.219 -5.906 1 97.38 166 MET B CA 1
ATOM 3441 C C . MET B 1 166 ? 8.719 -34.75 -7.266 1 97.38 166 MET B C 1
ATOM 3443 O O . MET B 1 166 ? 9.836 -34.469 -7.695 1 97.38 166 MET B O 1
ATOM 3447 N N . ASP B 1 167 ? 7.812 -35.438 -7.848 1 97.06 167 ASP B N 1
ATOM 3448 C CA . ASP B 1 167 ? 8.125 -35.969 -9.164 1 97.06 167 ASP B CA 1
ATOM 3449 C C . ASP B 1 167 ? 8.453 -34.844 -10.156 1 97.06 167 ASP B C 1
ATOM 3451 O O . ASP B 1 167 ? 9.352 -35 -10.984 1 97.06 167 ASP B O 1
ATOM 3455 N N . PHE B 1 168 ? 7.711 -33.75 -10.086 1 96.38 168 PHE B N 1
ATOM 3456 C CA . PHE B 1 168 ? 7.91 -32.594 -10.938 1 96.38 168 PHE B CA 1
ATOM 3457 C C . PHE B 1 168 ? 9.344 -32.094 -10.828 1 96.38 168 PHE B C 1
ATOM 3459 O O . PHE B 1 168 ? 9.992 -31.828 -11.844 1 96.38 168 PHE B O 1
ATOM 3466 N N . LEU B 1 169 ? 9.82 -31.969 -9.633 1 97.62 169 LEU B N 1
ATOM 3467 C CA . LEU B 1 169 ? 11.18 -31.5 -9.398 1 97.62 169 LEU B CA 1
ATOM 3468 C C . LEU B 1 169 ? 12.203 -32.438 -10.031 1 97.62 169 LEU B C 1
ATOM 3470 O O . LEU B 1 169 ? 13.172 -31.984 -10.641 1 97.62 169 LEU B O 1
ATOM 3474 N N . LEU B 1 170 ? 11.984 -33.719 -9.906 1 98.06 170 LEU B N 1
ATOM 3475 C CA . LEU B 1 170 ? 12.906 -34.688 -10.477 1 98.06 170 LEU B CA 1
ATOM 3476 C C . LEU B 1 170 ? 12.891 -34.625 -12 1 98.06 170 LEU B C 1
ATOM 3478 O O . LEU B 1 170 ? 13.953 -34.656 -12.633 1 98.06 170 LEU B O 1
ATOM 3482 N N . ARG B 1 171 ? 11.742 -34.531 -12.547 1 97.38 171 ARG B N 1
ATOM 3483 C CA . ARG B 1 171 ? 11.594 -34.5 -14 1 97.38 171 ARG B CA 1
ATOM 3484 C C . ARG B 1 171 ? 12.211 -33.25 -14.586 1 97.38 171 ARG B C 1
ATOM 3486 O O . ARG B 1 171 ? 12.852 -33.281 -15.641 1 97.38 171 ARG B O 1
ATOM 3493 N N . TYR B 1 172 ? 11.969 -32.094 -13.906 1 97.44 172 TYR B N 1
ATOM 3494 C CA . TYR B 1 172 ? 12.508 -30.844 -14.391 1 97.44 172 TYR B CA 1
ATOM 3495 C C . TYR B 1 172 ? 14.031 -30.844 -14.328 1 97.44 172 TYR B C 1
ATOM 3497 O O . TYR B 1 172 ? 14.695 -30.406 -15.273 1 97.44 172 TYR B O 1
ATOM 3505 N N . GLU B 1 173 ? 14.594 -31.344 -13.25 1 97.94 173 GLU B N 1
ATOM 3506 C CA . GLU B 1 173 ? 16.047 -31.5 -13.148 1 97.94 173 GLU B CA 1
ATOM 3507 C C . GLU B 1 173 ? 16.578 -32.438 -14.211 1 97.94 173 GLU B C 1
ATOM 3509 O O . GLU B 1 173 ? 17.625 -32.188 -14.812 1 97.94 173 GLU B O 1
ATOM 3514 N N . ALA B 1 174 ? 15.898 -33.5 -14.469 1 97.44 174 ALA B N 1
ATOM 3515 C CA . ALA B 1 174 ? 16.328 -34.531 -15.414 1 97.44 174 ALA B CA 1
ATOM 3516 C C . ALA B 1 174 ? 16.438 -33.969 -16.828 1 97.44 174 ALA B C 1
ATOM 3518 O O . ALA B 1 174 ? 17.266 -34.406 -17.625 1 97.44 174 ALA B O 1
ATOM 3519 N N . ASN B 1 175 ? 15.562 -33 -17.172 1 97.44 175 ASN B N 1
ATOM 3520 C CA . ASN B 1 175 ? 15.664 -32.406 -18.516 1 97.44 175 ASN B CA 1
ATOM 3521 C C . ASN B 1 175 ? 16.5 -31.156 -18.516 1 97.44 175 ASN B C 1
ATOM 3523 O O . ASN B 1 175 ? 16.406 -30.344 -19.453 1 97.44 175 ASN B O 1
ATOM 3527 N N . GLU B 1 176 ? 17.234 -30.922 -17.453 1 97.12 176 GLU B N 1
ATOM 3528 C CA . GLU B 1 176 ? 18.188 -29.828 -17.297 1 97.12 176 GLU B CA 1
ATOM 3529 C C . GLU B 1 176 ? 17.5 -28.469 -17.344 1 97.12 176 GLU B C 1
ATOM 3531 O O . GLU B 1 176 ? 18.047 -27.516 -17.875 1 97.12 176 GLU B O 1
ATOM 3536 N N . PHE B 1 177 ? 16.266 -28.469 -16.891 1 97 177 PHE B N 1
ATOM 3537 C CA . PHE B 1 177 ? 15.469 -27.266 -16.75 1 97 177 PHE B CA 1
ATOM 3538 C C . PHE B 1 177 ? 15.219 -26.609 -18.109 1 97 177 PHE B C 1
ATOM 3540 O O . PHE B 1 177 ? 15.062 -25.391 -18.188 1 97 177 PHE B O 1
ATOM 3547 N N . THR B 1 178 ? 15.148 -27.406 -19.156 1 95.88 178 THR B N 1
ATOM 3548 C CA . THR B 1 178 ? 14.961 -26.891 -20.516 1 95.88 178 THR B CA 1
ATOM 3549 C C . THR B 1 178 ? 13.477 -26.719 -20.828 1 95.88 178 THR B C 1
ATOM 3551 O O . THR B 1 178 ? 13.102 -25.891 -21.656 1 95.88 178 THR B O 1
ATOM 3554 N N . SER B 1 179 ? 12.695 -27.594 -20.188 1 97.12 179 SER B N 1
ATOM 3555 C CA . SER B 1 179 ? 11.281 -27.547 -20.516 1 97.12 179 SER B CA 1
ATOM 3556 C C . SER B 1 179 ? 10.414 -27.781 -19.281 1 97.12 179 SER B C 1
ATOM 3558 O O . SER B 1 179 ? 10.219 -28.922 -18.859 1 97.12 179 SER B O 1
ATOM 3560 N N . PHE B 1 180 ? 9.898 -26.719 -18.75 1 96.38 180 PHE B N 1
ATOM 3561 C CA . PHE B 1 180 ? 8.922 -26.781 -17.672 1 96.38 180 PHE B CA 1
ATOM 3562 C C . PHE B 1 180 ? 7.668 -27.531 -18.125 1 96.38 180 PHE B C 1
ATOM 3564 O O . PHE B 1 180 ? 7.152 -28.391 -17.406 1 96.38 180 PHE B O 1
ATOM 3571 N N . ALA B 1 181 ? 7.223 -27.312 -19.344 1 94.25 181 ALA B N 1
ATOM 3572 C CA . ALA B 1 181 ? 6.016 -27.922 -19.922 1 94.25 181 ALA B CA 1
ATOM 3573 C C . ALA B 1 181 ? 6.113 -29.438 -19.922 1 94.25 181 ALA B C 1
ATOM 3575 O O . ALA B 1 181 ? 5.18 -30.125 -19.516 1 94.25 181 ALA B O 1
ATOM 3576 N N . GLU B 1 182 ? 7.23 -29.922 -20.266 1 94.69 182 GLU B N 1
ATOM 3577 C CA . GLU B 1 182 ? 7.43 -31.359 -20.344 1 94.69 182 GLU B CA 1
ATOM 3578 C C . GLU B 1 182 ? 7.477 -31.984 -18.953 1 94.69 182 GLU B C 1
ATOM 3580 O O . GLU B 1 182 ? 6.941 -33.094 -18.75 1 94.69 182 GLU B O 1
ATOM 3585 N N . ALA B 1 183 ? 8.109 -31.297 -18.078 1 95.88 183 ALA B N 1
ATOM 3586 C CA . ALA B 1 183 ? 8.219 -31.812 -16.719 1 95.88 183 ALA B CA 1
ATOM 3587 C C . ALA B 1 183 ? 6.875 -31.781 -15.992 1 95.88 183 ALA B C 1
ATOM 3589 O O . ALA B 1 183 ? 6.586 -32.625 -15.156 1 95.88 183 ALA B O 1
ATOM 3590 N N . PHE B 1 184 ? 6.152 -30.812 -16.375 1 93.81 184 PHE B N 1
ATOM 3591 C CA . PHE B 1 184 ? 4.891 -30.5 -15.711 1 93.81 184 PHE B CA 1
ATOM 3592 C C . PHE B 1 184 ? 3.789 -31.453 -16.172 1 93.81 184 PHE B C 1
ATOM 3594 O O . PHE B 1 184 ? 2.949 -31.875 -15.383 1 93.81 184 PHE B O 1
ATOM 3601 N N . CYS B 1 185 ? 3.785 -31.812 -17.406 1 94.38 185 CYS B N 1
ATOM 3602 C CA . CYS B 1 185 ? 2.697 -32.562 -18.016 1 94.38 185 CYS B CA 1
ATOM 3603 C C . CYS B 1 185 ? 3.033 -34.031 -18.094 1 94.38 185 CYS B C 1
ATOM 3605 O O . CYS B 1 185 ? 4.16 -34.406 -18.438 1 94.38 185 CYS B O 1
ATOM 3607 N N . TYR B 1 186 ? 2.041 -34.906 -17.859 1 96.44 186 TYR B N 1
ATOM 3608 C CA . TYR B 1 186 ? 2.242 -36.344 -17.875 1 96.44 186 TYR B CA 1
ATOM 3609 C C . TYR B 1 186 ? 1.75 -36.969 -19.172 1 96.44 186 TYR B C 1
ATOM 3611 O O . TYR B 1 186 ? 0.718 -36.531 -19.703 1 96.44 186 TYR B O 1
ATOM 3619 N N . THR B 1 187 ? 2.457 -37.938 -19.609 1 94.5 187 THR B N 1
ATOM 3620 C CA . THR B 1 187 ? 2.016 -38.75 -20.75 1 94.5 187 THR B CA 1
ATOM 3621 C C . THR B 1 187 ? 0.861 -39.656 -20.359 1 94.5 187 THR B C 1
ATOM 3623 O O . THR B 1 187 ? 0.55 -39.781 -19.172 1 94.5 187 THR B O 1
ATOM 3626 N N . GLU B 1 188 ? 0.332 -40.219 -21.359 1 92.62 188 GLU B N 1
ATOM 3627 C CA . GLU B 1 188 ? -0.792 -41.125 -21.078 1 92.62 188 GLU B CA 1
ATOM 3628 C C . GLU B 1 188 ? -0.361 -42.281 -20.203 1 92.62 188 GLU B C 1
ATOM 3630 O O . GLU B 1 188 ? -1.099 -42.719 -19.312 1 92.62 188 GLU B O 1
ATOM 3635 N N . GLU B 1 189 ? 0.765 -42.781 -20.469 1 91.56 189 GLU B N 1
ATOM 3636 C CA . GLU B 1 189 ? 1.27 -43.875 -19.672 1 91.56 189 GLU B CA 1
ATOM 3637 C C . GLU B 1 189 ? 1.501 -43.469 -18.219 1 91.56 189 GLU B C 1
ATOM 3639 O O . GLU B 1 189 ? 1.114 -44.188 -17.281 1 91.56 189 GLU B O 1
ATOM 3644 N N . GLU B 1 190 ? 2.115 -42.375 -18.016 1 94.31 190 GLU B N 1
ATOM 3645 C CA . GLU B 1 190 ? 2.393 -41.844 -16.688 1 94.31 190 GLU B CA 1
ATOM 3646 C C . GLU B 1 190 ? 1.103 -41.5 -15.953 1 94.31 190 GLU B C 1
ATOM 3648 O O . GLU B 1 190 ? 1.012 -41.625 -14.734 1 94.31 190 GLU B O 1
ATOM 3653 N N . ARG B 1 191 ? 0.165 -41.031 -16.703 1 96 191 ARG B N 1
ATOM 3654 C CA . ARG B 1 191 ? -1.128 -40.594 -16.188 1 96 191 ARG B CA 1
ATOM 3655 C C . ARG B 1 191 ? -1.831 -41.719 -15.422 1 96 191 ARG B C 1
ATOM 3657 O O . ARG B 1 191 ? -2.387 -41.469 -14.344 1 96 191 ARG B O 1
ATOM 3664 N N . GLU B 1 192 ? -1.793 -42.844 -15.953 1 94 192 GLU B N 1
ATOM 3665 C CA . GLU B 1 192 ? -2.451 -44 -15.312 1 94 192 GLU B CA 1
ATOM 3666 C C . GLU B 1 192 ? -1.854 -44.281 -13.938 1 94 192 GLU B C 1
ATOM 3668 O O . GLU B 1 192 ? -2.586 -44.531 -12.977 1 94 192 GLU B O 1
ATOM 3673 N N . PHE B 1 193 ? -0.615 -44.281 -13.891 1 95 193 PHE B N 1
ATOM 3674 C CA . PHE B 1 193 ? 0.071 -44.5 -12.617 1 95 193 PHE B CA 1
ATOM 3675 C C . PHE B 1 193 ? -0.328 -43.438 -11.609 1 95 193 PHE B C 1
ATOM 3677 O O . PHE B 1 193 ? -0.691 -43.75 -10.469 1 95 193 PHE B O 1
ATOM 3684 N N . MET B 1 194 ? -0.316 -42.188 -12.039 1 96.75 194 MET B N 1
ATOM 3685 C CA . MET B 1 194 ? -0.636 -41.094 -11.148 1 96.75 194 MET B CA 1
ATOM 3686 C C . MET B 1 194 ? -2.076 -41.188 -10.656 1 96.75 194 MET B C 1
ATOM 3688 O O . MET B 1 194 ? -2.332 -41.031 -9.461 1 96.75 194 MET B O 1
ATOM 3692 N N . LEU B 1 195 ? -2.988 -41.438 -11.531 1 95.81 195 LEU B N 1
ATOM 3693 C CA . LEU B 1 195 ? -4.402 -41.469 -11.172 1 95.81 195 LEU B CA 1
ATOM 3694 C C . LEU B 1 195 ? -4.691 -42.656 -10.266 1 95.81 195 LEU B C 1
ATOM 3696 O O . LEU B 1 195 ? -5.648 -42.625 -9.484 1 95.81 195 LEU B O 1
ATOM 3700 N N . SER B 1 196 ? -3.908 -43.719 -10.375 1 95.44 196 SER B N 1
ATOM 3701 C CA . SER B 1 196 ? -4.09 -44.844 -9.492 1 95.44 196 SER B CA 1
ATOM 3702 C C . SER B 1 196 ? -3.891 -44.469 -8.031 1 95.44 196 SER B C 1
ATOM 3704 O O . SER B 1 196 ? -4.512 -45.062 -7.141 1 95.44 196 SER B O 1
ATOM 3706 N N . MET B 1 197 ? -3.053 -43.531 -7.758 1 96 197 MET B N 1
ATOM 3707 C CA . MET B 1 197 ? -2.855 -43.031 -6.402 1 96 197 MET B CA 1
ATOM 3708 C C . MET B 1 197 ? -4.137 -42.406 -5.867 1 96 197 MET B C 1
ATOM 3710 O O . MET B 1 197 ? -4.551 -42.688 -4.746 1 96 197 MET B O 1
ATOM 3714 N N . LYS B 1 198 ? -4.738 -41.625 -6.703 1 94.06 198 LYS B N 1
ATOM 3715 C CA . LYS B 1 198 ? -5.969 -40.906 -6.332 1 94.06 198 LYS B CA 1
ATOM 3716 C C . LYS B 1 198 ? -7.125 -41.906 -6.172 1 94.06 198 LYS B C 1
ATOM 3718 O O . LYS B 1 198 ? -8.016 -41.688 -5.352 1 94.06 198 LYS B O 1
ATOM 3723 N N . HIS B 1 199 ? -7.059 -42.969 -6.891 1 93.81 199 HIS B N 1
ATOM 3724 C CA . HIS B 1 199 ? -8.18 -43.906 -6.93 1 93.81 199 HIS B CA 1
ATOM 3725 C C . HIS B 1 199 ? -7.977 -45.031 -5.934 1 93.81 199 HIS B C 1
ATOM 3727 O O . HIS B 1 199 ? -8.578 -46.125 -6.078 1 93.81 199 HIS B O 1
ATOM 3733 N N . GLY B 1 200 ? -7.02 -44.938 -5 1 94.31 200 GLY B N 1
ATOM 3734 C CA . GLY B 1 200 ? -6.961 -45.781 -3.828 1 94.31 200 GLY B CA 1
ATOM 3735 C C . GLY B 1 200 ? -6.141 -47.062 -4.051 1 94.31 200 GLY B C 1
ATOM 3736 O O . GLY B 1 200 ? -6.301 -48.031 -3.328 1 94.31 200 GLY B O 1
ATOM 3737 N N . ARG B 1 201 ? -5.375 -47.062 -5.016 1 96.5 201 ARG B N 1
ATOM 3738 C CA . ARG B 1 201 ? -4.531 -48.219 -5.273 1 96.5 201 ARG B CA 1
ATOM 3739 C C . ARG B 1 201 ? -3.625 -48.531 -4.086 1 96.5 201 ARG B C 1
ATOM 3741 O O . ARG B 1 201 ? -3.252 -49.656 -3.854 1 96.5 201 ARG B O 1
ATOM 3748 N N . TYR B 1 202 ? -3.236 -47.562 -3.312 1 97.75 202 TYR B N 1
ATOM 3749 C CA . TYR B 1 202 ? -2.262 -47.688 -2.238 1 97.75 202 TYR B CA 1
ATOM 3750 C C . TYR B 1 202 ? -2.922 -47.5 -0.875 1 97.75 202 TYR B C 1
ATOM 3752 O O . TYR B 1 202 ? -3.807 -46.656 -0.712 1 97.75 202 TYR B O 1
ATOM 3760 N N . SER B 1 203 ? -2.359 -48.312 -0.006 1 96.94 203 SER B N 1
ATOM 3761 C CA . SER B 1 203 ? -2.76 -48.094 1.378 1 96.94 203 SER B CA 1
ATOM 3762 C C . SER B 1 203 ? -2.109 -46.812 1.934 1 96.94 203 SER B C 1
ATOM 3764 O O . SER B 1 203 ? -1.166 -46.281 1.344 1 96.94 203 SER B O 1
ATOM 3766 N N . LYS B 1 204 ? -2.66 -46.406 3.018 1 96.88 204 LYS B N 1
ATOM 3767 C CA . LYS B 1 204 ? -2.1 -45.219 3.672 1 96.88 204 LYS B CA 1
ATOM 3768 C C . LYS B 1 204 ? -0.622 -45.406 3.992 1 96.88 204 LYS B C 1
ATOM 3770 O O . LYS B 1 204 ? 0.188 -44.5 3.807 1 96.88 204 LYS B O 1
ATOM 3775 N N . GLU B 1 205 ? -0.292 -46.562 4.461 1 97.12 205 GLU B N 1
ATOM 3776 C CA . GLU B 1 205 ? 1.09 -46.875 4.809 1 97.12 205 GLU B CA 1
ATOM 3777 C C . GLU B 1 205 ? 1.982 -46.875 3.57 1 97.12 205 GLU B C 1
ATOM 3779 O O . GLU B 1 205 ? 3.086 -46.312 3.594 1 97.12 205 GLU B O 1
ATOM 3784 N N . GLU B 1 206 ? 1.474 -47.469 2.521 1 97.81 206 GLU B N 1
ATOM 3785 C CA . GLU B 1 206 ? 2.227 -47.5 1.271 1 97.81 206 GLU B CA 1
ATOM 3786 C C . GLU B 1 206 ? 2.439 -46.094 0.722 1 97.81 206 GLU B C 1
ATOM 3788 O O . GLU B 1 206 ? 3.527 -45.75 0.249 1 97.81 206 GLU B O 1
ATOM 3793 N N . ALA B 1 207 ? 1.401 -45.312 0.777 1 97.81 207 ALA B N 1
ATOM 3794 C CA . ALA B 1 207 ? 1.459 -43.938 0.305 1 97.81 207 ALA B CA 1
ATOM 3795 C C . ALA B 1 207 ? 2.506 -43.125 1.076 1 97.81 207 ALA B C 1
ATOM 3797 O O . ALA B 1 207 ? 3.293 -42.406 0.482 1 97.81 207 ALA B O 1
ATOM 3798 N N . THR B 1 208 ? 2.543 -43.312 2.385 1 96.94 208 THR B N 1
ATOM 3799 C CA . THR B 1 208 ? 3.49 -42.625 3.25 1 96.94 208 THR B CA 1
ATOM 3800 C C . THR B 1 208 ? 4.926 -42.969 2.883 1 96.94 208 THR B C 1
ATOM 3802 O O . THR B 1 208 ? 5.789 -42.094 2.785 1 96.94 208 THR B O 1
ATOM 3805 N N . VAL B 1 209 ? 5.121 -44.188 2.625 1 97.19 209 VAL B N 1
ATOM 3806 C CA . VAL B 1 209 ? 6.453 -44.656 2.275 1 97.19 209 VAL B CA 1
ATOM 3807 C C . VAL B 1 209 ? 6.871 -44.094 0.923 1 97.19 209 VAL B C 1
ATOM 3809 O O . VAL B 1 209 ? 8.008 -43.656 0.759 1 97.19 209 VAL B O 1
ATOM 3812 N N . LEU B 1 210 ? 5.953 -44.125 -0.013 1 96.94 210 LEU B N 1
ATOM 3813 C CA . LEU B 1 210 ? 6.246 -43.656 -1.355 1 96.94 210 LEU B CA 1
ATOM 3814 C C . LEU B 1 210 ? 6.598 -42.156 -1.328 1 96.94 210 LEU B C 1
ATOM 3816 O O . LEU B 1 210 ? 7.555 -41.719 -1.979 1 96.94 210 LEU B O 1
ATOM 3820 N N . VAL B 1 211 ? 5.855 -41.375 -0.583 1 96.56 211 VAL B N 1
ATOM 3821 C CA . VAL B 1 211 ? 6.113 -39.938 -0.477 1 96.56 211 VAL B CA 1
ATOM 3822 C C . VAL B 1 211 ? 7.469 -39.719 0.186 1 96.56 211 VAL B C 1
ATOM 3824 O O . VAL B 1 211 ? 8.234 -38.844 -0.247 1 96.56 211 VAL B O 1
ATOM 3827 N N . GLN B 1 212 ? 7.773 -40.469 1.188 1 96.25 212 GLN B N 1
ATOM 3828 C CA . GLN B 1 212 ? 9.047 -40.344 1.882 1 96.25 212 GLN B CA 1
ATOM 3829 C C . GLN B 1 212 ? 10.211 -40.688 0.955 1 96.25 212 GLN B C 1
ATOM 3831 O O . GLN B 1 212 ? 11.234 -40 0.96 1 96.25 212 GLN B O 1
ATOM 3836 N N . GLU B 1 213 ? 10.047 -41.688 0.202 1 97 213 GLU B N 1
ATOM 3837 C CA . GLU B 1 213 ? 11.086 -42.094 -0.749 1 97 213 GLU B CA 1
ATOM 3838 C C . GLU B 1 213 ? 11.312 -41 -1.79 1 97 213 GLU B C 1
ATOM 3840 O O . GLU B 1 213 ? 12.453 -40.656 -2.113 1 97 213 GLU B O 1
ATOM 3845 N N . MET B 1 214 ? 10.219 -40.5 -2.287 1 96.75 214 MET B N 1
ATOM 3846 C CA . MET B 1 214 ? 10.32 -39.438 -3.281 1 96.75 214 MET B CA 1
ATOM 3847 C C . MET B 1 214 ? 10.969 -38.188 -2.682 1 96.75 214 MET B C 1
ATOM 3849 O O . MET B 1 214 ? 11.789 -37.531 -3.326 1 96.75 214 MET B O 1
ATOM 3853 N N . ARG B 1 215 ? 10.516 -37.906 -1.523 1 96.62 215 ARG B N 1
ATOM 3854 C CA . ARG B 1 215 ? 11.086 -36.75 -0.821 1 96.62 215 ARG B CA 1
ATOM 3855 C C . ARG B 1 215 ? 12.602 -36.906 -0.698 1 96.62 215 ARG B C 1
ATOM 3857 O O . ARG B 1 215 ? 13.336 -35.938 -0.959 1 96.62 215 ARG B O 1
ATOM 3864 N N . GLU B 1 216 ? 13.078 -38 -0.342 1 96.5 216 GLU B N 1
ATOM 3865 C CA . GLU B 1 216 ? 14.508 -38.25 -0.183 1 96.5 216 GLU B CA 1
ATOM 3866 C C . GLU B 1 216 ? 15.242 -38.125 -1.514 1 96.5 216 GLU B C 1
ATOM 3868 O O . GLU B 1 216 ? 16.328 -37.531 -1.572 1 96.5 216 GLU B O 1
ATOM 3873 N N . LYS B 1 217 ? 14.648 -38.688 -2.533 1 97.31 217 LYS B N 1
ATOM 3874 C CA . LYS B 1 217 ? 15.234 -38.562 -3.865 1 97.31 217 LYS B CA 1
ATOM 3875 C C . LYS B 1 217 ? 15.391 -37.094 -4.27 1 97.31 217 LYS B C 1
ATOM 3877 O O . LYS B 1 217 ? 16.422 -36.719 -4.793 1 97.31 217 LYS B O 1
ATOM 3882 N N . VAL B 1 218 ? 14.375 -36.344 -4.008 1 98.06 218 VAL B N 1
ATOM 3883 C CA . VAL B 1 218 ? 14.383 -34.969 -4.43 1 98.06 218 VAL B CA 1
ATOM 3884 C C . VAL B 1 218 ? 15.344 -34.156 -3.559 1 98.06 218 VAL B C 1
ATOM 3886 O O . VAL B 1 218 ? 16 -33.219 -4.039 1 98.06 218 VAL B O 1
ATOM 3889 N N . GLU B 1 219 ? 15.398 -34.469 -2.244 1 97.56 219 GLU B N 1
ATOM 3890 C CA . GLU B 1 219 ? 16.328 -33.781 -1.349 1 97.56 219 GLU B CA 1
ATOM 3891 C C . GLU B 1 219 ? 17.766 -33.906 -1.852 1 97.56 219 GLU B C 1
ATOM 3893 O O . GLU B 1 219 ? 18.562 -32.969 -1.678 1 97.56 219 GLU B O 1
ATOM 3898 N N . SER B 1 220 ? 18.062 -35 -2.512 1 97 220 SER B N 1
ATOM 3899 C CA . SER B 1 220 ? 19.406 -35.188 -3.055 1 97 220 SER B CA 1
ATOM 3900 C C . SER B 1 220 ? 19.672 -34.25 -4.227 1 97 220 SER B C 1
ATOM 3902 O O . SER B 1 220 ? 20.828 -34.062 -4.609 1 97 220 SER B O 1
ATOM 3904 N N . LYS B 1 221 ? 18.641 -33.688 -4.805 1 97.81 221 LYS B N 1
ATOM 3905 C CA . LYS B 1 221 ? 18.781 -32.812 -5.949 1 97.81 221 LYS B CA 1
ATOM 3906 C C . LYS B 1 221 ? 18.828 -31.344 -5.504 1 97.81 221 LYS B C 1
ATOM 3908 O O . LYS B 1 221 ? 19 -30.438 -6.328 1 97.81 221 LYS B O 1
ATOM 3913 N N . LYS B 1 222 ? 18.719 -31.078 -4.238 1 97.38 222 LYS B N 1
ATOM 3914 C CA . LYS B 1 222 ? 18.688 -29.719 -3.691 1 97.38 222 LYS B CA 1
ATOM 3915 C C . LYS B 1 222 ? 19.906 -28.922 -4.145 1 97.38 222 LYS B C 1
ATOM 3917 O O . LYS B 1 222 ? 19.781 -27.781 -4.594 1 97.38 222 LYS B O 1
ATOM 3922 N N . PRO B 1 223 ? 21.109 -29.516 -4.129 1 97.75 223 PRO B N 1
ATOM 3923 C CA . PRO B 1 223 ? 22.281 -28.734 -4.547 1 97.75 223 PRO B CA 1
ATOM 3924 C C . PRO B 1 223 ? 22.203 -28.281 -6.004 1 97.75 223 PRO B C 1
ATOM 3926 O O . PRO B 1 223 ? 22.672 -27.203 -6.344 1 97.75 223 PRO B O 1
ATOM 3929 N N . VAL B 1 224 ? 21.625 -29.078 -6.867 1 97.75 224 VAL B N 1
ATOM 3930 C CA . VAL B 1 224 ? 21.5 -28.719 -8.273 1 97.75 224 VAL B CA 1
ATOM 3931 C C . VAL B 1 224 ? 20.594 -27.5 -8.422 1 97.75 224 VAL B C 1
ATOM 3933 O O . VAL B 1 224 ? 20.922 -26.547 -9.133 1 97.75 224 VAL B O 1
ATOM 3936 N N . TYR B 1 225 ? 19.484 -27.453 -7.762 1 97.31 225 TYR B N 1
ATOM 3937 C CA . TYR B 1 225 ? 18.562 -26.312 -7.797 1 97.31 225 TYR B CA 1
ATOM 3938 C C . TYR B 1 225 ? 19.203 -25.078 -7.199 1 97.31 225 TYR B C 1
ATOM 3940 O O . TYR B 1 225 ? 19.062 -23.969 -7.742 1 97.31 225 TYR B O 1
ATOM 3948 N N . ARG B 1 226 ? 19.953 -25.25 -6.133 1 96.69 226 ARG B N 1
ATOM 3949 C CA . ARG B 1 226 ? 20.562 -24.141 -5.41 1 96.69 226 ARG B CA 1
ATOM 3950 C C . ARG B 1 226 ? 21.734 -23.547 -6.195 1 96.69 226 ARG B C 1
ATOM 3952 O O . ARG B 1 226 ? 22.125 -22.406 -5.973 1 96.69 226 ARG B O 1
ATOM 3959 N N . SER B 1 227 ? 22.281 -24.328 -7.09 1 96.75 227 SER B N 1
ATOM 3960 C CA . SER B 1 227 ? 23.453 -23.891 -7.84 1 96.75 227 SER B CA 1
ATOM 3961 C C . SER B 1 227 ? 23.078 -22.922 -8.945 1 96.75 227 SER B C 1
ATOM 3963 O O . SER B 1 227 ? 23.938 -22.234 -9.508 1 96.75 227 SER B O 1
ATOM 3965 N N . HIS B 1 228 ? 21.828 -22.812 -9.273 1 95.62 228 HIS B N 1
ATOM 3966 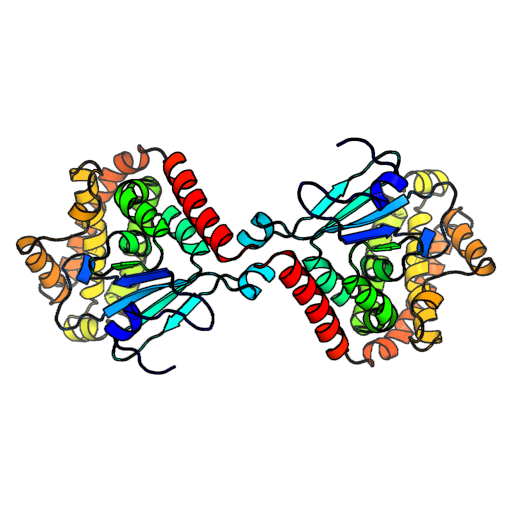C CA . HIS B 1 228 ? 21.375 -21.922 -10.328 1 95.62 228 HIS B CA 1
ATOM 3967 C C . HIS B 1 228 ? 21.156 -20.5 -9.789 1 95.62 228 HIS B C 1
ATOM 3969 O O . HIS B 1 228 ? 20.516 -20.328 -8.75 1 95.62 228 HIS B O 1
ATOM 3975 N N . ALA B 1 229 ? 21.688 -19.547 -10.547 1 94.25 229 ALA B N 1
ATOM 3976 C CA . ALA B 1 229 ? 21.562 -18.156 -10.125 1 94.25 229 ALA B CA 1
ATOM 3977 C C . ALA B 1 229 ? 20.188 -17.594 -10.492 1 94.25 229 ALA B C 1
ATOM 3979 O O . ALA B 1 229 ? 19.562 -18.047 -11.461 1 94.25 229 ALA B O 1
ATOM 3980 N N . TYR B 1 230 ? 19.75 -16.734 -9.648 1 94.88 230 TYR B N 1
ATOM 3981 C CA . TYR B 1 230 ? 18.547 -15.969 -9.961 1 94.88 230 TYR B CA 1
ATOM 3982 C C . TYR B 1 230 ? 18.703 -15.203 -11.266 1 94.88 230 TYR B C 1
ATOM 3984 O O . TYR B 1 230 ? 19.719 -14.531 -11.477 1 94.88 230 TYR B O 1
ATOM 3992 N N . GLN B 1 231 ? 17.781 -15.266 -12.117 1 94.62 231 GLN B N 1
ATOM 3993 C CA . GLN B 1 231 ? 17.859 -14.617 -13.422 1 94.62 231 GLN B CA 1
ATOM 3994 C C . GLN B 1 231 ? 17.234 -13.227 -13.375 1 94.62 231 GLN B C 1
ATOM 3996 O O . GLN B 1 231 ? 16.109 -13.031 -13.836 1 94.62 231 GLN B O 1
ATOM 4001 N N . GLN B 1 232 ? 18 -12.289 -13.016 1 95.44 232 GLN B N 1
ATOM 4002 C CA . GLN B 1 232 ? 17.562 -10.906 -12.828 1 95.44 232 GLN B CA 1
ATOM 4003 C C . GLN B 1 232 ? 17.078 -10.305 -14.148 1 95.44 232 GLN B C 1
ATOM 4005 O O . GLN B 1 232 ? 16.141 -9.508 -14.164 1 95.44 232 GLN B O 1
ATOM 4010 N N . GLU B 1 233 ? 17.688 -10.641 -15.227 1 95.94 233 GLU B N 1
ATOM 4011 C CA . GLU B 1 233 ? 17.312 -10.094 -16.531 1 95.94 233 GLU B CA 1
ATOM 4012 C C . GLU B 1 233 ? 15.891 -10.484 -16.906 1 95.94 233 GLU B C 1
ATOM 4014 O O . GLU B 1 233 ? 15.125 -9.656 -17.406 1 95.94 233 GLU B O 1
ATOM 4019 N N . THR B 1 234 ? 15.562 -11.734 -16.688 1 95.5 234 THR B N 1
ATOM 4020 C CA . THR B 1 234 ? 14.211 -12.203 -16.953 1 95.5 234 THR B CA 1
ATOM 4021 C C . THR B 1 234 ? 13.188 -11.438 -16.125 1 95.5 234 THR B C 1
ATOM 4023 O O . THR B 1 234 ? 12.156 -11.008 -16.641 1 95.5 234 THR B O 1
ATOM 4026 N N . GLU B 1 235 ? 13.516 -11.242 -14.867 1 94.88 235 GLU B N 1
ATOM 4027 C CA . GLU B 1 235 ? 12.633 -10.477 -13.984 1 94.88 235 GLU B CA 1
ATOM 4028 C C . GLU B 1 235 ? 12.414 -9.062 -14.516 1 94.88 235 GLU B C 1
ATOM 4030 O O . GLU B 1 235 ? 11.273 -8.594 -14.594 1 94.88 235 GLU B O 1
ATOM 4035 N N . THR B 1 236 ? 13.484 -8.445 -14.828 1 95.81 236 THR B N 1
ATOM 4036 C CA . THR B 1 236 ? 13.422 -7.066 -15.297 1 95.81 236 THR B CA 1
ATOM 4037 C C . THR B 1 236 ? 12.57 -6.965 -16.562 1 95.81 236 THR B C 1
ATOM 4039 O O . THR B 1 236 ? 11.75 -6.059 -16.688 1 95.81 236 THR B O 1
ATOM 4042 N N . LYS B 1 237 ? 12.781 -7.875 -17.469 1 95.19 237 LYS B N 1
ATOM 4043 C CA . LYS B 1 237 ? 12.016 -7.891 -18.703 1 95.19 237 LYS B CA 1
ATOM 4044 C C . LYS B 1 237 ? 10.531 -8.086 -18.438 1 95.19 237 LYS B C 1
ATOM 4046 O O . LYS B 1 237 ? 9.695 -7.375 -18.984 1 95.19 237 LYS B O 1
ATOM 4051 N N . MET B 1 238 ? 10.219 -9.031 -17.625 1 94.75 238 MET B N 1
ATOM 4052 C CA . MET B 1 238 ? 8.836 -9.336 -17.266 1 94.75 238 MET B CA 1
ATOM 4053 C C . MET B 1 238 ? 8.172 -8.133 -16.609 1 94.75 238 MET B C 1
ATOM 4055 O O . MET B 1 238 ? 7.07 -7.738 -16.984 1 94.75 238 MET B O 1
ATOM 4059 N N . GLU B 1 239 ? 8.859 -7.551 -15.641 1 94.75 239 GLU B N 1
ATOM 4060 C CA . GLU B 1 239 ? 8.32 -6.398 -14.922 1 94.75 239 GLU B CA 1
ATOM 4061 C C . GLU B 1 239 ? 8.109 -5.211 -15.852 1 94.75 239 GLU B C 1
ATOM 4063 O O . GLU B 1 239 ? 7.102 -4.512 -15.758 1 94.75 239 GLU B O 1
ATOM 4068 N N . SER B 1 240 ? 9.07 -5.008 -16.672 1 95.69 240 SER B N 1
ATOM 4069 C CA . SER B 1 240 ? 8.977 -3.908 -17.609 1 95.69 240 SER B CA 1
ATOM 4070 C C . SER B 1 240 ? 7.781 -4.09 -18.547 1 95.69 240 SER B C 1
ATOM 4072 O O . SER B 1 240 ? 7.059 -3.133 -18.828 1 95.69 240 SER B O 1
ATOM 4074 N N . LEU B 1 241 ? 7.613 -5.273 -19.016 1 95.75 241 LEU B N 1
ATOM 4075 C CA . LEU B 1 241 ? 6.512 -5.582 -19.922 1 95.75 241 LEU B CA 1
ATOM 4076 C C . LEU B 1 241 ? 5.168 -5.305 -19.266 1 95.75 241 LEU B C 1
ATOM 4078 O O . LEU B 1 241 ? 4.305 -4.648 -19.844 1 95.75 241 LEU B O 1
ATOM 4082 N N . LEU B 1 242 ? 4.973 -5.727 -18.062 1 95.56 242 LEU B N 1
ATOM 4083 C CA . LEU B 1 242 ? 3.705 -5.57 -17.359 1 95.56 242 LEU B CA 1
ATOM 4084 C C . LEU B 1 242 ? 3.473 -4.113 -16.969 1 95.56 242 LEU B C 1
ATOM 4086 O O . LEU B 1 242 ? 2.354 -3.607 -17.094 1 95.56 242 LEU B O 1
ATOM 4090 N N . LYS B 1 243 ? 4.559 -3.469 -16.484 1 95.56 243 LYS B N 1
ATOM 4091 C CA . LYS B 1 243 ? 4.457 -2.051 -16.156 1 95.56 243 LYS B CA 1
ATOM 4092 C C . LYS B 1 243 ? 4.074 -1.222 -17.375 1 95.56 243 LYS B C 1
ATOM 4094 O O . LYS B 1 243 ? 3.227 -0.331 -17.297 1 95.56 243 LYS B O 1
ATOM 4099 N N . LYS B 1 244 ? 4.711 -1.512 -18.484 1 95.88 244 LYS B N 1
ATOM 4100 C CA . LYS B 1 244 ? 4.398 -0.822 -19.734 1 95.88 244 LYS B CA 1
ATOM 4101 C C . LYS B 1 244 ? 2.945 -1.051 -20.141 1 95.88 244 LYS B C 1
ATOM 4103 O O . LYS B 1 244 ? 2.268 -0.123 -20.578 1 95.88 244 LYS B O 1
ATOM 4108 N N . LEU B 1 245 ? 2.492 -2.232 -20.016 1 95.56 245 LEU B N 1
ATOM 4109 C CA . LEU B 1 245 ? 1.111 -2.572 -20.344 1 95.56 245 LEU B CA 1
ATOM 4110 C C . LEU B 1 245 ? 0.136 -1.727 -19.531 1 95.56 245 LEU B C 1
ATOM 4112 O O . LEU B 1 245 ? -0.768 -1.103 -20.094 1 95.56 245 LEU B O 1
ATOM 4116 N N . VAL B 1 246 ? 0.312 -1.648 -18.219 1 95.19 246 VAL B N 1
ATOM 4117 C CA . VAL B 1 246 ? -0.585 -0.896 -17.359 1 95.19 246 VAL B CA 1
ATOM 4118 C C . VAL B 1 246 ? -0.496 0.593 -17.688 1 95.19 246 VAL B C 1
ATOM 4120 O O . VAL B 1 246 ? -1.518 1.278 -17.766 1 95.19 246 VAL B O 1
ATOM 4123 N N . HIS B 1 247 ? 0.755 1.051 -17.828 1 95.88 247 HIS B N 1
ATOM 4124 C CA . HIS B 1 247 ? 0.958 2.457 -18.172 1 95.88 247 HIS B CA 1
ATOM 4125 C C . HIS B 1 247 ? 0.192 2.842 -19.422 1 95.88 247 HIS B C 1
ATOM 4127 O O . HIS B 1 247 ? -0.546 3.83 -19.438 1 95.88 247 HIS B O 1
ATOM 4133 N N . GLU B 1 248 ? 0.289 2.033 -20.469 1 94.12 248 GLU B N 1
ATOM 4134 C CA . GLU B 1 248 ? -0.31 2.324 -21.766 1 94.12 248 GLU B CA 1
ATOM 4135 C C . GLU B 1 248 ? -1.833 2.25 -21.703 1 94.12 248 GLU B C 1
ATOM 4137 O O . GLU B 1 248 ? -2.527 3.004 -22.391 1 94.12 248 GLU B O 1
ATOM 4142 N N . LYS B 1 249 ? -2.299 1.467 -20.875 1 93.12 249 LYS B N 1
ATOM 4143 C CA . LYS B 1 249 ? -3.74 1.236 -20.859 1 93.12 249 LYS B CA 1
ATOM 4144 C C . LYS B 1 249 ? -4.441 2.178 -19.891 1 93.12 249 LYS B C 1
ATOM 4146 O O . LYS B 1 249 ? -5.641 2.428 -20.016 1 93.12 249 LYS B O 1
ATOM 4151 N N . VAL B 1 250 ? -3.676 2.688 -18.906 1 90.94 250 VAL B N 1
ATOM 4152 C CA . VAL B 1 250 ? -4.352 3.414 -17.844 1 90.94 250 VAL B CA 1
ATOM 4153 C C . VAL B 1 250 ? -3.975 4.891 -17.906 1 90.94 250 VAL B C 1
ATOM 4155 O O . VAL B 1 250 ? -4.793 5.762 -17.594 1 90.94 250 VAL B O 1
ATOM 4158 N N . MET B 1 251 ? -2.76 5.16 -18.141 1 88.25 251 MET B N 1
ATOM 4159 C CA . MET B 1 251 ? -2.285 6.535 -18.047 1 88.25 251 MET B CA 1
ATOM 4160 C C . MET B 1 251 ? -2.592 7.301 -19.328 1 88.25 251 MET B C 1
ATOM 4162 O O . MET B 1 251 ? -2.627 6.715 -20.422 1 88.25 251 MET B O 1
ATOM 4166 N N . LYS B 1 252 ? -2.771 8.68 -19.297 1 73.12 252 LYS B N 1
ATOM 4167 C CA . LYS B 1 252 ? -2.953 9.625 -20.391 1 73.12 252 LYS B CA 1
ATOM 4168 C C . LYS B 1 252 ? -1.658 9.812 -21.172 1 73.12 252 LYS B C 1
ATOM 4170 O O . LYS B 1 252 ? -0.565 9.719 -20.609 1 73.12 252 LYS B O 1
#

Sequence (504 aa):
MEKLTVEQLKTLNEFEGRPVLLVAKVGSVNYNLHDETSDQDFKVYVLPSFDDLYTGKRFVKSVVSDEVDYTVHDVRDLAHQLKKSNVNFVEVLFSTDLTVHEDSLHELVSMREEVARMNLPYFYDACFGMLYNKLKVFEKGTGSSNRFVEQYGYDTKAFMSMYRMMDFLLRYEANEFTSFAEAFCYTEEEREFMLSMKHGRYSKEEATVLVQEMREKVESKKPVYRSHAYQQETETKMESLLKKLVHEKVMKMEKLTVEQLKTLNEFEGRPVLLVAKVGSVNYNLHDETSDQDFKVYVLPSFDDLYTGKRFVKSVVSDEVDYTVHDVRDLAHQLKKSNVNFVEVLFSTDLTVHEDSLHELVSMREEVARMNLPYFYDACFGMLYNKLKVFEKGTGSSNRFVEQYGYDTKAFMSMYRMMDFLLRYEANEFTSFAEAFCYTEEEREFMLSMKHGRYSKEEATVLVQEMREKVESKKPVYRSHAYQQETETKMESLLKKLVHEKVMK

Organism: NCBI:txid1508404

Solvent-accessible surface area (backbone atoms only — not comparable to full-atom values): 26459 Å² total; per-residue (Å²): 128,82,87,51,48,67,69,53,56,63,64,42,62,59,57,97,82,14,45,40,38,36,33,19,37,48,60,45,67,54,30,48,64,55,55,96,82,53,80,54,36,33,42,31,30,20,48,73,40,68,66,26,32,74,70,39,54,74,56,69,46,79,45,82,55,96,69,40,28,36,34,39,34,26,46,82,48,49,54,57,39,37,65,54,33,32,62,87,50,47,44,48,57,60,24,82,50,63,40,72,70,41,72,77,54,51,58,54,42,71,41,32,61,57,52,66,51,26,32,39,38,49,29,54,51,42,42,51,50,51,33,52,57,33,57,70,30,28,65,74,28,48,91,90,37,33,67,37,20,74,73,61,66,23,14,24,59,37,48,34,51,35,42,46,44,39,49,31,54,49,41,24,57,71,55,68,66,68,42,61,68,64,30,58,34,46,50,76,74,55,26,53,60,50,50,35,40,46,70,51,73,53,51,66,69,55,46,53,51,52,43,50,52,41,48,52,57,40,58,72,44,46,64,65,34,58,69,49,68,70,39,62,65,57,52,52,52,51,44,49,52,53,51,50,51,50,45,68,72,46,42,97,130,82,87,51,48,66,68,55,54,62,65,44,59,58,57,97,82,15,46,40,37,35,33,20,38,48,60,45,66,54,28,48,63,55,55,94,82,52,80,55,36,33,42,32,30,19,48,74,40,67,68,26,31,75,70,39,53,75,56,70,47,78,44,83,53,95,70,39,27,37,34,38,33,28,46,82,47,49,53,56,40,38,64,53,30,32,63,87,49,46,42,46,56,60,26,81,50,63,38,75,70,41,72,76,53,51,58,55,43,71,42,34,60,56,50,65,51,25,30,38,40,49,29,55,50,42,41,49,51,51,33,54,58,34,56,72,29,27,64,74,27,47,90,90,37,33,67,36,20,73,72,61,66,25,15,24,58,38,47,35,52,36,44,45,44,38,50,30,53,48,42,23,58,73,57,69,65,70,41,59,67,63,30,57,33,47,51,76,74,55,27,54,60,50,50,35,40,47,70,52,72,52,51,67,68,54,46,52,49,51,45,50,52,43,47,52,58,40,59,72,45,46,63,64,34,59,69,48,69,70,37,62,67,56,51,51,52,51,46,48,51,52,51,49,51,50,46,68,73,47,40,96

Foldseek 3Di:
DDDDAPVRVLPPQDDPRWGWFKKFWFDDVLQVQDDPLDAIEIEIETFDDPVCVVVVNWDWDWDDDPHHTYIYTHLLCLLVVLLLLQVRSLCRLSGPDMRGPDPLCVVVSVCSLVSNLQQLLSNLVNLVVLLVVLVVQFQPHDPSQVVQCVVQVTRLVSLLSLLLSLQLLVQCVVVVSRDSSVSRHDDPVVNVVSVCSRVRVDHPVRSVVSSVVSVVVSVVCSVVSVVDDRRVVSSVVSSVSSVVVNCVVHPD/DDDDAPVRVLPPQDDPRWGWFKKFWFDDVLQVQDDPLDAIEIEIETFDDPVCVVVVNWDWDWDDDPHHTYIYTHLLCLLVVLLLLQVRSLCRLSGPDMRGPDPLCVVVSVCSLVSNLQQLLSNLVNLVVLLVVLVVQQQPHDPSQVVQCVVQVTRLVSLLSLLLSLQLLVQCVVVVSRDSSVSRHDDPVVNVVSNCSRVRVDHPVRSVVSSVVSVVVSVVCSVVSVVDDRRVVSSVVSSVSSVVVNCVVHPD

pLDDT: mean 93.6, std 5.75, range [49.41, 98.12]